Protein AF-A0A060RAQ4-F1 (afdb_monomer)

Sequence (380 aa):
MNTIALTIEQLRTMMERRYTLVYLDRSCNLNNSADILSECIKEKSATPLYDHVSDWFVGAEYDRIVEIVEELKTTCSEQGYTSEQIEDCFTHNDDAIREEIQNRDDSDIVATLLRNTDDMPIRIEMHSNYDCINSHYFEGEYTYTQSYFGDMVDWLNLNPQEVEKIFRENSLQCEGEFPNRAERNGNEMVSYLQFAQEISNSVSPANLLTIMATINVAELFKTEFTIGQVTIPKGNRCGLFSPSYGGGSVMEMELQRDVKLSLKGTTNYDYFSLQFDANTERGYALKDVYGVVDSFFGKAVTIHKEDLMFCHLGNGVTVCDRLREQNNDYMKVAHISTDRQVTYYNTISDEGRARIEHFAKYDNMSQSFTQPFPVLNPIK

Radius of gyration: 29.02 Å; Cα contacts (8 Å, |Δi|>4): 683; chains: 1; bounding box: 71×56×94 Å

pLDDT: mean 90.81, std 9.27, range [39.81, 98.25]

Mean predicted aligned error: 7.1 Å

Solvent-accessible surface area (backbone atoms only — not comparable to full-atom values): 20759 Å² total; per-residue (Å²): 130,89,80,79,75,70,45,71,73,59,50,60,74,71,50,70,89,60,39,72,42,58,89,77,61,75,83,48,45,53,81,86,39,54,68,49,55,48,48,12,45,74,68,45,29,58,60,57,50,52,56,53,50,49,67,72,40,48,62,51,35,50,53,41,50,52,50,52,51,53,53,50,54,50,52,42,45,76,74,68,52,51,72,67,51,48,51,55,40,49,69,78,38,45,70,62,51,52,50,54,49,59,76,25,47,68,53,58,60,66,67,45,25,40,73,43,33,63,67,41,49,29,36,39,33,52,44,48,85,39,70,41,62,62,10,48,85,71,49,71,50,49,41,44,70,94,32,38,61,22,52,49,39,56,71,40,28,47,30,43,38,60,48,53,50,52,26,53,76,69,75,43,48,73,48,86,69,52,61,78,44,73,89,28,66,94,56,40,34,46,55,69,66,47,50,50,51,38,44,66,50,17,76,30,58,50,32,30,54,30,34,34,20,19,36,47,57,53,62,38,54,74,44,34,31,38,70,22,23,38,38,40,52,54,68,21,29,25,32,36,37,12,43,75,78,55,42,28,27,88,44,73,31,43,27,73,44,68,45,78,44,57,45,70,42,91,48,102,41,34,31,34,48,79,42,56,60,50,69,51,100,73,32,44,18,63,47,69,67,71,70,58,58,72,77,76,23,48,53,58,41,48,80,29,62,58,32,75,44,83,38,87,43,103,68,18,35,39,30,25,28,70,85,42,74,50,95,93,36,59,27,59,31,35,35,30,35,30,87,42,51,77,45,77,74,48,93,71,56,73,66,55,49,50,52,53,52,46,42,44,69,75,57,78,76,81,62,50,95,89,48,98,58,66,54,49,62,76,82,129

Secondary structure (DSSP, 8-state):
-------HHHHHHHS-S-B------TT--STT-HHHHHHHHHHTSSHHHHHHHHHHHHHHHHHHHHHHHHHHHHHHHHTT--HHHHHHHHHHTHHHHHHHHHHTB---HHHHHHHHPPPEEEEEEEE-SS--B--HHHHSSEESTTSHHHHHHHHTT--HHHHHHHHHHTT--EES-----GGGTT--SS-HHHHHHHHHH--SSB-EEEEEEEE-HHHHHHTTT--SEEEEPTT-EEEEEETTTTEE----EE-SS-EEEESS-SSSSSEEEEEES--BTTB--HHHHHT--GGGG-SBPEEESS-EEEEEETTEEEEEEEEEEETTEEEEEEEEETT--EEE-S---HHHHHHHHHHHHH--PPPPTT-SS-SSPPP-

Structure (mmCIF, N/CA/C/O backbone):
data_AF-A0A060RAQ4-F1
#
_entry.id   AF-A0A060RAQ4-F1
#
loop_
_atom_site.group_PDB
_atom_site.id
_atom_site.type_symbol
_atom_site.label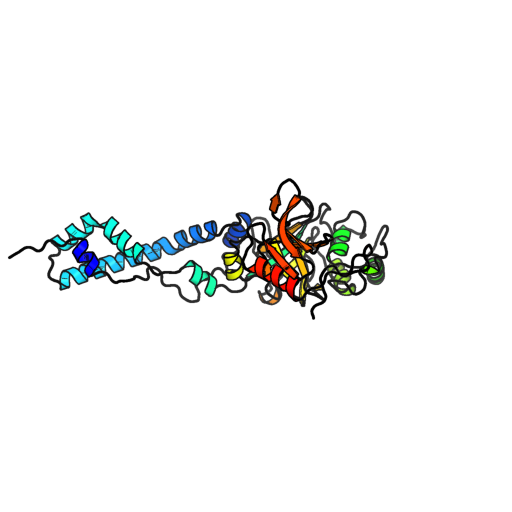_atom_id
_atom_site.label_alt_id
_atom_site.label_comp_id
_atom_site.label_asym_id
_atom_site.label_entity_id
_atom_site.label_seq_id
_atom_site.pdbx_PDB_ins_code
_atom_site.Cartn_x
_atom_site.Cartn_y
_atom_site.Cartn_z
_atom_site.occupancy
_atom_site.B_iso_or_equiv
_atom_site.auth_seq_id
_atom_site.auth_comp_id
_atom_site.auth_asym_id
_atom_site.auth_atom_id
_atom_site.pdbx_PDB_model_num
ATOM 1 N N . MET A 1 1 ? -37.302 -1.194 59.122 1.00 41.97 1 MET A N 1
ATOM 2 C CA . MET A 1 1 ? -37.027 -1.613 57.734 1.00 41.97 1 MET A CA 1
ATOM 3 C C . MET A 1 1 ? -35.546 -1.381 57.524 1.00 41.97 1 MET A C 1
ATOM 5 O O . MET A 1 1 ? -35.114 -0.266 57.779 1.00 41.97 1 MET A O 1
ATOM 9 N N . ASN A 1 2 ? -34.765 -2.420 57.214 1.00 39.81 2 ASN A N 1
ATOM 10 C CA . ASN A 1 2 ? -33.353 -2.234 56.877 1.00 39.81 2 ASN A CA 1
ATOM 11 C C . ASN A 1 2 ? -33.308 -1.454 55.564 1.00 39.81 2 ASN A C 1
ATOM 13 O O . ASN A 1 2 ? -33.688 -1.987 54.526 1.00 39.81 2 ASN A O 1
ATOM 17 N N . THR A 1 3 ? -32.909 -0.191 55.629 1.00 50.62 3 THR A N 1
ATOM 18 C CA . THR A 1 3 ? -32.544 0.614 54.468 1.00 50.62 3 THR A CA 1
ATOM 19 C C . THR A 1 3 ? -31.286 -0.009 53.877 1.00 50.62 3 THR A C 1
ATOM 21 O O . THR A 1 3 ? -30.179 0.224 54.355 1.00 50.62 3 THR A O 1
ATOM 24 N N . ILE A 1 4 ? -31.459 -0.888 52.889 1.00 61.59 4 ILE A N 1
ATOM 25 C CA . ILE A 1 4 ? -30.346 -1.364 52.071 1.00 61.59 4 ILE A CA 1
ATOM 26 C C . ILE A 1 4 ? -29.884 -0.136 51.286 1.00 61.59 4 ILE A C 1
ATOM 28 O O . ILE A 1 4 ? -30.608 0.361 50.427 1.00 61.59 4 ILE A O 1
ATOM 32 N N . ALA A 1 5 ? -28.734 0.420 51.661 1.00 76.38 5 ALA A N 1
ATOM 33 C CA . ALA A 1 5 ? -28.087 1.457 50.873 1.00 76.38 5 ALA A CA 1
ATOM 34 C C . ALA A 1 5 ? -27.615 0.825 49.559 1.00 76.38 5 ALA A C 1
ATOM 36 O O . ALA A 1 5 ? -26.978 -0.229 49.597 1.00 76.38 5 ALA A O 1
ATOM 37 N N . LEU A 1 6 ? -27.960 1.444 48.429 1.00 86.50 6 LEU A N 1
ATOM 38 C CA . LEU A 1 6 ? -27.455 1.045 47.119 1.00 86.50 6 LEU A CA 1
ATOM 39 C C . LEU A 1 6 ? -25.941 1.282 47.090 1.00 86.50 6 LEU A C 1
ATOM 41 O O . LEU A 1 6 ? -25.479 2.378 47.409 1.00 86.50 6 LEU A O 1
ATOM 45 N N . THR A 1 7 ? -25.167 0.253 46.754 1.00 88.69 7 THR A N 1
ATOM 46 C CA . THR A 1 7 ? -23.703 0.345 46.654 1.00 88.69 7 THR A CA 1
ATOM 47 C C . THR A 1 7 ? -23.224 0.031 45.242 1.00 88.69 7 THR A C 1
ATOM 49 O O . THR A 1 7 ? -23.903 -0.663 44.489 1.00 88.69 7 THR A O 1
ATOM 52 N N . ILE A 1 8 ? -22.009 0.470 44.900 1.00 87.94 8 ILE A N 1
ATOM 53 C CA . ILE A 1 8 ? -21.394 0.160 43.600 1.00 87.94 8 ILE A CA 1
ATOM 54 C C . ILE A 1 8 ? -21.240 -1.351 43.360 1.00 87.94 8 ILE A C 1
ATOM 56 O O . ILE A 1 8 ? -21.441 -1.826 42.249 1.00 87.94 8 ILE A O 1
ATOM 60 N N . GLU A 1 9 ? -20.974 -2.137 44.407 1.00 89.94 9 GLU A N 1
ATOM 61 C CA . GLU A 1 9 ? -20.916 -3.601 44.302 1.00 89.94 9 GLU A CA 1
ATOM 62 C C . GLU A 1 9 ? -22.276 -4.210 43.946 1.00 89.94 9 GLU A C 1
ATOM 64 O O . GLU A 1 9 ? -22.337 -5.187 43.207 1.00 89.94 9 GLU A O 1
ATOM 69 N N . GLN A 1 10 ? -23.373 -3.624 44.434 1.00 89.81 10 GLN A N 1
ATOM 70 C CA . GLN A 1 10 ? -24.717 -4.033 44.026 1.00 89.81 10 GLN A CA 1
ATOM 71 C C . GLN A 1 10 ? -25.019 -3.600 42.589 1.00 89.81 10 GLN A C 1
ATOM 73 O O . GLN A 1 10 ? -25.634 -4.360 41.856 1.00 89.81 10 GLN A O 1
ATOM 78 N N . LEU A 1 11 ? -24.554 -2.427 42.151 1.00 90.75 11 LEU A N 1
ATOM 79 C CA . LEU A 1 11 ? -24.685 -2.017 40.748 1.00 90.75 11 LEU A CA 1
ATOM 80 C C . LEU A 1 11 ? -23.944 -2.980 39.813 1.00 90.75 11 LEU A C 1
ATOM 82 O O . LEU A 1 11 ? -24.513 -3.439 38.826 1.00 90.75 11 LEU A O 1
ATOM 86 N N . ARG A 1 12 ? -22.716 -3.379 40.165 1.00 92.31 12 ARG A N 1
ATOM 87 C CA . ARG A 1 12 ? -21.901 -4.318 39.377 1.00 92.31 12 ARG A CA 1
ATOM 88 C C . ARG A 1 12 ? -22.581 -5.659 39.115 1.00 92.31 12 ARG A C 1
ATOM 90 O O . ARG A 1 12 ? -22.305 -6.256 38.073 1.00 92.31 12 ARG A O 1
ATOM 97 N N . THR A 1 13 ? -23.430 -6.138 40.032 1.00 92.31 13 THR A N 1
ATOM 98 C CA . THR A 1 13 ? -24.190 -7.388 39.856 1.00 92.31 13 THR A CA 1
ATOM 99 C C . THR A 1 13 ? -25.431 -7.224 38.981 1.00 92.31 13 THR A C 1
ATOM 101 O O . THR A 1 13 ? -25.931 -8.227 38.476 1.00 92.31 13 THR A O 1
ATOM 104 N N . MET A 1 14 ? -25.922 -5.995 38.798 1.00 92.25 14 MET A N 1
ATOM 105 C CA . MET A 1 14 ? -27.029 -5.668 37.890 1.00 92.25 14 MET A CA 1
ATOM 106 C C . MET A 1 14 ? -26.546 -5.356 36.472 1.00 92.25 14 MET A C 1
ATOM 108 O O . MET A 1 14 ? -27.308 -5.505 35.525 1.00 92.25 14 MET A O 1
ATOM 112 N N . MET A 1 15 ? -25.295 -4.921 36.329 1.00 94.81 15 MET A N 1
ATOM 113 C CA . MET A 1 15 ? -24.692 -4.613 35.036 1.00 94.81 15 MET A CA 1
ATOM 114 C C . MET A 1 15 ? -24.517 -5.863 34.172 1.00 94.81 15 MET A C 1
ATOM 116 O O . MET A 1 15 ? -24.087 -6.918 34.651 1.00 94.81 15 MET A O 1
ATOM 120 N N . GLU A 1 16 ? -24.763 -5.704 32.874 1.00 94.44 16 GLU A N 1
ATOM 121 C CA . GLU A 1 16 ? -24.535 -6.739 31.871 1.00 94.44 16 GLU A CA 1
ATOM 122 C C . GLU A 1 16 ? -23.068 -7.155 31.836 1.00 94.44 16 GLU A C 1
ATOM 124 O O . GLU A 1 16 ? -22.161 -6.390 32.173 1.00 94.44 16 GLU A O 1
ATOM 129 N N . ARG A 1 17 ? -22.807 -8.394 31.411 1.00 94.88 17 ARG A N 1
ATOM 130 C CA . ARG A 1 17 ? -21.430 -8.907 31.347 1.00 94.88 17 ARG A CA 1
ATOM 131 C C . ARG A 1 17 ? -20.581 -8.163 30.312 1.00 94.88 17 ARG A C 1
ATOM 133 O O . ARG A 1 17 ? -19.365 -8.090 30.482 1.00 94.88 17 ARG A O 1
ATOM 140 N N . ARG A 1 18 ? -21.210 -7.701 29.233 1.00 96.06 18 ARG A N 1
ATOM 141 C CA . ARG A 1 18 ? -20.592 -6.962 28.133 1.00 96.06 18 ARG A CA 1
ATOM 142 C C . ARG A 1 18 ? -21.554 -5.905 27.628 1.00 96.06 18 ARG A C 1
ATOM 144 O O . ARG A 1 18 ? -22.761 -6.143 27.622 1.00 96.06 18 ARG A O 1
ATOM 151 N N . TYR A 1 19 ? -20.999 -4.798 27.171 1.00 96.00 19 TYR A N 1
ATOM 152 C CA . TYR A 1 19 ? -21.720 -3.751 26.473 1.00 96.00 19 TYR A CA 1
ATOM 153 C C . TYR A 1 19 ? -21.091 -3.561 25.099 1.00 96.00 19 TYR A C 1
ATOM 155 O O . TYR A 1 19 ? -19.878 -3.591 24.978 1.00 96.00 19 TYR A O 1
ATOM 163 N N . THR A 1 20 ? -21.909 -3.334 24.078 1.00 94.75 20 THR A N 1
ATOM 164 C CA . THR A 1 20 ? -21.427 -2.793 22.807 1.00 94.75 20 THR A CA 1
ATOM 165 C C . THR A 1 20 ? -21.724 -1.301 22.831 1.00 94.75 20 THR A C 1
ATOM 167 O O . THR A 1 20 ? -22.896 -0.905 22.790 1.00 94.75 20 THR A O 1
ATOM 170 N N . LEU A 1 21 ? -20.680 -0.487 22.985 1.00 95.31 21 LEU A N 1
ATOM 171 C CA . LEU A 1 21 ? -20.799 0.970 23.041 1.00 95.31 21 LEU A CA 1
ATOM 172 C C . LEU A 1 21 ? -20.966 1.600 21.659 1.00 95.31 21 LEU A C 1
ATOM 174 O O . LEU A 1 21 ? -21.686 2.587 21.527 1.00 95.31 21 LEU A O 1
ATOM 178 N N . VAL A 1 22 ? -20.379 1.000 20.622 1.00 95.44 22 VAL A N 1
ATOM 179 C CA . VAL A 1 22 ? -20.442 1.520 19.254 1.00 95.44 22 VAL A CA 1
ATOM 180 C C . VAL A 1 22 ? -20.962 0.457 18.298 1.00 95.44 22 VAL A C 1
ATOM 182 O O . VAL A 1 22 ? -20.337 -0.577 18.064 1.00 95.44 22 VAL A O 1
ATOM 185 N N . TYR A 1 23 ? -22.107 0.746 17.681 1.00 91.19 23 TYR A N 1
ATOM 186 C CA . TYR A 1 23 ? -22.686 -0.088 16.632 1.00 91.19 23 TYR A CA 1
ATOM 187 C C . TYR A 1 23 ? -22.299 0.444 15.258 1.00 91.19 23 TYR A C 1
ATOM 189 O O . TYR A 1 23 ? -22.701 1.536 14.863 1.00 91.19 23 TYR A O 1
ATOM 197 N N . LEU A 1 24 ? -21.551 -0.364 14.512 1.00 92.56 24 LEU A N 1
ATOM 198 C CA . LEU A 1 24 ? -21.112 -0.036 13.160 1.00 92.56 24 LEU A CA 1
ATOM 199 C C . LEU A 1 24 ? -21.841 -0.910 12.154 1.00 92.56 24 LEU A C 1
ATOM 201 O O . LEU A 1 24 ? -21.846 -2.141 12.260 1.00 92.56 24 LEU A O 1
ATOM 205 N N . ASP A 1 25 ? -22.434 -0.273 11.152 1.00 90.62 25 ASP A N 1
ATOM 206 C CA . ASP A 1 25 ? -22.988 -0.983 10.012 1.00 90.62 25 ASP A CA 1
ATOM 207 C C . ASP A 1 25 ? -21.921 -1.206 8.924 1.00 90.62 25 ASP A C 1
ATOM 209 O O . ASP A 1 25 ? -20.738 -0.910 9.093 1.00 90.62 25 ASP A O 1
ATOM 213 N N . ARG A 1 26 ? -22.327 -1.788 7.791 1.00 87.75 26 ARG A N 1
ATOM 214 C CA . ARG A 1 26 ? -21.415 -2.102 6.677 1.00 87.75 26 ARG A CA 1
ATOM 215 C C . ARG A 1 26 ? -20.940 -0.875 5.895 1.00 87.75 26 ARG A C 1
ATOM 217 O O . ARG A 1 26 ? -20.014 -1.002 5.104 1.00 87.75 26 ARG A O 1
ATOM 224 N N . SER A 1 27 ? -21.594 0.270 6.060 1.00 91.69 27 SER A N 1
ATOM 225 C CA . SER A 1 27 ? -21.204 1.527 5.420 1.00 91.69 27 SER A CA 1
ATOM 226 C C . SER A 1 27 ? -20.079 2.240 6.172 1.00 91.69 27 SER A C 1
ATOM 228 O O . SER A 1 27 ? -19.379 3.053 5.575 1.00 91.69 27 SER A O 1
ATOM 230 N N . CYS A 1 28 ? -19.850 1.898 7.445 1.00 94.12 28 CYS A N 1
ATOM 231 C CA . CYS A 1 28 ? -18.697 2.363 8.210 1.00 94.12 28 CYS A CA 1
ATOM 232 C C . CYS A 1 28 ? -17.419 1.671 7.708 1.00 94.12 28 CYS A C 1
ATOM 234 O O . CYS A 1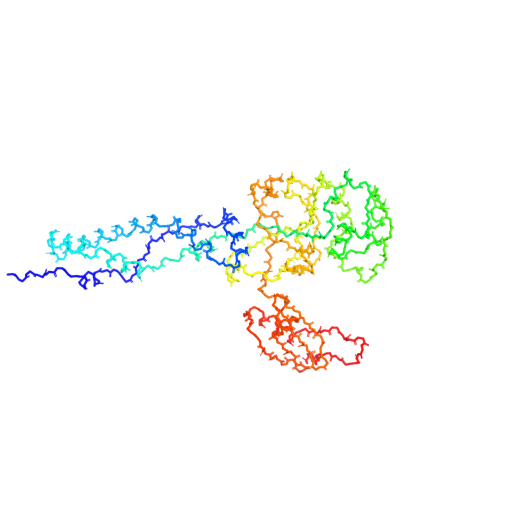 28 ? -17.225 0.480 7.960 1.00 94.12 28 CYS A O 1
ATOM 236 N N . ASN A 1 29 ? -16.556 2.407 7.006 1.00 96.06 29 ASN A N 1
ATOM 237 C CA . ASN A 1 29 ? -15.298 1.924 6.429 1.00 96.06 29 ASN A CA 1
ATOM 238 C C . ASN A 1 29 ? -14.256 3.057 6.320 1.00 96.06 29 ASN A C 1
ATOM 240 O O . ASN A 1 29 ? -14.541 4.198 6.676 1.00 96.06 29 ASN A O 1
ATOM 244 N N . LEU A 1 30 ? -13.057 2.733 5.825 1.00 96.75 30 LEU A N 1
ATOM 245 C CA . LEU A 1 30 ? -11.934 3.662 5.644 1.00 96.75 30 LEU A CA 1
ATOM 246 C C . LEU A 1 30 ? -11.738 4.091 4.178 1.00 96.75 30 LEU A C 1
ATOM 248 O O . LEU A 1 30 ? -10.705 4.669 3.845 1.00 96.75 30 LEU A O 1
ATOM 252 N N . ASN A 1 31 ? -12.709 3.841 3.289 1.00 94.56 31 ASN A N 1
ATOM 253 C CA . ASN A 1 31 ? -12.550 4.066 1.842 1.00 94.56 31 ASN A CA 1
ATOM 254 C C . ASN A 1 31 ? -12.249 5.537 1.488 1.00 94.56 31 ASN A C 1
ATOM 256 O O . ASN A 1 31 ? -11.703 5.812 0.423 1.00 94.56 31 ASN A O 1
ATOM 260 N N . ASN A 1 32 ? -12.585 6.479 2.375 1.00 91.88 32 ASN A N 1
ATOM 261 C CA . ASN A 1 32 ? -12.335 7.914 2.210 1.00 91.88 32 ASN A CA 1
ATOM 262 C C . ASN A 1 32 ? -11.309 8.466 3.219 1.00 91.88 32 ASN A C 1
ATOM 264 O O . ASN A 1 32 ? -11.284 9.668 3.458 1.00 91.88 32 ASN A O 1
ATOM 268 N N . SER A 1 33 ? -10.483 7.604 3.819 1.00 95.19 33 SER A N 1
ATOM 269 C CA . SER A 1 33 ? -9.526 7.953 4.886 1.00 95.19 33 SER A CA 1
ATOM 270 C C . SER A 1 33 ? -8.069 7.840 4.421 1.00 95.19 33 SER A C 1
ATOM 272 O O . SER A 1 33 ? -7.179 7.437 5.172 1.00 95.19 33 SER A O 1
ATOM 274 N N . ALA A 1 34 ? -7.824 8.137 3.142 1.00 94.19 34 ALA A N 1
ATOM 275 C CA . ALA A 1 34 ? -6.507 8.030 2.516 1.00 94.19 34 ALA A CA 1
ATOM 276 C C . ALA A 1 34 ? -5.446 8.910 3.198 1.00 94.19 34 ALA A C 1
ATOM 278 O O . ALA A 1 34 ? -4.276 8.537 3.238 1.00 94.19 34 ALA A O 1
ATOM 279 N N . ASP A 1 35 ? -5.845 10.054 3.746 1.00 93.56 35 ASP A N 1
ATOM 280 C CA . ASP A 1 35 ? -5.015 10.968 4.527 1.00 93.56 35 ASP A CA 1
ATOM 281 C C . ASP A 1 35 ? -4.467 10.302 5.798 1.00 93.56 35 ASP A C 1
ATOM 283 O O . ASP A 1 35 ? -3.250 10.233 5.978 1.00 93.56 35 ASP A O 1
ATOM 287 N N . ILE A 1 36 ? -5.348 9.715 6.608 1.00 95.81 36 ILE A N 1
ATOM 288 C CA . ILE A 1 36 ? -4.994 9.041 7.865 1.00 95.81 36 ILE A CA 1
ATOM 289 C C . ILE A 1 36 ? -4.131 7.810 7.587 1.00 95.81 36 ILE A C 1
ATOM 291 O O . ILE A 1 36 ? -3.122 7.569 8.250 1.00 95.81 36 ILE A O 1
ATOM 295 N N . LEU A 1 37 ? -4.489 7.027 6.566 1.00 96.88 37 LEU A N 1
ATOM 296 C CA . LEU A 1 37 ? -3.713 5.847 6.182 1.00 96.88 37 LEU A CA 1
ATOM 297 C C . LEU A 1 37 ? -2.329 6.229 5.632 1.00 96.88 37 LEU A C 1
ATOM 299 O O . LEU A 1 37 ? -1.351 5.522 5.882 1.00 96.88 37 LEU A O 1
ATOM 303 N N . SER A 1 38 ? -2.222 7.358 4.924 1.00 94.56 38 SER A N 1
ATOM 304 C CA . SER A 1 38 ? -0.934 7.899 4.472 1.00 94.56 38 SER A CA 1
ATOM 305 C C . SER A 1 38 ? -0.067 8.349 5.648 1.00 94.56 38 SER A C 1
ATOM 307 O O . SER A 1 38 ? 1.143 8.110 5.643 1.00 94.56 38 SER A O 1
ATOM 309 N N . GLU A 1 39 ? -0.666 8.956 6.675 1.00 95.44 39 GLU A N 1
ATOM 310 C CA . GLU A 1 39 ? 0.028 9.303 7.916 1.00 95.44 39 GLU A CA 1
ATOM 311 C C . GLU A 1 39 ? 0.546 8.053 8.634 1.00 95.44 39 GLU A C 1
ATOM 313 O O . GLU A 1 39 ? 1.725 7.992 8.981 1.00 95.44 39 GLU A O 1
ATOM 318 N N . CYS A 1 40 ? -0.270 7.001 8.725 1.00 96.75 40 CYS A N 1
ATOM 319 C CA . CYS A 1 40 ? 0.144 5.727 9.309 1.00 96.75 40 CYS A CA 1
ATOM 320 C C . CYS A 1 40 ? 1.362 5.113 8.587 1.00 96.75 40 CYS A C 1
ATOM 322 O O . CYS A 1 40 ? 2.303 4.657 9.239 1.00 96.75 40 CYS A O 1
ATOM 324 N N . ILE A 1 41 ? 1.400 5.142 7.245 1.00 94.62 41 ILE A N 1
ATOM 325 C CA . ILE A 1 41 ? 2.566 4.685 6.455 1.00 94.62 41 ILE A CA 1
ATOM 326 C C . ILE A 1 41 ? 3.803 5.539 6.750 1.00 94.62 41 ILE A C 1
ATOM 328 O O . ILE A 1 41 ? 4.906 5.011 6.917 1.00 94.62 41 ILE A O 1
ATOM 332 N N . LYS A 1 42 ? 3.634 6.863 6.816 1.00 92.75 42 LYS A N 1
ATOM 333 C CA . LYS A 1 42 ? 4.724 7.808 7.081 1.00 92.75 42 LYS A CA 1
ATOM 334 C C . LYS A 1 42 ? 5.326 7.599 8.471 1.00 92.75 42 LYS A C 1
ATOM 336 O O . LYS A 1 42 ? 6.550 7.611 8.612 1.00 92.75 42 LYS A O 1
ATOM 341 N N . GLU A 1 43 ? 4.481 7.400 9.477 1.00 94.88 43 GLU A N 1
ATOM 342 C CA . GLU A 1 43 ? 4.892 7.164 10.862 1.00 94.88 43 GLU A CA 1
ATOM 343 C C . GLU A 1 43 ? 5.306 5.717 11.134 1.00 94.88 43 GLU A C 1
ATOM 345 O O . GLU A 1 43 ? 5.955 5.449 12.146 1.00 94.88 43 GLU A O 1
ATOM 350 N N . LYS A 1 44 ? 4.979 4.791 10.220 1.00 93.50 44 LYS A N 1
ATOM 351 C CA . LYS A 1 44 ? 5.145 3.341 10.397 1.00 93.50 44 LYS A CA 1
ATOM 352 C C . LYS A 1 44 ? 4.454 2.863 11.677 1.00 93.50 44 LYS A C 1
ATOM 354 O O . LYS A 1 44 ? 5.035 2.121 12.468 1.00 93.50 44 LYS A O 1
ATOM 359 N N . SER A 1 45 ? 3.240 3.364 11.897 1.00 95.19 45 SER A N 1
ATOM 360 C CA . SER A 1 45 ? 2.456 3.127 13.104 1.00 95.19 45 SER A CA 1
ATOM 361 C C . SER A 1 45 ? 0.964 3.137 12.799 1.00 95.19 45 SER A C 1
ATOM 363 O O . SER A 1 45 ? 0.504 3.868 11.929 1.00 95.19 45 SER A O 1
ATOM 365 N N . ALA A 1 46 ? 0.201 2.354 13.561 1.00 96.19 46 ALA A N 1
ATOM 366 C CA . ALA A 1 46 ? -1.258 2.412 13.566 1.00 96.19 46 ALA A CA 1
ATOM 367 C C . ALA A 1 46 ? -1.816 3.505 14.497 1.00 96.19 46 ALA A C 1
ATOM 369 O O . ALA A 1 46 ? -3.027 3.692 14.541 1.00 96.19 46 ALA A O 1
ATOM 370 N N . THR A 1 47 ? -0.963 4.205 15.255 1.00 96.75 47 THR A N 1
ATOM 371 C CA . THR A 1 47 ? -1.382 5.244 16.213 1.00 96.75 47 THR A CA 1
ATOM 372 C C . THR A 1 47 ? -2.285 6.311 15.590 1.00 96.75 47 THR A C 1
ATOM 374 O O . THR A 1 47 ? -3.361 6.506 16.149 1.00 96.75 47 THR A O 1
ATOM 377 N N . PRO A 1 48 ? -1.965 6.911 14.422 1.00 97.31 48 PRO A N 1
ATOM 378 C CA . PRO A 1 48 ? -2.847 7.920 13.831 1.00 97.31 48 PRO A CA 1
ATOM 379 C C . PRO A 1 48 ? -4.260 7.383 13.572 1.00 97.31 48 PRO A C 1
ATOM 381 O O . PRO A 1 48 ? -5.249 8.044 13.873 1.00 97.31 48 PRO A O 1
ATOM 384 N N . LEU A 1 49 ? -4.378 6.139 13.091 1.00 97.12 49 LEU A N 1
ATOM 385 C CA . LEU A 1 49 ? -5.679 5.499 12.893 1.00 97.12 49 LEU A CA 1
ATOM 386 C C . LEU A 1 49 ? -6.455 5.359 14.209 1.00 97.12 49 LEU A C 1
ATOM 388 O O . LEU A 1 49 ? -7.648 5.647 14.232 1.00 97.12 49 LEU A O 1
ATOM 392 N N . TYR A 1 50 ? -5.804 4.920 15.289 1.00 96.06 50 TYR A N 1
ATOM 393 C CA . TYR A 1 50 ? -6.458 4.790 16.593 1.00 96.06 50 TYR A CA 1
ATOM 394 C C . TYR A 1 50 ? -6.918 6.137 17.152 1.00 96.06 50 TYR A C 1
ATOM 396 O O . TYR A 1 50 ? -8.049 6.224 17.628 1.00 96.06 50 TYR A O 1
ATOM 404 N N . ASP A 1 51 ? -6.083 7.170 17.053 1.00 95.62 51 ASP A N 1
ATOM 405 C CA . ASP A 1 51 ? -6.402 8.511 17.549 1.00 95.62 51 ASP A CA 1
ATOM 406 C C . ASP A 1 51 ? -7.628 9.078 16.815 1.00 95.62 51 ASP A C 1
ATOM 408 O O . ASP A 1 51 ? -8.605 9.489 17.441 1.00 95.62 51 ASP A O 1
ATOM 412 N N . HIS A 1 52 ? -7.646 8.984 15.482 1.00 95.50 52 HIS A N 1
ATOM 413 C CA . HIS A 1 52 ? -8.787 9.427 14.679 1.00 95.50 52 HIS A CA 1
ATOM 414 C C . HIS A 1 52 ? -10.062 8.626 14.946 1.00 95.50 52 HIS A C 1
ATOM 416 O O . HIS A 1 52 ? -11.148 9.198 15.017 1.00 95.50 52 HIS A O 1
ATOM 422 N N . VAL A 1 53 ? -9.949 7.306 15.100 1.00 94.62 53 VAL A N 1
ATOM 423 C CA . VAL A 1 53 ? -11.096 6.451 15.416 1.00 94.62 53 VAL A CA 1
ATOM 424 C C . VAL A 1 53 ? -11.674 6.801 16.787 1.00 94.62 53 VAL A C 1
ATOM 426 O O . VAL A 1 53 ? -12.891 6.930 16.907 1.00 94.62 53 VAL A O 1
ATOM 429 N N . SER A 1 54 ? -10.827 7.015 17.795 1.00 91.81 54 SER A N 1
ATOM 430 C CA . SER A 1 54 ? -11.265 7.478 19.115 1.00 91.81 54 SER A CA 1
ATOM 431 C C . SER A 1 54 ? -12.057 8.785 19.000 1.00 91.81 54 SER A C 1
ATOM 433 O O . SER A 1 54 ? -13.159 8.898 19.537 1.00 91.81 54 SER A O 1
ATOM 435 N N . ASP A 1 55 ? -11.549 9.750 18.233 1.00 94.38 55 ASP A N 1
ATOM 436 C CA . ASP A 1 55 ? -12.211 11.042 18.035 1.00 94.38 55 ASP A CA 1
ATOM 437 C C . ASP A 1 55 ? -13.545 10.931 17.279 1.00 94.38 55 ASP A C 1
ATOM 439 O O . ASP A 1 55 ? -14.496 11.655 17.581 1.00 94.38 55 ASP A O 1
ATOM 443 N N . TRP A 1 56 ? -13.651 10.029 16.299 1.00 94.62 56 TRP A N 1
ATOM 444 C CA . TRP A 1 56 ? -14.880 9.845 15.520 1.00 94.62 56 TRP A CA 1
ATOM 445 C C . TRP A 1 56 ? -16.027 9.254 16.335 1.00 94.62 56 TRP A C 1
ATOM 447 O O . TRP A 1 56 ? -17.187 9.587 16.078 1.00 94.62 56 TRP A O 1
ATOM 457 N N . PHE A 1 57 ? -15.721 8.379 17.295 1.00 94.12 57 PHE A N 1
ATOM 458 C CA . PHE A 1 57 ? -16.732 7.596 18.004 1.00 94.12 57 PHE A CA 1
ATOM 459 C C . PHE A 1 57 ? -16.953 8.003 19.462 1.00 94.12 57 PHE A C 1
ATOM 461 O O . PHE A 1 57 ? -17.945 7.563 20.040 1.00 94.12 57 PHE A O 1
ATOM 468 N N . VAL A 1 58 ? -16.158 8.929 20.012 1.00 93.12 58 VAL A N 1
ATOM 469 C CA . VAL A 1 58 ? -16.318 9.434 21.391 1.00 93.12 58 VAL A CA 1
ATOM 470 C C . VAL A 1 58 ? -17.745 9.901 21.709 1.00 93.12 58 VAL A C 1
ATOM 472 O O . VAL A 1 58 ? -18.247 9.683 22.809 1.00 93.12 58 VAL A O 1
ATOM 475 N N . GLY A 1 59 ? -18.432 10.523 20.743 1.00 93.88 59 GLY A N 1
ATOM 476 C CA . GLY A 1 59 ? -19.819 10.961 20.915 1.00 93.88 59 GLY A CA 1
ATOM 477 C C . GLY A 1 59 ? -20.798 9.790 21.012 1.00 93.88 59 GLY A C 1
ATOM 478 O O . GLY A 1 59 ? -21.637 9.764 21.906 1.00 93.88 59 GLY A O 1
ATOM 479 N N . ALA A 1 60 ? -20.650 8.794 20.134 1.00 92.94 60 ALA A N 1
ATOM 480 C CA . ALA A 1 60 ? -21.497 7.602 20.134 1.00 92.94 60 ALA A CA 1
ATOM 481 C C . ALA A 1 60 ? -21.292 6.765 21.406 1.00 92.94 60 ALA A C 1
ATOM 483 O O . ALA A 1 60 ? -22.264 6.309 22.007 1.00 92.94 60 ALA A O 1
ATOM 484 N N . GLU A 1 61 ? -20.041 6.618 21.847 1.00 94.38 61 GLU A N 1
ATOM 485 C CA . GLU A 1 61 ? -19.702 5.969 23.115 1.00 94.38 61 GLU A CA 1
ATOM 486 C C . GLU A 1 61 ? -20.336 6.701 24.298 1.00 94.38 61 GLU A C 1
ATOM 488 O O . GLU A 1 61 ? -20.967 6.071 25.148 1.00 94.38 61 GLU A O 1
ATOM 493 N N . TYR A 1 62 ? -20.205 8.031 24.343 1.00 94.81 62 TYR A N 1
ATOM 494 C CA . TYR A 1 62 ? -20.785 8.849 25.404 1.00 94.81 62 TYR A CA 1
ATOM 495 C C . TYR A 1 62 ? -22.305 8.691 25.473 1.00 94.81 62 TYR A C 1
ATOM 497 O O . TYR A 1 62 ? -22.840 8.407 26.547 1.00 94.81 62 TYR A O 1
ATOM 505 N N . ASP A 1 63 ? -22.991 8.831 24.338 1.00 95.88 63 ASP A N 1
ATOM 506 C CA . ASP A 1 63 ? -24.445 8.706 24.264 1.00 95.88 63 ASP A CA 1
ATOM 507 C C . ASP A 1 63 ? -24.892 7.311 24.722 1.00 95.88 63 ASP A C 1
ATOM 509 O O . ASP A 1 63 ? -25.808 7.188 25.539 1.00 95.88 63 ASP A O 1
ATOM 513 N N . ARG A 1 64 ? -24.189 6.251 24.296 1.00 96.50 64 ARG A N 1
ATOM 514 C CA . ARG A 1 64 ? -24.532 4.885 24.702 1.00 96.50 64 ARG A CA 1
ATOM 515 C C . ARG A 1 64 ? -24.273 4.625 26.185 1.00 96.50 64 ARG A C 1
ATOM 517 O O . ARG A 1 64 ? -25.062 3.931 26.825 1.00 96.50 64 ARG A O 1
ATOM 524 N N . ILE A 1 65 ? -23.212 5.191 26.760 1.00 96.56 65 ILE A N 1
ATOM 525 C CA . ILE A 1 65 ? -22.959 5.128 28.207 1.00 96.56 65 ILE A CA 1
ATOM 526 C C . ILE A 1 65 ? -24.097 5.807 28.977 1.00 96.56 65 ILE A C 1
ATOM 528 O O . ILE A 1 65 ? -24.574 5.249 29.965 1.00 96.56 65 ILE A O 1
ATOM 532 N N . VAL A 1 66 ? -24.563 6.978 28.526 1.00 96.50 66 VAL A N 1
ATOM 533 C CA . VAL A 1 66 ? -25.696 7.684 29.149 1.00 96.50 66 VAL A CA 1
ATOM 534 C C . VAL A 1 66 ? -26.963 6.826 29.110 1.00 96.50 66 VAL A C 1
ATOM 536 O O . VAL A 1 66 ? -27.643 6.701 30.128 1.00 96.50 66 VAL A O 1
ATOM 539 N N . GLU A 1 67 ? -27.253 6.178 27.981 1.00 97.06 67 GLU A N 1
ATOM 540 C CA . GLU A 1 67 ? -28.383 5.246 27.868 1.00 97.06 67 GLU A CA 1
ATOM 541 C C . GLU A 1 67 ? -28.266 4.070 28.846 1.00 97.06 67 GLU A C 1
ATOM 543 O O . GLU A 1 67 ? -29.213 3.788 29.579 1.00 97.06 67 GLU A O 1
ATOM 548 N N . ILE A 1 68 ? -27.099 3.419 28.913 1.00 97.06 68 ILE A N 1
ATOM 549 C CA . ILE A 1 68 ? -26.849 2.302 29.839 1.00 97.06 68 ILE A CA 1
ATOM 550 C C . ILE A 1 68 ? -27.035 2.751 31.293 1.00 97.06 68 ILE A C 1
ATOM 552 O O . ILE A 1 68 ? -27.612 2.024 32.103 1.00 97.06 68 ILE A O 1
ATOM 556 N N . VAL A 1 69 ? -26.569 3.950 31.644 1.00 96.38 69 VAL A N 1
ATOM 557 C CA . VAL A 1 69 ? -26.748 4.516 32.986 1.00 96.38 69 VAL A CA 1
ATOM 558 C C . VAL A 1 69 ? -28.232 4.687 33.317 1.00 96.38 69 VAL A C 1
ATOM 560 O O . VAL A 1 69 ? -28.662 4.287 34.400 1.00 96.38 69 VAL A O 1
ATOM 563 N N . GLU A 1 70 ? -29.040 5.210 32.397 1.00 96.50 70 GLU A N 1
ATOM 564 C CA . GLU A 1 70 ? -30.487 5.360 32.599 1.00 96.50 70 GLU A CA 1
ATOM 565 C C . GLU A 1 70 ? -31.226 4.002 32.648 1.00 96.50 70 GLU A C 1
ATOM 567 O O . GLU A 1 70 ? -32.133 3.808 33.469 1.00 96.50 70 GLU A O 1
ATOM 572 N N . GLU A 1 71 ? -30.794 3.011 31.859 1.00 96.25 71 GLU A N 1
ATOM 573 C CA . GLU A 1 71 ? -31.267 1.618 31.940 1.00 96.25 71 GLU A CA 1
ATOM 574 C C . GLU A 1 71 ? -30.957 0.997 33.323 1.00 96.25 71 GLU A C 1
ATOM 576 O O . GLU A 1 71 ? -31.816 0.354 33.943 1.00 96.25 71 GLU A O 1
ATOM 581 N N . LEU A 1 72 ? -29.760 1.242 33.872 1.00 95.69 72 LEU A N 1
ATOM 582 C CA . LEU A 1 72 ? -29.366 0.774 35.206 1.00 95.69 72 LEU A CA 1
ATOM 583 C C . LEU A 1 72 ? -30.165 1.462 36.321 1.00 95.69 72 LEU A C 1
ATOM 585 O O . LEU A 1 72 ? -30.598 0.790 37.261 1.00 95.69 72 LEU A O 1
ATOM 589 N N . LYS A 1 73 ? -30.418 2.775 36.225 1.00 95.38 73 LYS A N 1
ATOM 590 C CA . LYS A 1 73 ? -31.288 3.500 37.174 1.00 95.38 73 LYS A CA 1
ATOM 591 C C . LYS A 1 73 ? -32.715 2.945 37.166 1.00 95.38 73 LYS A C 1
ATOM 593 O O . LYS A 1 73 ? -33.329 2.778 38.227 1.00 95.38 73 LYS A O 1
ATOM 598 N N . THR A 1 74 ? -33.225 2.608 35.983 1.00 95.38 74 THR A N 1
ATOM 599 C CA . THR A 1 74 ? -34.531 1.953 35.824 1.00 95.38 74 THR A CA 1
ATOM 600 C C . THR A 1 74 ? -34.534 0.588 36.514 1.00 95.38 74 THR A C 1
ATOM 602 O O . THR A 1 74 ? -35.392 0.329 37.357 1.00 95.38 74 THR A O 1
ATOM 605 N N . THR A 1 75 ? -33.506 -0.231 36.277 1.00 94.50 75 THR A N 1
ATOM 606 C CA . THR A 1 75 ? -33.328 -1.540 36.931 1.00 94.50 75 THR A CA 1
ATOM 607 C C . THR A 1 75 ? -33.269 -1.423 38.461 1.00 94.50 75 THR A C 1
ATOM 609 O O . THR A 1 75 ? -33.889 -2.211 39.175 1.00 94.50 75 THR A O 1
ATOM 612 N N . CYS A 1 76 ? -32.582 -0.410 38.999 1.00 93.31 76 CYS A N 1
ATOM 613 C CA . CYS A 1 76 ? -32.547 -0.159 40.444 1.00 93.31 76 CYS A CA 1
ATOM 614 C C . CYS A 1 76 ? -33.940 0.187 40.992 1.00 93.31 76 CYS A C 1
ATOM 616 O O . CYS A 1 76 ? -34.338 -0.293 42.055 1.00 93.31 76 CYS A O 1
ATOM 618 N N . SER A 1 77 ? -34.705 0.992 40.255 1.00 92.62 77 SER A N 1
ATOM 619 C CA . SER A 1 77 ? -36.073 1.355 40.640 1.00 92.62 77 SER A CA 1
ATOM 620 C C . SER A 1 77 ? -36.979 0.119 40.702 1.00 92.62 77 SER A C 1
ATOM 622 O O . SER A 1 77 ? -37.742 -0.046 41.654 1.00 92.62 77 SER A O 1
ATOM 624 N N . GLU A 1 78 ? -36.847 -0.797 39.740 1.00 92.88 78 GLU A N 1
ATOM 625 C CA . GLU A 1 78 ? -37.580 -2.070 39.707 1.00 92.88 78 GLU A CA 1
ATOM 626 C C . GLU A 1 78 ? -37.208 -3.012 40.863 1.00 92.88 78 GLU A C 1
ATOM 628 O O . GLU A 1 78 ? -38.055 -3.764 41.350 1.00 92.88 78 GLU A O 1
ATOM 633 N N . GLN A 1 79 ? -35.970 -2.936 41.362 1.00 90.50 79 GLN A N 1
ATOM 634 C CA . GLN A 1 79 ? -35.520 -3.675 42.548 1.00 90.50 79 GLN A CA 1
ATOM 635 C C . GLN A 1 79 ? -35.941 -3.036 43.883 1.00 90.50 79 GLN A C 1
ATOM 637 O O . GLN A 1 79 ? -35.698 -3.611 44.946 1.00 90.50 79 GLN A O 1
ATOM 642 N N . GLY A 1 80 ? -36.621 -1.885 43.849 1.00 91.69 80 GLY A N 1
ATOM 643 C CA . GLY A 1 80 ? -37.240 -1.260 45.019 1.00 91.69 80 GLY A CA 1
ATOM 644 C C . GLY A 1 80 ? -36.386 -0.211 45.735 1.00 91.69 80 GLY A C 1
ATOM 645 O O . GLY A 1 80 ? -36.722 0.160 46.862 1.00 91.69 80 GLY A O 1
ATOM 646 N N . TYR A 1 81 ? -35.311 0.277 45.110 1.00 92.38 81 TYR A N 1
ATOM 647 C CA . TYR A 1 81 ? -34.540 1.418 45.617 1.00 92.38 81 TYR A CA 1
ATOM 648 C C . TYR A 1 81 ? -35.287 2.740 45.373 1.00 92.38 81 TYR A C 1
ATOM 650 O O . TYR A 1 81 ? -35.999 2.891 44.380 1.00 92.38 81 TYR A O 1
ATOM 658 N N . THR A 1 82 ? -35.149 3.711 46.282 1.00 92.56 82 THR A N 1
ATOM 659 C CA . THR A 1 82 ? -35.788 5.028 46.114 1.00 92.56 82 THR A CA 1
ATOM 660 C C . THR A 1 82 ? -35.002 5.913 45.146 1.00 92.56 82 THR A C 1
ATOM 662 O O . THR A 1 82 ? -33.790 5.767 45.009 1.00 92.56 82 THR A O 1
ATOM 665 N N . SER A 1 83 ? -35.666 6.890 44.518 1.00 91.50 83 SER A N 1
ATOM 666 C CA . SER A 1 83 ? -35.003 7.841 43.611 1.00 91.50 83 SER A CA 1
ATOM 667 C C . SER A 1 83 ? -33.854 8.607 44.276 1.00 91.50 83 SER A C 1
ATOM 669 O O . SER A 1 83 ? -32.849 8.859 43.629 1.00 91.50 83 SER A O 1
ATOM 671 N N . GLU A 1 84 ? -33.975 8.929 45.568 1.00 91.88 84 GLU A N 1
ATOM 672 C CA . GLU A 1 84 ? -32.911 9.580 46.348 1.00 91.88 84 GLU A CA 1
ATOM 673 C C . GLU A 1 84 ? -31.693 8.661 46.511 1.00 91.88 84 GLU A C 1
ATOM 675 O O . GLU A 1 84 ? -30.572 9.074 46.243 1.00 91.88 84 GLU A O 1
ATOM 680 N N . GLN A 1 85 ? -31.907 7.382 46.851 1.00 91.12 85 GLN A N 1
ATOM 681 C CA . GLN A 1 85 ? -30.816 6.407 46.968 1.00 91.12 85 GLN A CA 1
ATOM 682 C C . GLN A 1 85 ? -30.104 6.165 45.635 1.00 91.12 85 GLN A C 1
ATOM 684 O O . GLN A 1 85 ? -28.890 5.966 45.617 1.00 91.12 85 GLN A O 1
ATOM 689 N N . ILE A 1 86 ? -30.862 6.144 44.536 1.00 92.69 86 ILE A N 1
ATOM 690 C CA . ILE A 1 86 ? -30.325 5.965 43.187 1.00 92.69 86 ILE A CA 1
ATOM 691 C C . ILE A 1 86 ? -29.486 7.185 42.810 1.00 92.69 86 ILE A C 1
ATOM 693 O O . ILE A 1 86 ? -28.310 7.031 42.497 1.00 92.69 86 ILE A O 1
ATOM 697 N N . GLU A 1 87 ? -30.045 8.391 42.892 1.00 93.81 87 GLU A N 1
ATOM 698 C CA . GLU A 1 87 ? -29.347 9.604 42.460 1.00 93.81 87 GLU A CA 1
ATOM 699 C C . GLU A 1 87 ? -28.094 9.885 43.298 1.00 93.81 87 GLU A C 1
ATOM 701 O O . GLU A 1 87 ? -27.037 10.186 42.739 1.00 93.81 87 GLU A O 1
ATOM 706 N N . ASP A 1 88 ? -28.166 9.689 44.620 1.00 93.06 88 ASP A N 1
ATOM 707 C CA . ASP A 1 88 ? -26.998 9.790 45.496 1.00 93.06 88 ASP A CA 1
ATOM 708 C C . ASP A 1 88 ? -25.920 8.780 45.090 1.00 93.06 88 ASP A C 1
ATOM 710 O O . ASP A 1 88 ? -24.745 9.137 44.988 1.00 93.06 88 ASP A O 1
ATOM 714 N N . CYS A 1 89 ? -26.290 7.521 44.833 1.00 92.75 89 CYS A N 1
ATOM 715 C CA . CYS A 1 89 ? -25.327 6.487 44.464 1.00 92.75 89 CYS A CA 1
ATOM 716 C C . CYS A 1 89 ? -24.658 6.786 43.116 1.00 92.75 89 CYS A C 1
ATOM 718 O O . CYS A 1 89 ? -23.431 6.747 43.034 1.00 92.75 89 CYS A O 1
ATOM 720 N N . PHE A 1 90 ? -25.431 7.124 42.082 1.00 94.75 90 PHE A N 1
ATOM 721 C CA . PHE A 1 90 ? -24.891 7.399 40.749 1.00 94.75 90 PHE A CA 1
ATOM 722 C C . PHE A 1 90 ? -24.052 8.679 40.723 1.00 94.75 90 PHE A C 1
ATOM 724 O O . PHE A 1 90 ? -22.998 8.686 40.103 1.00 94.75 90 PHE A O 1
ATOM 731 N N . THR A 1 91 ? -24.436 9.720 41.468 1.00 93.94 91 THR A N 1
ATOM 732 C CA . THR A 1 91 ? -23.644 10.959 41.553 1.00 93.94 91 THR A CA 1
ATOM 733 C C . THR A 1 91 ? -22.300 10.730 42.249 1.00 93.94 91 THR A C 1
ATOM 735 O O . THR A 1 91 ? -21.274 11.229 41.795 1.00 93.94 91 THR A O 1
ATOM 738 N N . HIS A 1 92 ? -22.270 9.960 43.344 1.00 93.81 92 HIS A N 1
ATOM 739 C CA . HIS A 1 92 ? -21.028 9.694 44.084 1.00 93.81 92 HIS A CA 1
ATOM 740 C C . HIS A 1 92 ? -20.100 8.688 43.388 1.00 93.81 92 HIS A C 1
ATOM 742 O O . HIS A 1 92 ? -18.927 8.610 43.749 1.00 93.81 92 HIS A O 1
ATOM 748 N N . ASN A 1 93 ? -20.615 7.899 42.440 1.00 93.75 93 ASN A N 1
ATOM 749 C CA . ASN A 1 93 ? -19.871 6.832 41.768 1.00 93.75 93 ASN A CA 1
ATOM 750 C C . ASN A 1 93 ? -19.824 6.998 40.235 1.00 93.75 93 ASN A C 1
ATOM 752 O O . ASN A 1 93 ? -19.502 6.024 39.562 1.00 93.75 93 ASN A O 1
ATOM 756 N N . ASP A 1 94 ? -20.130 8.180 39.683 1.00 93.12 94 ASP A N 1
ATOM 757 C CA . ASP A 1 94 ? -20.275 8.403 38.229 1.00 93.12 94 ASP A CA 1
ATOM 758 C C . ASP A 1 94 ? -19.053 7.905 37.442 1.00 93.12 94 ASP A C 1
ATOM 760 O O . ASP A 1 94 ? -19.186 7.029 36.588 1.00 93.12 94 ASP A O 1
ATOM 764 N N . ASP A 1 95 ? -17.851 8.362 37.810 1.00 94.75 95 ASP A N 1
ATOM 765 C CA . ASP A 1 95 ? -16.600 7.951 37.157 1.00 94.75 95 ASP A CA 1
ATOM 766 C C . ASP A 1 95 ? -16.395 6.430 37.208 1.00 94.75 95 ASP A C 1
ATOM 768 O O . ASP A 1 95 ? -16.081 5.804 36.199 1.00 94.75 95 ASP A O 1
ATOM 772 N N . ALA A 1 96 ? -16.630 5.814 38.370 1.00 95.00 96 ALA A N 1
ATOM 773 C CA . ALA A 1 96 ? -16.419 4.382 38.564 1.00 95.00 96 ALA A CA 1
ATOM 774 C C . ALA A 1 96 ? -17.451 3.526 37.808 1.00 95.00 96 ALA A C 1
ATOM 776 O O . ALA A 1 96 ? -17.128 2.432 37.349 1.00 95.00 96 ALA A O 1
ATOM 777 N N . ILE A 1 97 ? -18.689 4.011 37.664 1.00 95.38 97 ILE A N 1
ATOM 778 C CA . ILE A 1 97 ? -19.728 3.354 36.863 1.00 95.38 97 ILE A CA 1
ATOM 779 C C . ILE A 1 97 ? -19.363 3.437 35.379 1.00 95.38 97 ILE A C 1
ATOM 781 O O . ILE A 1 97 ? -19.417 2.422 34.687 1.00 95.38 97 ILE A O 1
ATOM 785 N N . ARG A 1 98 ? -18.952 4.615 34.893 1.00 95.44 98 ARG A N 1
ATOM 786 C CA . ARG A 1 98 ? -18.532 4.810 33.496 1.00 95.44 98 ARG A CA 1
ATOM 787 C C . ARG A 1 98 ? -17.316 3.958 33.147 1.00 95.44 98 ARG A C 1
ATOM 789 O O . ARG A 1 98 ? -17.341 3.267 32.132 1.00 95.44 98 ARG A O 1
ATOM 796 N N . GLU A 1 99 ? -16.304 3.949 34.012 1.00 95.56 99 GLU A N 1
ATOM 797 C CA . GLU A 1 99 ? -15.109 3.118 33.851 1.00 95.56 99 GLU A CA 1
ATOM 798 C C . GLU A 1 99 ? -15.477 1.625 33.805 1.00 95.56 99 GLU A C 1
ATOM 800 O O . GLU A 1 99 ? -14.977 0.879 32.967 1.00 95.56 99 GLU A O 1
ATOM 805 N N . GLU A 1 100 ? -16.397 1.169 34.659 1.00 96.38 100 GLU A N 1
ATOM 806 C CA . GLU A 1 100 ? -16.876 -0.216 34.645 1.00 96.38 100 GLU A CA 1
ATOM 807 C C . GLU A 1 100 ? -17.636 -0.562 33.352 1.00 96.38 100 GLU A C 1
ATOM 809 O O . GLU A 1 100 ? -17.467 -1.664 32.833 1.00 96.38 100 GLU A O 1
ATOM 814 N N . ILE A 1 101 ? -18.445 0.358 32.810 1.00 96.38 101 ILE A N 1
ATOM 815 C CA . ILE A 1 101 ? -19.124 0.175 31.516 1.00 96.38 101 ILE A CA 1
ATOM 816 C C . ILE A 1 101 ? -18.090 0.045 30.390 1.00 96.38 101 ILE A C 1
ATOM 818 O O . ILE A 1 101 ? -18.166 -0.901 29.609 1.00 96.38 101 ILE A O 1
ATOM 822 N N . GLN A 1 102 ? -17.101 0.940 30.342 1.00 94.00 102 GLN A N 1
ATOM 823 C CA . GLN A 1 102 ? -16.028 0.928 29.339 1.00 94.00 102 GLN A CA 1
ATOM 824 C C . GLN A 1 102 ? -15.150 -0.324 29.437 1.00 94.00 102 GLN A C 1
ATOM 826 O O . GLN A 1 102 ? -14.831 -0.942 28.429 1.00 94.00 102 GLN A O 1
ATOM 831 N N . ASN A 1 103 ? -14.827 -0.780 30.649 1.00 95.19 103 ASN A N 1
ATOM 832 C CA . ASN A 1 103 ? -14.085 -2.028 30.864 1.00 95.19 103 ASN A CA 1
ATOM 833 C C . ASN A 1 103 ? -14.848 -3.278 30.389 1.00 95.19 103 ASN A C 1
ATOM 835 O O . ASN A 1 103 ? -14.254 -4.347 30.221 1.00 95.19 103 ASN A O 1
ATOM 839 N N . ARG A 1 104 ? -16.167 -3.165 30.211 1.00 96.31 104 ARG A N 1
ATOM 840 C CA . ARG A 1 104 ? -17.042 -4.210 29.674 1.00 96.31 104 ARG A CA 1
ATOM 841 C C . ARG A 1 104 ? -17.374 -3.991 28.195 1.00 96.31 104 ARG A C 1
ATOM 843 O O . ARG A 1 104 ? -18.156 -4.784 27.665 1.00 96.31 104 ARG A O 1
ATOM 850 N N . ASP A 1 105 ? -16.805 -2.971 27.551 1.00 95.25 105 ASP A N 1
ATOM 851 C CA . ASP A 1 105 ? -17.005 -2.710 26.129 1.00 95.25 105 ASP A CA 1
ATOM 852 C C . ASP A 1 105 ? -16.398 -3.829 25.274 1.00 95.25 105 ASP A C 1
ATOM 854 O O . ASP A 1 105 ? -15.257 -4.251 25.475 1.00 95.25 105 ASP A O 1
ATOM 858 N N . ASP A 1 106 ? -17.182 -4.342 24.330 1.00 93.81 106 ASP A N 1
ATOM 859 C CA . ASP A 1 106 ? -16.753 -5.330 23.344 1.00 93.81 106 ASP A CA 1
ATOM 860 C C . ASP A 1 106 ? -16.774 -4.814 21.900 1.00 93.81 106 ASP A C 1
ATOM 862 O O . ASP A 1 106 ? -16.613 -5.598 20.957 1.00 93.81 106 ASP A O 1
ATOM 866 N N . SER A 1 107 ? -16.908 -3.498 21.726 1.00 92.31 107 SER A N 1
ATOM 867 C CA . SER A 1 107 ? -16.796 -2.830 20.432 1.00 92.31 107 SER A CA 1
ATOM 868 C C . SER A 1 107 ? -15.380 -2.977 19.867 1.00 92.31 107 SER A C 1
ATOM 870 O O . SER A 1 107 ? -14.413 -2.451 20.408 1.00 92.31 107 SER A O 1
ATOM 872 N N . ASP A 1 108 ? -15.246 -3.660 18.728 1.00 92.06 108 ASP A N 1
ATOM 873 C CA . ASP A 1 108 ? -14.005 -3.670 17.944 1.00 92.06 108 ASP A CA 1
ATOM 874 C C . ASP A 1 108 ? -14.182 -2.790 16.704 1.00 92.06 108 ASP A C 1
ATOM 876 O O . ASP A 1 108 ? -14.515 -3.253 15.600 1.00 92.06 108 ASP A O 1
ATOM 880 N N . ILE A 1 109 ? -14.037 -1.483 16.931 1.00 95.31 109 ILE A N 1
ATOM 881 C CA . ILE A 1 109 ? -14.286 -0.444 15.931 1.00 95.31 109 ILE A CA 1
ATOM 882 C C . ILE A 1 109 ? -13.295 -0.583 14.778 1.00 95.31 109 ILE A C 1
ATOM 884 O O . ILE A 1 109 ? -13.707 -0.719 13.626 1.00 95.31 109 ILE A O 1
ATOM 888 N N . VAL A 1 110 ? -11.993 -0.633 15.078 1.00 95.81 110 VAL A N 1
ATOM 889 C CA . VAL A 1 110 ? -10.936 -0.705 14.061 1.00 95.81 110 VAL A CA 1
ATOM 890 C C . VAL A 1 110 ? -11.059 -1.978 13.229 1.00 95.81 110 VAL A C 1
ATOM 892 O O . VAL A 1 110 ? -11.084 -1.887 12.001 1.00 95.81 110 VAL A O 1
ATOM 895 N N . ALA A 1 111 ? -11.213 -3.162 13.838 1.00 94.69 111 ALA A N 1
ATOM 896 C CA . ALA A 1 111 ? -11.352 -4.385 13.046 1.00 94.69 111 ALA A CA 1
ATOM 897 C C . ALA A 1 111 ? -12.637 -4.392 12.209 1.00 94.69 111 ALA A C 1
ATOM 899 O O . ALA A 1 111 ? -12.679 -5.004 11.137 1.00 94.69 111 ALA A O 1
ATOM 900 N N . THR A 1 112 ? -13.694 -3.721 12.671 1.00 95.44 112 THR A N 1
ATOM 901 C CA . THR A 1 112 ? -14.933 -3.574 11.904 1.00 95.44 112 THR A CA 1
ATOM 902 C C . THR A 1 112 ? -14.773 -2.644 10.714 1.00 95.44 112 THR A C 1
ATOM 904 O O . THR A 1 112 ? -15.146 -3.037 9.609 1.00 95.44 112 THR A O 1
ATOM 907 N N . LEU A 1 113 ? -14.153 -1.479 10.905 1.00 97.62 113 LEU A N 1
ATOM 908 C CA . LEU A 1 113 ? -13.831 -0.563 9.815 1.00 97.62 113 LEU A CA 1
ATOM 909 C C . LEU A 1 113 ? -12.947 -1.251 8.770 1.00 97.62 113 LEU A C 1
ATOM 911 O O . LEU A 1 113 ? -13.287 -1.243 7.590 1.00 97.62 113 LEU A O 1
ATOM 915 N N . LEU A 1 114 ? -11.874 -1.929 9.194 1.00 96.94 114 LEU A N 1
ATOM 916 C CA . LEU A 1 114 ? -10.969 -2.663 8.301 1.00 96.94 114 LEU A CA 1
ATOM 917 C C . LEU A 1 114 ? -11.692 -3.750 7.499 1.00 96.94 114 LEU A C 1
ATOM 919 O O . LEU A 1 114 ? -11.467 -3.884 6.302 1.00 96.94 114 LEU A O 1
ATOM 923 N N . ARG A 1 115 ? -12.587 -4.514 8.137 1.00 96.06 115 ARG A N 1
ATOM 924 C CA . ARG A 1 115 ? -13.374 -5.566 7.473 1.00 96.06 115 ARG A CA 1
ATOM 925 C C . ARG A 1 115 ? -14.338 -5.016 6.420 1.00 96.06 115 ARG A C 1
ATOM 927 O O . ARG A 1 115 ? -14.649 -5.725 5.466 1.00 96.06 115 ARG A O 1
ATOM 934 N N . ASN A 1 116 ? -14.842 -3.804 6.624 1.00 96.56 116 ASN A N 1
ATOM 935 C CA . ASN A 1 116 ? -15.773 -3.142 5.714 1.00 96.56 116 ASN A CA 1
ATOM 936 C C . ASN A 1 116 ? -15.063 -2.279 4.653 1.00 96.56 116 ASN A C 1
ATOM 938 O O . ASN A 1 116 ? -15.739 -1.700 3.807 1.00 96.56 116 ASN A O 1
ATOM 942 N N . THR A 1 117 ? -13.737 -2.149 4.729 1.00 97.12 117 THR A N 1
ATOM 943 C CA . THR A 1 117 ? -12.931 -1.347 3.802 1.00 97.12 117 THR A CA 1
ATOM 944 C C . THR A 1 117 ? -12.561 -2.184 2.588 1.00 97.12 117 THR A C 1
ATOM 946 O O . THR A 1 117 ? -12.104 -3.321 2.722 1.00 97.12 117 THR A O 1
ATOM 949 N N . ASP A 1 118 ? -12.767 -1.616 1.406 1.00 95.44 118 ASP A N 1
ATOM 950 C CA . ASP A 1 118 ? -12.392 -2.240 0.143 1.00 95.44 118 ASP A CA 1
ATOM 951 C C . ASP A 1 118 ? -10.876 -2.132 -0.090 1.00 95.44 118 ASP A C 1
ATOM 953 O O . ASP A 1 118 ? -10.165 -1.384 0.587 1.00 95.44 118 ASP A O 1
ATOM 957 N N . ASP A 1 119 ? -10.352 -2.859 -1.079 1.00 97.12 119 ASP A N 1
ATOM 958 C CA . ASP A 1 119 ? -8.982 -2.611 -1.520 1.00 97.12 119 ASP A CA 1
ATOM 959 C C . ASP A 1 119 ? -8.893 -1.186 -2.091 1.00 97.12 119 ASP A C 1
ATOM 961 O O . ASP A 1 119 ? -9.596 -0.831 -3.040 1.00 97.12 119 ASP A O 1
ATOM 965 N N . MET A 1 120 ? -8.016 -0.365 -1.520 1.00 96.81 120 MET A N 1
ATOM 966 C CA . MET A 1 120 ? -7.949 1.057 -1.843 1.00 96.81 120 MET A CA 1
ATOM 967 C C . MET A 1 120 ? -6.971 1.332 -2.992 1.00 96.81 120 MET A C 1
ATOM 969 O O . MET A 1 120 ? -5.888 0.741 -3.014 1.00 96.81 120 MET A O 1
ATOM 973 N N . PRO A 1 121 ? -7.297 2.243 -3.925 1.00 97.62 121 PRO A N 1
ATOM 974 C CA . PRO A 1 121 ? -6.382 2.684 -4.974 1.00 97.62 121 PRO A CA 1
ATOM 975 C C . PRO A 1 121 ? -5.075 3.269 -4.430 1.00 97.62 121 PRO A C 1
ATOM 977 O O . PRO A 1 121 ? -5.077 4.140 -3.556 1.00 97.62 121 PRO A O 1
ATOM 980 N N . ILE A 1 122 ? -3.954 2.828 -4.997 1.00 97.38 122 ILE A N 1
ATOM 981 C CA . ILE A 1 122 ? -2.621 3.358 -4.717 1.00 97.38 122 ILE A CA 1
ATOM 982 C C . ILE A 1 122 ? -1.856 3.652 -6.008 1.00 97.38 122 ILE A C 1
ATOM 984 O O . ILE A 1 122 ? -2.087 3.059 -7.066 1.00 97.38 122 ILE A O 1
ATOM 988 N N . ARG A 1 123 ? -0.876 4.540 -5.881 1.00 96.56 123 ARG A N 1
ATOM 989 C CA . ARG A 1 123 ? 0.156 4.821 -6.871 1.00 96.56 123 ARG A CA 1
ATOM 990 C C . ARG A 1 123 ? 1.516 4.457 -6.300 1.00 96.56 123 ARG A C 1
ATOM 992 O O . ARG A 1 123 ? 1.848 4.838 -5.178 1.00 96.56 123 ARG A O 1
ATOM 999 N N . ILE A 1 124 ? 2.312 3.743 -7.087 1.00 96.44 124 ILE A N 1
ATOM 1000 C CA . ILE A 1 124 ? 3.730 3.519 -6.798 1.00 96.44 124 ILE A CA 1
ATOM 1001 C C . ILE A 1 124 ? 4.532 4.320 -7.819 1.00 96.44 124 ILE A C 1
ATOM 1003 O O . ILE A 1 124 ? 4.435 4.062 -9.016 1.00 96.44 124 ILE A O 1
ATOM 1007 N N . GLU A 1 125 ? 5.284 5.310 -7.357 1.00 95.12 125 GLU A N 1
ATOM 1008 C CA . GLU A 1 125 ? 5.913 6.330 -8.201 1.00 95.12 125 GLU A CA 1
ATOM 1009 C C . GLU A 1 125 ? 7.436 6.231 -8.114 1.00 95.12 125 GLU A C 1
ATOM 1011 O O . GLU A 1 125 ? 7.991 6.176 -7.013 1.00 95.12 125 GLU A O 1
ATOM 1016 N N . MET A 1 126 ? 8.101 6.194 -9.270 1.00 94.62 126 MET A N 1
ATOM 1017 C CA . MET A 1 126 ? 9.558 6.143 -9.371 1.00 94.62 126 MET A CA 1
ATOM 1018 C C . MET A 1 126 ? 10.164 7.535 -9.219 1.00 94.62 126 MET A C 1
ATOM 1020 O O . MET A 1 126 ? 9.902 8.417 -10.037 1.00 94.62 126 MET A O 1
ATOM 1024 N N . HIS A 1 127 ? 11.053 7.695 -8.249 1.00 92.25 127 HIS A N 1
ATOM 1025 C CA . HIS A 1 127 ? 11.913 8.862 -8.086 1.00 92.25 127 HIS A CA 1
ATOM 1026 C C . HIS A 1 127 ? 13.338 8.499 -8.484 1.00 92.25 127 HIS A C 1
ATOM 1028 O O . HIS A 1 127 ? 13.793 7.377 -8.252 1.00 92.25 127 HIS A O 1
ATOM 1034 N N . SER A 1 128 ? 14.023 9.450 -9.106 1.00 90.44 128 SER A N 1
ATOM 1035 C CA . SER A 1 128 ? 15.419 9.335 -9.510 1.00 90.44 128 SER A CA 1
ATOM 1036 C C . SER A 1 128 ? 16.123 10.667 -9.254 1.00 90.44 128 SER A C 1
ATOM 1038 O O . SER A 1 128 ? 15.486 11.714 -9.126 1.00 90.44 128 SER A O 1
ATOM 1040 N N . ASN A 1 129 ? 17.448 10.632 -9.158 1.00 89.06 129 ASN A N 1
ATOM 1041 C CA . ASN A 1 129 ? 18.296 11.811 -9.020 1.00 89.06 129 ASN A CA 1
ATOM 1042 C C . ASN A 1 129 ? 18.334 12.716 -10.272 1.00 89.06 129 ASN A C 1
ATOM 1044 O O . ASN A 1 129 ? 19.013 13.746 -10.265 1.00 89.06 129 ASN A O 1
ATOM 1048 N N . TYR A 1 130 ? 17.643 12.340 -11.347 1.00 87.94 130 TYR A N 1
ATOM 1049 C CA . TYR A 1 130 ? 17.485 13.152 -12.550 1.00 87.94 130 TYR A CA 1
ATOM 1050 C C . TYR A 1 130 ? 16.120 13.839 -12.593 1.00 87.94 130 TYR A C 1
ATOM 1052 O O . TYR A 1 130 ? 15.152 13.388 -11.982 1.00 87.94 130 TYR A O 1
ATOM 1060 N N . ASP A 1 131 ? 16.047 14.943 -13.339 1.00 78.69 131 ASP A N 1
ATOM 1061 C CA . ASP A 1 131 ? 14.801 15.684 -13.500 1.00 78.69 131 ASP A CA 1
ATOM 1062 C C . ASP A 1 131 ? 13.745 14.824 -14.209 1.00 78.69 131 ASP A C 1
ATOM 1064 O O . ASP A 1 131 ? 14.025 14.151 -15.200 1.00 78.69 131 ASP A O 1
ATOM 1068 N N . CYS A 1 132 ? 12.522 14.860 -13.690 1.00 77.50 132 CYS A N 1
ATOM 1069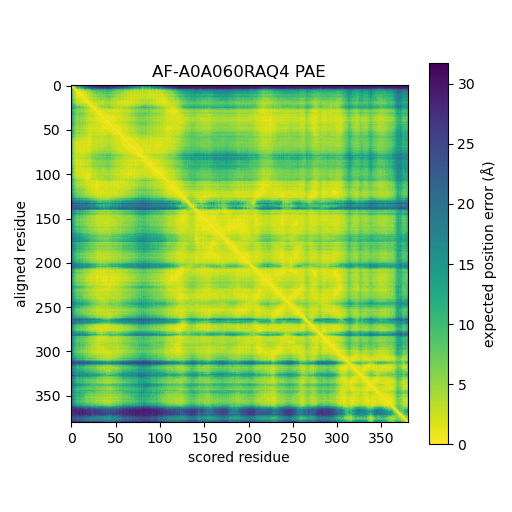 C CA . CYS A 1 132 ? 11.378 14.127 -14.217 1.00 77.50 132 CYS A CA 1
ATOM 1070 C C . CYS A 1 132 ? 10.623 14.909 -15.304 1.00 77.50 132 CYS A C 1
ATOM 1072 O O . CYS A 1 132 ? 9.517 14.519 -15.682 1.00 77.50 132 CYS A O 1
ATOM 1074 N N . ILE A 1 133 ? 11.193 16.006 -15.820 1.00 76.12 133 ILE A N 1
ATOM 1075 C CA . ILE A 1 133 ? 10.709 16.671 -17.036 1.00 76.12 133 ILE A CA 1
ATOM 1076 C C . ILE A 1 133 ? 10.943 15.744 -18.229 1.00 76.12 133 ILE A C 1
ATOM 1078 O O . ILE A 1 133 ? 11.958 15.836 -18.893 1.00 76.12 133 ILE A O 1
ATOM 1082 N N . ASN A 1 134 ? 10.002 14.841 -18.488 1.00 70.94 134 ASN A N 1
ATOM 1083 C CA . ASN A 1 134 ? 10.119 13.772 -19.485 1.00 70.94 134 ASN A CA 1
ATOM 1084 C C . ASN A 1 134 ? 8.960 13.763 -20.499 1.00 70.94 134 ASN A C 1
ATOM 1086 O O . ASN A 1 134 ? 8.751 12.785 -21.223 1.00 70.94 134 ASN A O 1
ATOM 1090 N N . SER A 1 135 ? 8.154 14.826 -20.532 1.00 70.25 135 SER A N 1
ATOM 1091 C CA . SER A 1 135 ? 7.069 14.933 -21.506 1.00 70.25 135 SER A CA 1
ATOM 1092 C C . SER A 1 135 ? 7.627 15.056 -22.919 1.00 70.25 135 SER A C 1
ATOM 1094 O O . SER A 1 135 ? 8.591 15.796 -23.144 1.00 70.25 135 SER A O 1
ATOM 1096 N N . HIS A 1 136 ? 6.961 14.423 -23.881 1.00 71.88 136 HIS A N 1
ATOM 1097 C CA . HIS A 1 136 ? 7.366 14.511 -25.280 1.00 71.88 136 HIS A CA 1
ATOM 1098 C C . HIS A 1 136 ? 7.399 15.954 -25.799 1.00 71.88 136 HIS A C 1
ATOM 1100 O O . HIS A 1 136 ? 8.286 16.322 -26.566 1.00 71.88 136 HIS A O 1
ATOM 1106 N N . TYR A 1 137 ? 6.483 16.799 -25.323 1.00 68.69 137 TYR A N 1
ATOM 1107 C CA . TYR A 1 137 ? 6.422 18.208 -25.705 1.00 68.69 137 TYR A CA 1
ATOM 1108 C C . TYR A 1 137 ? 7.640 19.030 -25.238 1.00 68.69 137 TYR A C 1
ATOM 1110 O O . TYR A 1 137 ? 8.004 19.997 -25.905 1.00 68.69 137 TYR A O 1
ATOM 1118 N N . PHE A 1 138 ? 8.255 18.675 -24.103 1.00 70.75 138 PHE A N 1
ATOM 1119 C CA . PHE A 1 138 ? 9.336 19.457 -23.486 1.00 70.75 138 PHE A CA 1
ATOM 1120 C C . PHE A 1 138 ? 10.740 18.894 -23.728 1.00 70.75 138 PHE A C 1
ATOM 1122 O O . PHE A 1 138 ? 11.660 19.694 -23.871 1.00 70.75 138 PHE A O 1
ATOM 1129 N N . GLU A 1 139 ? 10.925 17.570 -23.779 1.00 70.19 139 GLU A N 1
ATOM 1130 C CA . GLU A 1 139 ? 12.272 16.994 -23.942 1.00 70.19 139 GLU A CA 1
ATOM 1131 C C . GLU A 1 139 ? 12.846 17.221 -25.341 1.00 70.19 139 GLU A C 1
ATOM 1133 O O . GLU A 1 139 ? 14.042 17.462 -25.475 1.00 70.19 139 GLU A O 1
ATOM 1138 N N . GLY A 1 140 ? 12.013 17.185 -26.388 1.00 70.19 140 GLY A N 1
ATOM 1139 C CA . GLY A 1 140 ? 12.459 17.283 -27.782 1.00 70.19 140 GLY A CA 1
ATOM 1140 C C . GLY A 1 140 ? 13.245 16.055 -28.268 1.00 70.19 140 GLY A C 1
ATOM 1141 O O . GLY A 1 140 ? 12.923 15.526 -29.329 1.00 70.19 140 GLY A O 1
ATOM 1142 N N . GLU A 1 141 ? 14.206 15.561 -27.479 1.00 86.56 141 GLU A N 1
ATOM 1143 C CA . GLU A 1 141 ? 15.082 14.419 -27.755 1.00 86.56 141 GLU A CA 1
ATOM 1144 C C . GLU A 1 141 ? 15.343 13.598 -26.478 1.00 86.56 141 GLU A C 1
ATOM 1146 O O . GLU A 1 141 ? 15.711 14.148 -25.445 1.00 86.56 141 GLU A O 1
ATOM 1151 N N . TYR A 1 142 ? 15.200 12.270 -26.553 1.00 91.12 142 TYR A N 1
ATOM 1152 C CA . TYR A 1 142 ? 15.414 11.369 -25.416 1.00 91.12 142 TYR A CA 1
ATOM 1153 C C . TYR A 1 142 ? 16.854 10.858 -25.354 1.00 91.12 142 TYR A C 1
ATOM 1155 O O . TYR A 1 142 ? 17.379 10.318 -26.332 1.00 91.12 142 TYR A O 1
ATOM 1163 N N . THR A 1 143 ? 17.467 10.932 -24.175 1.00 92.06 143 THR A N 1
ATOM 1164 C CA . THR A 1 143 ? 18.812 10.396 -23.909 1.00 92.06 143 THR A CA 1
ATOM 1165 C C . THR A 1 143 ? 18.737 9.239 -22.921 1.00 92.06 143 THR A C 1
ATOM 1167 O O . THR A 1 143 ? 17.977 9.297 -21.960 1.00 92.06 143 THR A O 1
ATOM 1170 N N . TYR A 1 144 ? 19.510 8.170 -23.130 1.00 94.06 144 TYR A N 1
ATOM 1171 C CA . TYR A 1 144 ? 19.564 7.042 -22.185 1.00 94.06 144 TYR A CA 1
ATOM 1172 C C . TYR A 1 144 ? 20.535 7.286 -21.022 1.00 94.06 144 TYR A C 1
ATOM 1174 O O . TYR A 1 144 ? 20.298 6.875 -19.892 1.00 94.06 144 TYR A O 1
ATOM 1182 N N . THR A 1 145 ? 21.673 7.919 -21.285 1.00 92.56 145 THR A N 1
ATOM 1183 C CA . THR A 1 145 ? 22.718 8.086 -20.274 1.00 92.56 145 THR A CA 1
ATOM 1184 C C . THR A 1 145 ? 22.427 9.274 -19.369 1.00 92.56 145 THR A C 1
ATOM 1186 O O . THR A 1 145 ? 22.250 10.378 -19.872 1.00 92.56 145 THR A O 1
ATOM 1189 N N . GLN A 1 146 ? 22.512 9.070 -18.051 1.00 90.19 146 GLN A N 1
ATOM 1190 C CA . GLN A 1 146 ? 22.374 10.132 -17.044 1.00 90.19 146 GLN A CA 1
ATOM 1191 C C . GLN A 1 146 ? 21.056 10.917 -17.156 1.00 90.19 146 GLN A C 1
ATOM 1193 O O . GLN A 1 146 ? 21.051 12.147 -17.153 1.00 90.19 146 GLN A O 1
ATOM 1198 N N . SER A 1 147 ? 19.943 10.199 -17.276 1.00 91.50 147 SER A N 1
ATOM 1199 C CA . SER A 1 147 ? 18.618 10.792 -17.426 1.00 91.50 147 SER A CA 1
ATOM 1200 C C . SER A 1 147 ? 17.562 9.978 -16.682 1.00 91.50 147 SER A C 1
ATOM 1202 O O . SER A 1 147 ? 17.705 8.769 -16.484 1.00 91.50 147 SER A O 1
ATOM 1204 N N . TYR A 1 148 ? 16.452 10.634 -16.334 1.00 92.62 148 TYR A N 1
ATOM 1205 C CA . TYR A 1 148 ? 15.284 9.962 -15.760 1.00 92.62 148 TYR A CA 1
ATOM 1206 C C . TYR A 1 148 ? 14.702 8.935 -16.740 1.00 92.62 148 TYR A C 1
ATOM 1208 O O . TYR A 1 148 ? 14.277 7.849 -16.349 1.00 92.62 148 TYR A O 1
ATOM 1216 N N . PHE A 1 149 ? 14.735 9.249 -18.040 1.00 93.94 149 PHE A N 1
ATOM 1217 C CA . PHE A 1 149 ? 14.362 8.320 -19.102 1.00 93.94 149 PHE A CA 1
ATOM 1218 C C . PHE A 1 149 ? 15.198 7.035 -19.081 1.00 93.94 149 PHE A C 1
ATOM 1220 O O . PHE A 1 149 ? 14.642 5.938 -19.160 1.00 93.94 149 PHE A O 1
ATOM 1227 N N . GLY A 1 150 ? 16.516 7.154 -18.924 1.00 94.94 150 GLY A N 1
ATOM 1228 C CA . GLY A 1 150 ? 17.418 6.017 -18.777 1.00 94.94 150 GLY A CA 1
ATOM 1229 C C . GLY A 1 150 ? 17.081 5.145 -17.578 1.00 94.94 150 GLY A C 1
ATOM 1230 O O . GLY A 1 150 ? 17.016 3.921 -17.707 1.00 94.94 150 GLY A O 1
ATOM 1231 N N . ASP A 1 151 ? 16.783 5.771 -16.441 1.00 94.25 151 ASP A N 1
ATOM 1232 C CA . ASP A 1 151 ? 16.388 5.058 -15.227 1.00 94.25 151 ASP A CA 1
ATOM 1233 C C . ASP A 1 151 ? 15.043 4.338 -15.399 1.00 94.25 151 ASP A C 1
ATOM 1235 O O . ASP A 1 151 ? 14.897 3.202 -14.947 1.00 94.25 151 ASP A O 1
ATOM 1239 N N . MET A 1 152 ? 14.085 4.924 -16.132 1.00 95.38 152 MET A N 1
ATOM 1240 C CA . MET A 1 152 ? 12.837 4.237 -16.495 1.00 95.38 152 MET A CA 1
ATOM 1241 C C . MET A 1 152 ? 13.103 3.009 -17.371 1.00 95.38 152 MET A C 1
ATOM 1243 O O . MET A 1 152 ? 12.553 1.939 -17.110 1.00 95.38 152 MET A O 1
ATOM 1247 N N . VAL A 1 153 ? 13.947 3.148 -18.401 1.00 96.94 153 VAL A N 1
ATOM 1248 C CA . VAL A 1 153 ? 14.345 2.045 -19.295 1.00 96.94 153 VAL A CA 1
ATOM 1249 C C . VAL A 1 153 ? 15.013 0.923 -18.499 1.00 96.94 153 VAL A C 1
ATOM 1251 O O . VAL A 1 153 ? 14.727 -0.257 -18.721 1.00 96.94 153 VAL A O 1
ATOM 1254 N N . ASP A 1 154 ? 15.874 1.282 -17.547 1.00 95.50 154 ASP A N 1
ATOM 1255 C CA . ASP A 1 154 ? 16.559 0.336 -16.676 1.00 95.50 154 ASP A CA 1
ATOM 1256 C C . ASP A 1 154 ? 15.602 -0.363 -15.712 1.00 95.50 154 ASP A C 1
ATOM 1258 O O . ASP A 1 154 ? 15.668 -1.590 -15.588 1.00 95.50 154 ASP A O 1
ATOM 1262 N N . TRP A 1 155 ? 14.682 0.374 -15.088 1.00 93.94 155 TRP A N 1
ATOM 1263 C CA . TRP A 1 155 ? 13.709 -0.201 -14.167 1.00 93.94 155 TRP A CA 1
ATOM 1264 C C . TRP A 1 155 ? 12.709 -1.117 -14.874 1.00 93.94 155 TRP A C 1
ATOM 1266 O O . TRP A 1 155 ? 12.501 -2.242 -14.428 1.00 93.94 155 TRP A O 1
ATOM 1276 N N . LEU A 1 156 ? 12.166 -0.701 -16.025 1.00 96.69 156 LEU A N 1
ATOM 1277 C CA . LEU A 1 156 ? 11.289 -1.529 -16.867 1.00 96.69 156 LEU A CA 1
ATOM 1278 C C . LEU A 1 156 ? 12.018 -2.730 -17.496 1.00 96.69 156 LEU A C 1
ATOM 1280 O O . LEU A 1 156 ? 11.402 -3.540 -18.199 1.00 96.69 156 LEU A O 1
ATOM 1284 N N . ASN A 1 157 ? 13.324 -2.855 -17.243 1.00 97.00 157 ASN A N 1
ATOM 1285 C CA . ASN A 1 157 ? 14.206 -3.888 -17.758 1.00 97.00 157 ASN A CA 1
ATOM 1286 C C . ASN A 1 157 ? 14.154 -3.993 -19.290 1.00 97.00 157 ASN A C 1
ATOM 1288 O O . ASN A 1 157 ? 14.181 -5.086 -19.853 1.00 97.00 157 ASN A O 1
ATOM 1292 N N . LEU A 1 158 ? 14.057 -2.845 -19.962 1.00 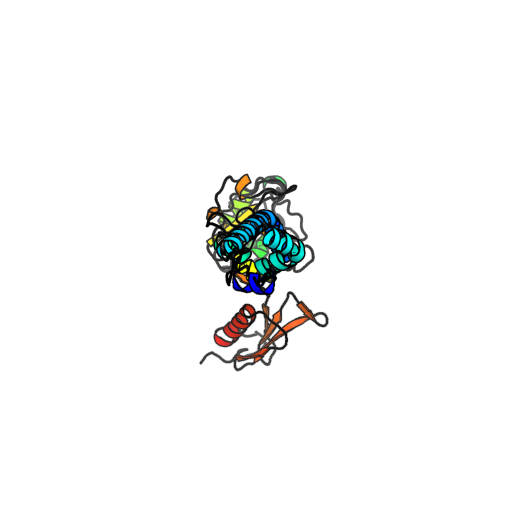98.00 158 LEU A N 1
ATOM 1293 C CA . LEU A 1 158 ? 14.057 -2.746 -21.417 1.00 98.00 158 LEU A CA 1
ATOM 1294 C C . LEU A 1 158 ? 15.499 -2.744 -21.937 1.00 98.00 158 LEU A C 1
ATOM 1296 O O . LEU A 1 158 ? 16.415 -2.231 -21.284 1.00 98.00 158 LEU A O 1
ATOM 1300 N N . ASN A 1 159 ? 15.720 -3.311 -23.123 1.00 98.12 159 ASN A N 1
ATOM 1301 C CA . ASN A 1 159 ? 16.999 -3.182 -23.813 1.00 98.12 159 ASN A CA 1
ATOM 1302 C C . ASN A 1 159 ? 17.095 -1.788 -24.459 1.00 98.12 159 ASN A C 1
ATOM 1304 O O . ASN A 1 159 ? 16.295 -1.503 -25.355 1.00 98.12 159 ASN A O 1
ATOM 1308 N N . PRO A 1 160 ? 18.059 -0.930 -24.068 1.00 98.19 160 PRO A N 1
ATOM 1309 C CA . PRO A 1 160 ? 18.162 0.426 -24.606 1.00 98.19 160 PRO A CA 1
ATOM 1310 C C . PRO A 1 160 ? 18.277 0.459 -26.135 1.00 98.19 160 PRO A C 1
ATOM 1312 O O . PRO A 1 160 ? 17.654 1.302 -26.772 1.00 98.19 160 PRO A O 1
ATOM 1315 N N . GLN A 1 161 ? 18.995 -0.489 -26.746 1.00 98.06 161 GLN A N 1
ATOM 1316 C CA . GLN A 1 161 ? 19.121 -0.556 -28.207 1.00 98.06 161 GLN A CA 1
ATOM 1317 C C . GLN A 1 161 ? 17.772 -0.803 -28.908 1.00 98.06 161 GLN A C 1
ATOM 1319 O O . GLN A 1 161 ? 17.488 -0.205 -29.946 1.00 98.06 161 GLN A O 1
ATOM 1324 N N . GLU A 1 162 ? 16.922 -1.665 -28.348 1.00 98.12 162 GLU A N 1
ATOM 1325 C CA . GLU A 1 162 ? 15.586 -1.915 -28.906 1.00 98.12 162 GLU A CA 1
ATOM 1326 C C . GLU A 1 162 ? 14.635 -0.738 -28.637 1.00 98.12 162 GLU A C 1
ATOM 1328 O O . GLU A 1 162 ? 13.797 -0.423 -29.483 1.00 98.12 162 GLU A O 1
ATOM 1333 N N . VAL A 1 163 ? 14.808 -0.037 -27.507 1.00 97.88 163 VAL A N 1
ATOM 1334 C CA . VAL A 1 163 ? 14.107 1.226 -27.220 1.00 97.88 163 VAL A CA 1
ATOM 1335 C C . VAL A 1 163 ? 14.444 2.283 -28.272 1.00 97.88 163 VAL A C 1
ATOM 1337 O O . VAL A 1 163 ? 13.536 2.869 -28.851 1.00 97.88 163 VAL A O 1
ATOM 1340 N N . GLU A 1 164 ? 15.724 2.494 -28.586 1.00 97.50 164 GLU A N 1
ATOM 1341 C CA . GLU A 1 164 ? 16.131 3.457 -29.616 1.00 97.50 164 GLU A CA 1
ATOM 1342 C C . GLU A 1 164 ? 15.487 3.133 -30.971 1.00 97.50 164 GLU A C 1
ATOM 1344 O O . GLU A 1 164 ? 14.953 4.007 -31.657 1.00 97.50 164 GLU A O 1
ATOM 1349 N N . LYS A 1 165 ? 15.498 1.852 -31.351 1.00 97.25 165 LYS A N 1
ATOM 1350 C CA . LYS A 1 165 ? 14.918 1.390 -32.611 1.00 97.25 165 LYS A CA 1
ATOM 1351 C C . LYS A 1 165 ? 13.417 1.679 -32.687 1.00 97.25 165 LYS A C 1
ATOM 1353 O O . LYS A 1 165 ? 12.982 2.303 -33.655 1.00 97.25 165 LYS A O 1
ATOM 1358 N N . ILE A 1 166 ? 12.637 1.269 -31.681 1.00 97.12 166 ILE A N 1
ATOM 1359 C CA . ILE A 1 166 ? 11.183 1.496 -31.686 1.00 97.12 166 ILE A CA 1
ATOM 1360 C C . ILE A 1 166 ? 10.855 2.992 -31.600 1.00 97.12 166 ILE A C 1
ATOM 1362 O O . ILE A 1 166 ? 9.885 3.439 -32.208 1.00 97.12 166 ILE A O 1
ATOM 1366 N N . PHE A 1 167 ? 11.677 3.790 -30.913 1.00 95.56 167 PHE A N 1
ATOM 1367 C CA . PHE A 1 167 ? 11.506 5.242 -30.839 1.00 95.56 167 PHE A CA 1
ATOM 1368 C C . PHE A 1 167 ? 11.676 5.881 -32.216 1.00 95.56 167 PHE A C 1
ATOM 1370 O O . PHE A 1 167 ? 10.786 6.601 -32.669 1.00 95.56 167 PHE A O 1
ATOM 1377 N N . ARG A 1 168 ? 12.749 5.537 -32.938 1.00 94.06 168 ARG A N 1
ATOM 1378 C CA . ARG A 1 168 ? 12.985 6.021 -34.308 1.00 94.06 168 ARG A CA 1
ATOM 1379 C C . ARG A 1 168 ? 11.870 5.599 -35.270 1.00 94.06 168 ARG A C 1
ATOM 1381 O O . ARG A 1 168 ? 11.452 6.404 -36.100 1.00 94.06 168 ARG A O 1
ATOM 1388 N N . GLU A 1 169 ? 11.357 4.375 -35.142 1.00 95.25 169 GLU A N 1
ATOM 1389 C CA . GLU A 1 169 ? 10.207 3.886 -35.921 1.00 95.25 169 GLU A CA 1
ATOM 1390 C C . GLU A 1 169 ? 8.915 4.675 -35.631 1.00 95.25 169 GLU A C 1
ATOM 1392 O O . GLU A 1 169 ? 8.091 4.851 -36.529 1.00 95.25 169 GLU A O 1
ATOM 1397 N N . ASN A 1 170 ? 8.762 5.211 -34.416 1.00 91.69 170 ASN A N 1
ATOM 1398 C CA . ASN A 1 170 ? 7.617 6.021 -33.983 1.00 91.69 170 ASN A CA 1
ATOM 1399 C C . ASN A 1 170 ? 7.890 7.538 -34.026 1.00 91.69 170 ASN A C 1
ATOM 1401 O O . ASN A 1 170 ? 7.149 8.317 -33.437 1.00 91.69 170 ASN A O 1
ATOM 1405 N N . SER A 1 171 ? 8.915 7.979 -34.768 1.00 90.38 171 SER A N 1
ATOM 1406 C CA . SER A 1 171 ? 9.290 9.398 -34.923 1.00 90.38 171 SER A CA 1
ATOM 1407 C C . SER A 1 171 ? 9.672 10.124 -33.621 1.00 90.38 171 SER A C 1
ATOM 1409 O O . SER A 1 171 ? 9.638 11.353 -33.572 1.00 90.38 171 SER A O 1
ATOM 1411 N N . LEU A 1 172 ? 10.080 9.385 -32.587 1.00 90.88 172 LEU A N 1
ATOM 1412 C CA . LEU A 1 172 ? 10.668 9.934 -31.368 1.00 90.88 172 LEU A CA 1
ATOM 1413 C C . LEU A 1 172 ? 12.175 10.113 -31.582 1.00 90.88 172 LEU A C 1
ATOM 1415 O O . LEU A 1 172 ? 12.865 9.206 -32.056 1.00 90.88 172 LEU A O 1
ATOM 1419 N N . GLN A 1 173 ? 12.684 11.304 -31.270 1.00 91.38 173 GLN A N 1
ATOM 1420 C CA . GLN A 1 173 ? 14.101 11.616 -31.426 1.00 91.38 173 GLN A CA 1
ATOM 1421 C C . GLN A 1 173 ? 14.896 11.066 -30.240 1.00 91.38 173 GLN A C 1
ATOM 1423 O O . GLN A 1 173 ? 14.461 11.159 -29.093 1.00 91.38 173 GLN A O 1
ATOM 1428 N N . CYS A 1 174 ? 16.059 10.487 -30.533 1.00 93.00 174 CYS A N 1
ATOM 1429 C CA . CYS A 1 174 ? 16.980 9.949 -29.540 1.00 93.00 174 CYS A CA 1
ATOM 1430 C C . CYS A 1 174 ? 18.388 10.489 -29.785 1.00 93.00 174 CYS A C 1
ATOM 1432 O O . CYS A 1 174 ? 18.863 10.457 -30.931 1.00 93.00 174 CYS A O 1
ATOM 1434 N N . GLU A 1 175 ? 19.055 10.895 -28.708 1.00 92.31 175 GLU A N 1
ATOM 1435 C CA . GLU A 1 175 ? 20.428 11.399 -28.700 1.00 92.31 175 GLU A CA 1
ATOM 1436 C C . GLU A 1 175 ? 21.327 10.533 -27.799 1.00 92.31 175 GLU A C 1
ATOM 1438 O O . GLU A 1 175 ? 20.913 10.017 -26.759 1.00 92.31 175 GLU A O 1
ATOM 1443 N N . GLY A 1 176 ? 22.591 10.383 -28.199 1.00 93.19 176 GLY A N 1
ATOM 1444 C CA . GLY A 1 176 ? 23.605 9.685 -27.413 1.00 93.19 176 GLY A CA 1
ATOM 1445 C C . GLY A 1 176 ? 23.657 8.177 -27.664 1.00 93.19 176 GLY A C 1
ATOM 1446 O O . GLY A 1 176 ? 23.242 7.681 -28.711 1.00 93.19 176 GLY A O 1
ATOM 1447 N N . GLU A 1 177 ? 24.258 7.452 -26.719 1.00 94.62 177 GLU A N 1
ATOM 1448 C CA . GLU A 1 177 ? 24.507 6.014 -26.834 1.00 94.62 177 GLU A CA 1
ATOM 1449 C C . GLU A 1 177 ? 23.399 5.192 -26.167 1.00 94.62 177 GLU A C 1
ATOM 1451 O O . GLU A 1 177 ? 23.103 5.358 -24.983 1.00 94.62 177 GLU A O 1
ATOM 1456 N N . PHE A 1 178 ? 22.850 4.243 -26.925 1.00 97.44 178 PHE A N 1
ATOM 1457 C CA . PHE A 1 178 ? 21.886 3.252 -26.457 1.00 97.44 178 PHE A CA 1
ATOM 1458 C C . PHE A 1 178 ? 22.535 1.862 -26.519 1.00 97.44 178 PHE A C 1
ATOM 1460 O O . PHE A 1 178 ? 22.505 1.195 -27.559 1.00 97.44 178 PHE A O 1
ATOM 1467 N N . PRO A 1 179 ? 23.188 1.418 -25.430 1.00 97.19 179 PRO A N 1
ATOM 1468 C CA . PRO A 1 179 ? 23.944 0.176 -25.441 1.00 97.19 179 PRO A CA 1
ATOM 1469 C C . PRO A 1 179 ? 23.015 -1.033 -25.565 1.00 97.19 179 PRO A C 1
ATOM 1471 O O . PRO A 1 179 ? 21.928 -1.076 -24.988 1.00 97.19 179 PRO A O 1
ATOM 1474 N N . ASN A 1 180 ? 23.479 -2.064 -26.270 1.00 97.69 180 ASN A N 1
ATOM 1475 C CA . ASN A 1 180 ? 22.773 -3.339 -26.324 1.00 97.69 180 ASN A CA 1
ATOM 1476 C C . ASN A 1 180 ? 22.974 -4.117 -25.019 1.00 97.69 180 ASN A C 1
ATOM 1478 O O . ASN A 1 180 ? 24.086 -4.563 -24.727 1.00 97.69 180 ASN A O 1
ATOM 1482 N N . ARG A 1 181 ? 21.887 -4.325 -24.274 1.00 96.44 181 ARG A N 1
ATOM 1483 C CA . ARG A 1 181 ? 21.843 -5.180 -23.079 1.00 96.44 181 ARG A CA 1
ATOM 1484 C C . ARG A 1 181 ? 21.072 -6.460 -23.386 1.00 96.44 181 ARG A C 1
ATOM 1486 O O . ARG A 1 181 ? 19.917 -6.620 -22.995 1.00 96.44 181 ARG A O 1
ATOM 1493 N N . ALA A 1 182 ? 21.705 -7.360 -24.137 1.00 94.38 182 ALA A N 1
ATOM 1494 C CA . ALA A 1 182 ? 21.072 -8.574 -24.655 1.00 94.38 182 ALA A CA 1
ATOM 1495 C C . ALA A 1 182 ? 20.535 -9.510 -23.555 1.00 94.38 182 ALA A C 1
ATOM 1497 O O . ALA A 1 182 ? 19.589 -10.256 -23.793 1.00 94.38 182 ALA A O 1
ATOM 1498 N N . GLU A 1 183 ? 21.094 -9.450 -22.345 1.00 93.81 183 GLU A N 1
ATOM 1499 C CA . GLU A 1 183 ? 20.624 -10.167 -21.157 1.00 93.81 183 GLU A CA 1
ATOM 1500 C C . GLU A 1 183 ? 19.203 -9.772 -20.712 1.00 93.81 183 GLU A C 1
ATOM 1502 O O . GLU A 1 183 ? 18.532 -10.540 -20.015 1.00 93.81 183 GLU A O 1
ATOM 1507 N N . ARG A 1 184 ? 18.720 -8.596 -21.134 1.00 94.81 184 ARG A N 1
ATOM 1508 C CA . ARG A 1 184 ? 17.362 -8.113 -20.851 1.00 94.81 184 ARG A CA 1
ATOM 1509 C C . ARG A 1 184 ? 16.314 -8.629 -21.828 1.00 94.81 184 ARG A C 1
ATOM 1511 O O . ARG A 1 184 ? 15.135 -8.614 -21.494 1.00 94.81 184 ARG A O 1
ATOM 1518 N N . ASN A 1 185 ? 16.723 -9.109 -23.001 1.00 94.19 185 ASN A N 1
ATOM 1519 C CA . ASN A 1 185 ? 15.792 -9.542 -24.039 1.00 94.19 185 ASN A CA 1
ATOM 1520 C C . ASN A 1 185 ? 14.942 -10.729 -23.556 1.00 94.19 185 ASN A C 1
ATOM 1522 O O . ASN A 1 185 ? 15.473 -11.748 -23.111 1.00 94.19 185 ASN A O 1
ATOM 1526 N N . GLY A 1 186 ? 13.617 -10.601 -23.646 1.00 93.75 186 GLY A N 1
ATOM 1527 C CA . GLY A 1 186 ? 12.650 -11.562 -23.099 1.00 93.75 186 GLY A CA 1
ATOM 1528 C C . GLY A 1 186 ? 12.384 -11.390 -21.597 1.00 93.75 186 GLY A C 1
ATOM 1529 O O . GLY A 1 186 ? 11.511 -12.061 -21.032 1.00 93.75 186 GLY A O 1
ATOM 1530 N N . ASN A 1 187 ? 13.112 -10.488 -20.935 1.00 93.94 187 ASN A N 1
ATOM 1531 C CA . ASN A 1 187 ? 12.966 -10.155 -19.524 1.00 93.94 187 ASN A CA 1
ATOM 1532 C C . ASN A 1 187 ? 12.281 -8.802 -19.272 1.00 93.94 187 ASN A C 1
ATOM 1534 O O . ASN A 1 187 ? 12.208 -8.366 -18.123 1.00 93.94 187 ASN A O 1
ATOM 1538 N N . GLU A 1 188 ? 11.726 -8.179 -20.308 1.00 95.75 188 GLU A N 1
ATOM 1539 C CA . GLU A 1 188 ? 11.061 -6.883 -20.235 1.00 95.75 188 GLU A CA 1
ATOM 1540 C C . GLU A 1 188 ? 9.839 -6.919 -19.308 1.00 95.75 188 GLU A C 1
ATOM 1542 O O . GLU A 1 188 ? 9.109 -7.923 -19.228 1.00 95.75 188 GLU A O 1
ATOM 1547 N N . MET A 1 189 ? 9.605 -5.810 -18.605 1.00 96.69 189 MET A N 1
ATOM 1548 C CA . MET A 1 189 ? 8.411 -5.637 -17.777 1.00 96.69 189 MET A CA 1
ATOM 1549 C C . MET A 1 189 ? 7.198 -5.205 -18.596 1.00 96.69 189 MET A C 1
ATOM 1551 O O . MET A 1 189 ? 6.086 -5.576 -18.244 1.00 96.69 189 MET A O 1
ATOM 1555 N N . VAL A 1 190 ? 7.400 -4.466 -19.685 1.00 98.00 190 VAL A N 1
ATOM 1556 C CA . VAL A 1 190 ? 6.342 -3.935 -20.560 1.00 98.00 190 VAL A CA 1
ATOM 1557 C C . VAL A 1 190 ? 6.747 -4.113 -22.020 1.00 98.00 190 VAL A C 1
ATOM 1559 O O . VAL A 1 190 ? 7.913 -4.373 -22.317 1.00 98.00 190 VAL A O 1
ATOM 1562 N N . SER A 1 191 ? 5.803 -3.986 -22.953 1.00 97.62 191 SER A N 1
ATOM 1563 C CA . SER A 1 191 ? 6.158 -4.039 -24.374 1.00 97.62 191 SER A CA 1
ATOM 1564 C C . SER A 1 191 ? 6.825 -2.739 -24.840 1.00 97.62 191 SER A C 1
ATOM 1566 O O . SER A 1 191 ? 6.425 -1.642 -24.448 1.00 97.62 191 SER A O 1
ATOM 1568 N N . TYR A 1 192 ? 7.803 -2.862 -25.741 1.00 97.94 192 TYR A N 1
ATOM 1569 C CA . TYR A 1 192 ? 8.485 -1.721 -26.365 1.00 97.94 192 TYR A CA 1
ATOM 1570 C C . TYR A 1 192 ? 7.512 -0.751 -27.053 1.00 97.94 192 TYR A C 1
ATOM 1572 O O . TYR A 1 192 ? 7.683 0.463 -26.969 1.00 97.94 192 TYR A O 1
ATOM 1580 N N . LEU A 1 193 ? 6.468 -1.280 -27.704 1.00 96.50 193 LEU A N 1
ATOM 1581 C CA . LEU A 1 193 ? 5.467 -0.466 -28.393 1.00 96.50 193 LEU A CA 1
ATOM 1582 C C . LEU A 1 193 ? 4.607 0.340 -27.412 1.00 96.50 193 LEU A C 1
ATOM 1584 O O . LEU A 1 193 ? 4.437 1.536 -27.624 1.00 96.50 193 LEU A O 1
ATOM 1588 N N . GLN A 1 194 ? 4.102 -0.281 -26.337 1.00 97.00 194 GLN A N 1
ATOM 1589 C CA . GLN A 1 194 ? 3.333 0.443 -25.315 1.00 97.00 194 GLN A CA 1
ATOM 1590 C C . GLN A 1 194 ? 4.192 1.511 -24.634 1.00 97.00 194 GLN A C 1
ATOM 1592 O O . GLN A 1 194 ? 3.708 2.610 -24.387 1.00 97.00 194 GLN A O 1
ATOM 1597 N N . PHE A 1 195 ? 5.473 1.221 -24.381 1.00 96.69 195 PHE A N 1
ATOM 1598 C CA . PHE A 1 195 ? 6.398 2.204 -23.818 1.00 96.69 195 PHE A CA 1
ATOM 1599 C C . PHE A 1 195 ? 6.569 3.426 -24.732 1.00 96.69 195 PHE A C 1
ATOM 1601 O O . PHE A 1 195 ? 6.383 4.554 -24.284 1.00 96.69 195 PHE A O 1
ATOM 1608 N N . ALA A 1 196 ? 6.842 3.220 -26.025 1.00 94.81 196 ALA A N 1
ATOM 1609 C CA . ALA A 1 196 ? 6.954 4.320 -26.986 1.00 94.81 196 ALA A CA 1
ATOM 1610 C C . ALA A 1 196 ? 5.642 5.116 -27.128 1.00 94.81 196 ALA A C 1
ATOM 1612 O O . ALA A 1 196 ? 5.662 6.347 -27.206 1.00 94.81 196 ALA A O 1
ATOM 1613 N N . GLN A 1 197 ? 4.495 4.429 -27.128 1.00 94.06 197 GLN A N 1
ATOM 1614 C CA . GLN A 1 197 ? 3.181 5.073 -27.183 1.00 94.06 197 GLN A CA 1
ATOM 1615 C C . GLN A 1 197 ? 2.927 5.946 -25.954 1.00 94.06 197 GLN A C 1
ATOM 1617 O O . GLN A 1 197 ? 2.503 7.086 -26.118 1.00 94.06 197 GLN A O 1
ATOM 1622 N N . GLU A 1 198 ? 3.241 5.476 -24.745 1.00 93.62 198 GLU A N 1
ATOM 1623 C CA . GLU A 1 198 ? 2.997 6.284 -23.545 1.00 93.62 198 GLU A CA 1
ATOM 1624 C C . GLU A 1 198 ? 3.915 7.472 -23.386 1.00 93.62 198 GLU A C 1
ATOM 1626 O O . GLU A 1 198 ? 3.485 8.530 -22.929 1.00 93.62 198 GLU A O 1
ATOM 1631 N N . ILE A 1 199 ? 5.153 7.326 -23.832 1.00 92.12 199 ILE A N 1
ATOM 1632 C CA . ILE A 1 199 ? 6.079 8.444 -23.928 1.00 92.12 199 ILE A CA 1
ATOM 1633 C C . ILE A 1 199 ? 5.506 9.507 -24.879 1.00 92.12 199 ILE A C 1
ATOM 1635 O O . ILE A 1 199 ? 5.423 10.677 -24.509 1.00 92.12 199 ILE A O 1
ATOM 1639 N N . SER A 1 200 ? 5.005 9.094 -26.049 1.00 89.69 200 SER A N 1
ATOM 1640 C CA . SER A 1 200 ? 4.387 9.995 -27.039 1.00 89.69 200 SER A CA 1
ATOM 1641 C C . SER A 1 200 ? 3.096 10.657 -26.541 1.00 89.69 200 SER A C 1
ATOM 1643 O O . SER A 1 200 ? 2.818 11.803 -26.888 1.00 89.69 200 SER A O 1
ATOM 1645 N N . ASN A 1 201 ? 2.301 9.943 -25.741 1.00 89.50 201 ASN A N 1
ATOM 1646 C CA . ASN A 1 201 ? 1.019 10.420 -25.219 1.00 89.50 201 ASN A CA 1
ATOM 1647 C C . ASN A 1 201 ? 1.157 11.295 -23.968 1.00 89.50 201 ASN A C 1
ATOM 1649 O O . ASN A 1 201 ? 0.155 11.814 -23.481 1.00 89.50 201 ASN A O 1
ATOM 1653 N N . SER A 1 202 ? 2.363 11.447 -23.419 1.00 88.44 202 SER A N 1
ATOM 1654 C CA . SER A 1 202 ? 2.562 12.218 -22.198 1.00 88.44 202 SER A CA 1
ATOM 1655 C C . SER A 1 202 ? 2.456 13.723 -22.451 1.00 88.44 202 SER A C 1
ATOM 1657 O O . SER A 1 202 ? 3.310 14.320 -23.112 1.00 88.44 202 SER A O 1
ATOM 1659 N N . VAL A 1 203 ? 1.404 14.344 -21.905 1.00 83.19 203 VAL A N 1
ATOM 1660 C CA . VAL A 1 203 ? 1.080 15.766 -22.142 1.00 83.19 203 VAL A CA 1
ATOM 1661 C C . VAL A 1 203 ? 1.507 16.714 -21.020 1.00 83.19 203 VAL A C 1
ATOM 1663 O O . VAL A 1 203 ? 1.498 17.930 -21.209 1.00 83.19 203 VAL A O 1
ATOM 1666 N N . SER A 1 204 ? 1.853 16.190 -19.845 1.00 85.38 204 SER A N 1
ATOM 1667 C CA . SER A 1 204 ? 2.246 17.003 -18.689 1.00 85.38 204 SER A CA 1
ATOM 1668 C C . SER A 1 204 ? 3.768 17.145 -18.628 1.00 85.38 204 SER A C 1
ATOM 1670 O O . SER A 1 204 ? 4.437 16.156 -18.890 1.00 85.38 204 SER A O 1
ATOM 1672 N N . PRO A 1 205 ? 4.335 18.318 -18.277 1.00 78.12 205 PRO A N 1
ATOM 1673 C CA . PRO A 1 205 ? 5.775 18.586 -18.350 1.00 78.12 205 PRO A CA 1
ATOM 1674 C C . PRO A 1 205 ? 6.634 17.632 -17.520 1.00 78.12 205 PRO A C 1
ATOM 1676 O O . PRO A 1 205 ? 7.605 17.090 -18.041 1.00 78.12 205 PRO A O 1
ATOM 1679 N N . ALA A 1 206 ? 6.276 17.436 -16.250 1.00 86.38 206 ALA A N 1
ATOM 1680 C CA . ALA A 1 206 ? 7.052 16.662 -15.288 1.00 86.38 206 ALA A CA 1
ATOM 1681 C C . ALA A 1 206 ? 6.259 15.431 -14.855 1.00 86.38 206 ALA A C 1
ATOM 1683 O O . ALA A 1 206 ? 5.270 15.583 -14.135 1.00 86.38 206 ALA A O 1
ATOM 1684 N N . ASN A 1 207 ? 6.654 14.236 -15.297 1.00 90.31 207 ASN A N 1
ATOM 1685 C CA . ASN A 1 207 ? 5.941 13.001 -14.981 1.00 90.31 207 ASN A CA 1
ATOM 1686 C C . ASN A 1 207 ? 6.843 11.988 -14.310 1.00 90.31 207 ASN A C 1
ATOM 1688 O O . ASN A 1 207 ? 7.977 11.749 -14.721 1.00 90.31 207 ASN A O 1
ATOM 1692 N N . LEU A 1 208 ? 6.254 11.295 -13.351 1.00 94.00 208 LEU A N 1
ATOM 1693 C CA . LEU A 1 208 ? 6.844 10.122 -12.754 1.00 94.00 208 LEU A CA 1
ATOM 1694 C C . LEU A 1 208 ? 6.339 8.883 -13.491 1.00 94.00 208 LEU A C 1
ATOM 1696 O O . LEU A 1 208 ? 5.188 8.833 -13.932 1.00 94.00 208 LEU A O 1
ATOM 1700 N N . LEU A 1 209 ? 7.191 7.868 -13.601 1.00 96.06 209 LEU A N 1
ATOM 1701 C CA . LEU A 1 209 ? 6.735 6.521 -13.898 1.00 96.06 209 LEU A CA 1
ATOM 1702 C C . LEU A 1 209 ? 5.902 6.037 -12.713 1.00 96.06 209 LEU A C 1
ATOM 1704 O O . LEU A 1 209 ? 6.406 5.864 -11.602 1.00 96.06 209 LEU A O 1
ATOM 1708 N N . THR A 1 210 ? 4.620 5.831 -12.967 1.00 96.81 210 THR A N 1
ATOM 1709 C CA . THR A 1 210 ? 3.610 5.518 -11.968 1.00 96.81 210 THR A CA 1
ATOM 1710 C C . THR A 1 210 ? 2.982 4.174 -12.282 1.00 96.81 210 THR A C 1
ATOM 1712 O O . THR A 1 210 ? 2.485 3.935 -13.382 1.00 96.81 210 THR A O 1
ATOM 1715 N N . ILE A 1 211 ? 2.975 3.290 -11.294 1.00 97.75 211 ILE A N 1
ATOM 1716 C CA . ILE A 1 211 ? 2.299 1.999 -11.348 1.00 97.75 211 ILE A CA 1
ATOM 1717 C C . ILE A 1 211 ? 0.988 2.124 -10.587 1.00 97.75 211 ILE A C 1
ATOM 1719 O O . ILE A 1 211 ? 0.964 2.630 -9.463 1.00 97.75 211 ILE A O 1
ATOM 1723 N N . MET A 1 212 ? -0.086 1.640 -11.198 1.00 97.62 212 MET A N 1
ATOM 1724 C CA . MET A 1 212 ? -1.405 1.603 -10.588 1.00 97.62 212 MET A CA 1
ATOM 1725 C C . MET A 1 212 ? -1.645 0.226 -9.980 1.00 97.62 212 MET A C 1
ATOM 1727 O O . MET A 1 212 ? -1.395 -0.818 -10.601 1.00 97.62 212 MET A O 1
ATOM 1731 N N . ALA A 1 213 ? -2.108 0.236 -8.740 1.00 98.12 213 ALA A N 1
ATOM 1732 C CA . ALA A 1 213 ? -2.512 -0.958 -8.025 1.00 98.12 213 ALA A CA 1
ATOM 1733 C C . ALA A 1 213 ? -3.566 -0.603 -6.980 1.00 98.12 213 ALA A C 1
ATOM 1735 O O . ALA A 1 213 ? -3.838 0.570 -6.722 1.00 98.12 213 ALA A O 1
ATOM 1736 N N . THR A 1 214 ? -4.129 -1.619 -6.342 1.00 98.25 214 THR A N 1
ATOM 1737 C CA . THR A 1 214 ? -4.860 -1.430 -5.090 1.00 98.25 214 THR A CA 1
ATOM 1738 C C . THR A 1 214 ? -4.053 -1.985 -3.919 1.00 98.25 214 THR A C 1
ATOM 1740 O O . THR A 1 214 ? -3.042 -2.673 -4.105 1.00 98.25 214 THR A O 1
ATOM 1743 N N . ILE A 1 215 ? -4.463 -1.669 -2.697 1.00 97.62 215 ILE A N 1
ATOM 1744 C CA . ILE A 1 215 ? -3.854 -2.193 -1.481 1.00 97.62 215 ILE A CA 1
ATOM 1745 C C . ILE A 1 215 ? -4.929 -2.648 -0.505 1.00 97.62 215 ILE A C 1
ATOM 1747 O O . ILE A 1 215 ? -5.921 -1.955 -0.286 1.00 97.62 215 ILE A O 1
ATOM 1751 N N . ASN A 1 216 ? -4.713 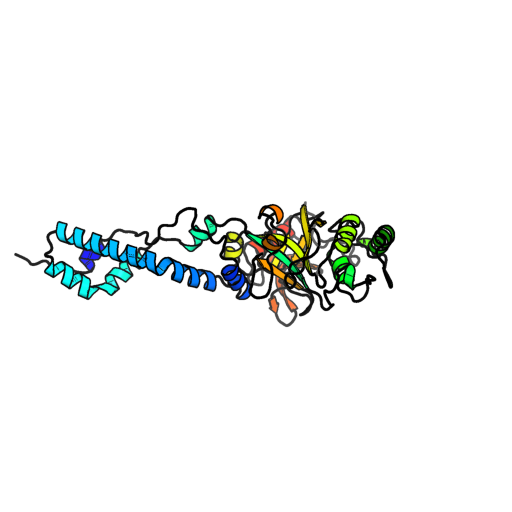-3.807 0.108 1.00 97.44 216 ASN A N 1
ATOM 1752 C CA . ASN A 1 216 ? -5.588 -4.278 1.164 1.00 97.44 216 ASN A CA 1
ATOM 1753 C C . ASN A 1 216 ? -5.216 -3.597 2.489 1.00 97.44 216 ASN A C 1
ATOM 1755 O O . ASN A 1 216 ? -4.137 -3.834 3.039 1.00 97.44 216 ASN A O 1
ATOM 1759 N N . VAL A 1 217 ? -6.110 -2.756 3.009 1.00 97.44 217 VAL A N 1
ATOM 1760 C CA . VAL A 1 217 ? -5.848 -1.960 4.221 1.00 97.44 217 VAL A CA 1
ATOM 1761 C C . VAL A 1 217 ? -5.732 -2.840 5.469 1.00 97.44 217 VAL A C 1
ATOM 1763 O O . VAL A 1 217 ? -4.929 -2.549 6.352 1.00 97.44 217 VAL A O 1
ATOM 1766 N N . ALA A 1 218 ? -6.464 -3.956 5.538 1.00 96.81 218 ALA A N 1
ATOM 1767 C CA . ALA A 1 218 ? -6.359 -4.891 6.656 1.00 96.81 218 ALA A CA 1
ATOM 1768 C C . ALA A 1 218 ? -4.993 -5.599 6.688 1.00 96.81 218 ALA A C 1
ATOM 1770 O O . ALA A 1 218 ? -4.420 -5.774 7.763 1.00 96.81 218 ALA A O 1
ATOM 1771 N N . GLU A 1 219 ? -4.439 -5.970 5.531 1.00 95.38 219 GLU A N 1
ATOM 1772 C CA . GLU A 1 219 ? -3.071 -6.499 5.450 1.00 95.38 219 GLU A CA 1
ATOM 1773 C C . GLU A 1 219 ? -2.026 -5.429 5.787 1.00 95.38 219 GLU A C 1
ATOM 1775 O O . GLU A 1 219 ? -1.093 -5.708 6.537 1.00 95.38 219 GLU A O 1
ATOM 1780 N N . LEU A 1 220 ? -2.212 -4.190 5.322 1.00 95.94 220 LEU A N 1
ATOM 1781 C CA . LEU A 1 220 ? -1.344 -3.065 5.685 1.00 95.94 220 LEU A CA 1
ATOM 1782 C C . LEU A 1 220 ? -1.340 -2.803 7.203 1.00 95.94 220 LEU A C 1
ATOM 1784 O O . LEU A 1 220 ? -0.289 -2.579 7.802 1.00 95.94 220 LEU A O 1
ATOM 1788 N N . PHE A 1 221 ? -2.503 -2.887 7.846 1.00 96.19 221 PHE A N 1
ATOM 1789 C CA . PHE A 1 221 ? -2.626 -2.754 9.294 1.00 96.19 221 PHE A CA 1
ATOM 1790 C C . PHE A 1 221 ? -1.873 -3.868 10.039 1.00 96.19 221 PHE A C 1
ATOM 1792 O O . PHE A 1 221 ? -1.166 -3.592 11.008 1.00 96.19 221 PHE A O 1
ATOM 1799 N N . LYS A 1 222 ? -1.938 -5.121 9.562 1.00 93.94 222 LYS A N 1
ATOM 1800 C CA . LYS A 1 222 ? -1.191 -6.253 10.150 1.00 93.94 222 LYS A CA 1
ATOM 1801 C C . LYS A 1 222 ? 0.326 -6.073 10.086 1.00 93.94 222 LYS A C 1
ATOM 1803 O O . LYS A 1 222 ? 1.033 -6.641 10.919 1.00 93.94 222 LYS A O 1
ATOM 1808 N N . THR A 1 223 ? 0.846 -5.303 9.126 1.00 91.88 223 THR A N 1
ATOM 1809 C CA . THR A 1 223 ? 2.279 -4.974 9.076 1.00 91.88 223 THR A CA 1
ATOM 1810 C C . THR A 1 223 ? 2.657 -3.783 9.957 1.00 91.88 223 THR A C 1
ATOM 1812 O O . THR A 1 223 ? 3.826 -3.390 9.955 1.00 91.88 223 THR A O 1
ATOM 1815 N N . GLU A 1 224 ? 1.712 -3.233 10.728 1.00 92.88 224 GLU A N 1
ATOM 1816 C CA . GLU A 1 224 ? 1.852 -1.972 11.470 1.00 92.88 224 GLU A CA 1
ATOM 1817 C C . GLU A 1 224 ? 2.251 -0.827 10.531 1.00 92.88 224 GLU A C 1
ATOM 1819 O O . GLU A 1 224 ? 3.122 -0.018 10.846 1.00 92.88 224 GLU A O 1
ATOM 1824 N N . PHE A 1 225 ? 1.681 -0.818 9.320 1.00 94.25 225 PHE A N 1
ATOM 1825 C CA . PHE A 1 225 ? 1.985 0.157 8.270 1.00 94.25 225 PHE A CA 1
ATOM 1826 C C . PHE A 1 225 ? 3.467 0.211 7.861 1.00 94.25 225 PHE A C 1
ATOM 1828 O O . PHE A 1 225 ? 3.912 1.131 7.176 1.00 94.25 225 PHE A O 1
ATOM 1835 N N . THR A 1 226 ? 4.249 -0.807 8.230 1.00 91.38 226 THR A N 1
ATOM 1836 C CA . THR A 1 226 ? 5.633 -0.962 7.789 1.00 91.38 226 THR A CA 1
ATOM 1837 C C . THR A 1 226 ? 5.663 -1.768 6.499 1.00 91.38 226 THR A C 1
ATOM 1839 O O . THR A 1 226 ? 5.232 -2.922 6.463 1.00 91.38 226 THR A O 1
ATOM 1842 N N . ILE A 1 227 ? 6.208 -1.166 5.442 1.00 91.94 227 ILE A N 1
ATOM 1843 C CA . ILE A 1 227 ? 6.345 -1.789 4.126 1.00 91.94 227 ILE A CA 1
ATOM 1844 C C . ILE A 1 227 ? 7.818 -1.790 3.724 1.00 91.94 227 ILE A C 1
ATOM 1846 O O . ILE A 1 227 ? 8.426 -0.739 3.530 1.00 91.94 227 ILE A O 1
ATOM 1850 N N . GLY A 1 228 ? 8.388 -2.981 3.590 1.00 87.88 228 GLY A N 1
ATOM 1851 C CA . GLY A 1 228 ? 9.738 -3.185 3.082 1.00 87.88 228 GLY A CA 1
ATOM 1852 C C . GLY A 1 228 ? 9.790 -3.354 1.578 1.00 87.88 228 GLY A C 1
ATOM 1853 O O . GLY A 1 228 ? 10.570 -2.710 0.878 1.00 87.88 228 GLY A O 1
ATOM 1854 N N . GLN A 1 229 ? 8.936 -4.244 1.089 1.00 92.69 229 GLN A N 1
ATOM 1855 C CA . GLN A 1 229 ? 8.856 -4.621 -0.311 1.00 92.69 229 GLN A CA 1
ATOM 1856 C C . GLN A 1 229 ? 7.393 -4.825 -0.691 1.00 92.69 229 GLN A C 1
ATOM 1858 O O . GLN A 1 229 ? 6.585 -5.271 0.120 1.00 92.69 229 GLN A O 1
ATOM 1863 N N . VAL A 1 230 ? 7.065 -4.532 -1.942 1.00 95.38 230 VAL A N 1
ATOM 1864 C CA . VAL A 1 230 ? 5.768 -4.835 -2.542 1.00 95.38 230 VAL A CA 1
ATOM 1865 C C . VAL A 1 230 ? 5.953 -5.768 -3.730 1.00 95.38 230 VAL A C 1
ATOM 1867 O O . VAL A 1 230 ? 6.928 -5.657 -4.474 1.00 95.38 230 VAL A O 1
ATOM 1870 N N . THR A 1 231 ? 5.016 -6.692 -3.906 1.00 96.00 231 THR A N 1
ATOM 1871 C CA . THR A 1 231 ? 4.902 -7.504 -5.119 1.00 96.00 231 THR A CA 1
ATOM 1872 C C . THR A 1 231 ? 3.651 -7.077 -5.872 1.00 96.00 231 THR A C 1
ATOM 1874 O O . THR A 1 231 ? 2.534 -7.221 -5.374 1.00 96.00 231 THR A O 1
ATOM 1877 N N . ILE A 1 232 ? 3.848 -6.545 -7.074 1.00 97.62 232 ILE A N 1
ATOM 1878 C CA . ILE A 1 232 ? 2.799 -6.071 -7.971 1.00 97.62 232 ILE A CA 1
ATOM 1879 C C . ILE A 1 232 ? 2.470 -7.209 -8.945 1.00 97.62 232 ILE A C 1
ATOM 1881 O O . ILE A 1 232 ? 3.378 -7.679 -9.639 1.00 97.62 232 ILE A O 1
ATOM 1885 N N . PRO A 1 233 ? 1.214 -7.678 -9.011 1.00 97.56 233 PRO A N 1
ATOM 1886 C CA . PRO A 1 233 ? 0.855 -8.790 -9.879 1.00 97.56 233 PRO A CA 1
ATOM 1887 C C . PRO A 1 233 ? 0.984 -8.465 -11.370 1.00 97.56 233 PRO A C 1
ATOM 1889 O O . PRO A 1 233 ? 0.687 -7.357 -11.823 1.00 97.56 233 PRO A O 1
ATOM 1892 N N . LYS A 1 234 ? 1.307 -9.488 -12.164 1.00 97.19 234 LYS A N 1
ATOM 1893 C CA . LYS A 1 234 ? 1.176 -9.460 -13.620 1.00 97.19 234 LYS A CA 1
ATOM 1894 C C . LYS A 1 234 ? -0.225 -8.996 -14.043 1.00 97.19 234 LYS A C 1
ATOM 1896 O O . LYS A 1 234 ? -1.255 -9.466 -13.527 1.00 97.19 234 LYS A O 1
ATOM 1901 N N . GLY A 1 235 ? -0.253 -8.147 -15.067 1.00 97.31 235 GLY A N 1
ATOM 1902 C CA . GLY A 1 235 ? -1.464 -7.576 -15.652 1.00 97.31 235 GLY A CA 1
ATOM 1903 C C . GLY A 1 235 ? -1.890 -6.245 -15.031 1.00 97.31 235 GLY A C 1
ATOM 1904 O O . GLY A 1 235 ? -2.774 -5.592 -15.578 1.00 97.31 235 GLY A O 1
ATOM 1905 N N . ASN A 1 236 ? -1.272 -5.816 -13.923 1.00 98.19 236 ASN A N 1
ATOM 1906 C CA . ASN A 1 236 ? -1.373 -4.423 -13.485 1.00 98.19 236 ASN A CA 1
ATOM 1907 C C . ASN A 1 236 ? -0.720 -3.500 -14.521 1.00 98.19 236 ASN A C 1
ATOM 1909 O O . ASN A 1 236 ? 0.085 -3.941 -15.345 1.00 98.19 236 ASN A O 1
ATOM 1913 N N . ARG A 1 237 ? -1.084 -2.218 -14.488 1.00 97.94 237 ARG A N 1
ATOM 1914 C CA . ARG A 1 237 ? -0.659 -1.240 -15.490 1.00 97.94 237 ARG A CA 1
ATOM 1915 C C . ARG A 1 237 ? 0.197 -0.140 -14.883 1.00 97.94 237 ARG A C 1
ATOM 1917 O O . ARG A 1 237 ? 0.043 0.209 -13.714 1.00 97.94 237 ARG A O 1
ATOM 1924 N N . CYS A 1 238 ? 1.077 0.418 -15.696 1.00 97.62 238 CYS A N 1
ATOM 1925 C CA . CYS A 1 238 ? 1.840 1.614 -15.385 1.00 97.62 238 CYS A CA 1
ATOM 1926 C C . CYS A 1 238 ? 1.785 2.618 -16.542 1.00 97.62 238 CYS A C 1
ATOM 1928 O O . CYS A 1 238 ? 1.266 2.339 -17.623 1.00 97.62 238 CYS A O 1
ATOM 1930 N N . GLY A 1 239 ? 2.296 3.813 -16.287 1.00 96.62 239 GLY A N 1
ATOM 1931 C CA . GLY A 1 239 ? 2.336 4.916 -17.234 1.00 96.62 239 GLY A CA 1
ATOM 1932 C C . GLY A 1 239 ? 3.067 6.103 -16.635 1.00 96.62 239 GLY A C 1
ATOM 1933 O O . GLY A 1 239 ? 3.690 5.998 -15.582 1.00 96.62 239 GLY A O 1
ATOM 1934 N N . LEU A 1 240 ? 2.989 7.235 -17.311 1.00 95.38 240 LEU A N 1
ATOM 1935 C CA . LEU A 1 240 ? 3.492 8.508 -16.826 1.00 95.38 240 LEU A CA 1
ATOM 1936 C C . LEU A 1 240 ? 2.358 9.308 -16.199 1.00 95.38 240 LEU A C 1
ATOM 1938 O O . LEU A 1 240 ? 1.320 9.504 -16.831 1.00 95.38 240 LEU A O 1
ATOM 1942 N N . PHE A 1 241 ? 2.564 9.794 -14.980 1.00 94.94 241 PHE A N 1
ATOM 1943 C CA . PHE A 1 241 ? 1.618 10.674 -14.310 1.00 94.94 241 PHE A CA 1
ATOM 1944 C C . PHE A 1 241 ? 2.345 11.777 -13.546 1.00 94.94 241 PHE A C 1
ATOM 1946 O O . PHE A 1 241 ? 3.423 11.578 -12.988 1.00 94.94 241 PHE A O 1
ATOM 1953 N N . SER A 1 242 ? 1.738 12.955 -13.523 1.00 93.06 242 SER A N 1
ATOM 1954 C CA . SER A 1 242 ? 2.210 14.119 -12.797 1.00 93.06 242 SER A CA 1
ATOM 1955 C C . SER A 1 242 ? 1.257 14.449 -11.657 1.00 93.06 242 SER A C 1
ATOM 1957 O O . SER A 1 242 ? 0.251 15.136 -11.871 1.00 93.06 242 SER A O 1
ATOM 1959 N N . PRO A 1 243 ? 1.581 14.032 -10.423 1.00 90.56 243 PRO A N 1
ATOM 1960 C CA . PRO A 1 243 ? 0.807 14.427 -9.258 1.00 90.56 243 PRO A CA 1
ATOM 1961 C C . PRO A 1 243 ? 0.764 15.944 -9.079 1.00 90.56 243 PRO A C 1
ATOM 1963 O O . PRO A 1 243 ? -0.241 16.460 -8.618 1.00 90.56 243 PRO A O 1
ATOM 1966 N N . SER A 1 244 ? 1.815 16.677 -9.459 1.00 89.81 244 SER A N 1
ATOM 1967 C CA . SER A 1 244 ? 1.892 18.130 -9.245 1.00 89.81 244 SER A CA 1
ATOM 1968 C C . SER A 1 244 ? 1.121 18.956 -10.275 1.00 89.81 244 SER A C 1
ATOM 1970 O O . SER A 1 244 ? 0.621 20.026 -9.934 1.00 89.81 244 SER A O 1
ATOM 1972 N N . TYR A 1 245 ? 1.023 18.487 -11.523 1.00 88.38 245 TYR A N 1
ATOM 1973 C CA . TYR A 1 245 ? 0.365 19.231 -12.605 1.00 88.38 245 TYR A CA 1
ATOM 1974 C C . TYR A 1 245 ? -1.001 18.663 -13.005 1.00 88.38 245 TYR A C 1
ATOM 1976 O O . TYR A 1 245 ? -1.758 19.364 -13.672 1.00 88.38 245 TYR A O 1
ATOM 1984 N N . GLY A 1 246 ? -1.338 17.441 -12.583 1.00 89.50 246 GLY A N 1
ATOM 1985 C CA . GLY A 1 246 ? -2.638 16.828 -12.857 1.00 89.50 246 GLY A CA 1
ATOM 1986 C C . GLY A 1 246 ? -2.785 16.422 -14.321 1.00 89.50 246 GLY A C 1
ATOM 1987 O O . GLY A 1 246 ? -3.620 16.955 -15.046 1.00 89.50 246 GLY A O 1
ATOM 1988 N N . GLY A 1 247 ? -1.956 15.481 -14.768 1.00 89.88 247 GLY A N 1
ATOM 1989 C CA . GLY A 1 247 ? -1.972 14.963 -16.137 1.00 89.88 247 GLY A CA 1
ATOM 1990 C C . GLY A 1 247 ? -0.804 14.017 -16.394 1.00 89.88 247 GLY A C 1
ATOM 1991 O O . GLY A 1 247 ? 0.017 13.794 -15.509 1.00 89.88 247 GLY A O 1
ATOM 1992 N N . GLY A 1 248 ? -0.713 13.460 -17.596 1.00 92.19 248 GLY A N 1
ATOM 1993 C CA . GLY A 1 248 ? 0.317 12.483 -17.938 1.00 92.19 248 GLY A CA 1
ATOM 1994 C C . GLY A 1 248 ? -0.014 11.743 -19.228 1.00 92.19 248 GLY A C 1
ATOM 1995 O O . GLY A 1 248 ? -0.498 12.348 -20.180 1.00 92.19 248 GLY A O 1
ATOM 1996 N N . SER A 1 249 ? 0.267 10.446 -19.247 1.00 93.38 249 SER A N 1
ATOM 1997 C CA . SER A 1 249 ? -0.038 9.507 -20.333 1.00 93.38 249 SER A CA 1
ATOM 1998 C C . SER A 1 249 ? -1.330 8.712 -20.063 1.00 93.38 249 SER A C 1
ATOM 2000 O O . SER A 1 249 ? -1.986 8.929 -19.045 1.00 93.38 249 SER A O 1
ATOM 2002 N N . VAL A 1 250 ? -1.688 7.761 -20.931 1.00 92.69 250 VAL A N 1
ATOM 2003 C CA . VAL A 1 250 ? -2.979 7.040 -20.877 1.00 92.69 250 VAL A CA 1
ATOM 2004 C C . VAL A 1 250 ? -3.016 5.926 -19.808 1.00 92.69 250 VAL A C 1
ATOM 2006 O O . VAL A 1 250 ? -4.095 5.492 -19.407 1.00 92.69 250 VAL A O 1
ATOM 2009 N N . MET A 1 251 ? -1.861 5.524 -19.271 1.00 95.56 251 MET A N 1
ATOM 2010 C CA . MET A 1 251 ? -1.673 4.474 -18.257 1.00 95.56 251 MET A CA 1
ATOM 2011 C C . MET A 1 251 ? -1.986 3.038 -18.737 1.00 95.56 251 MET A C 1
ATOM 2013 O O . MET A 1 251 ? -2.618 2.243 -18.036 1.00 95.56 251 MET A O 1
ATOM 2017 N N . GLU A 1 252 ? -1.533 2.679 -19.938 1.00 95.44 252 GLU A N 1
ATOM 2018 C CA . GLU A 1 252 ? -1.826 1.416 -20.628 1.00 95.44 252 GLU A CA 1
ATOM 2019 C C . GLU A 1 252 ? -0.646 0.443 -20.746 1.00 95.44 252 GLU A C 1
ATOM 2021 O O . GLU A 1 252 ? -0.810 -0.641 -21.318 1.00 95.44 252 GLU A O 1
ATOM 2026 N N . MET A 1 253 ? 0.534 0.761 -20.201 1.00 97.75 253 MET A N 1
ATOM 2027 C CA . MET A 1 253 ? 1.633 -0.207 -20.183 1.00 97.75 253 MET A CA 1
ATOM 2028 C C . MET A 1 253 ? 1.300 -1.358 -19.235 1.00 97.75 253 MET A C 1
ATOM 2030 O O . MET A 1 253 ? 1.304 -1.199 -18.018 1.00 97.75 253 MET A O 1
ATOM 2034 N N . GLU A 1 254 ? 1.022 -2.539 -19.784 1.00 98.06 254 GLU A N 1
ATOM 2035 C CA . GLU A 1 254 ? 0.697 -3.725 -18.991 1.00 98.06 254 GLU A CA 1
ATOM 2036 C C . GLU A 1 254 ? 1.964 -4.466 -18.546 1.00 98.06 254 GLU A C 1
ATOM 2038 O O . GLU A 1 254 ? 2.789 -4.868 -19.376 1.00 98.06 254 GLU A O 1
ATOM 2043 N N . LEU A 1 255 ? 2.075 -4.713 -17.237 1.00 98.12 255 LEU A N 1
ATOM 2044 C CA . LEU A 1 255 ? 3.154 -5.494 -16.644 1.00 98.12 255 LEU A CA 1
ATOM 2045 C C . LEU A 1 255 ? 3.054 -6.963 -17.078 1.00 98.12 255 LEU A C 1
ATOM 2047 O O . LEU A 1 255 ? 2.112 -7.679 -16.736 1.00 98.12 255 LEU A O 1
ATOM 2051 N N . GLN A 1 256 ? 4.068 -7.438 -17.798 1.00 97.19 256 GLN A N 1
ATOM 2052 C CA . GLN A 1 256 ? 4.131 -8.773 -18.405 1.00 97.19 256 GLN A CA 1
ATOM 2053 C C . GLN A 1 256 ? 4.480 -9.894 -17.415 1.00 97.19 256 GLN A C 1
ATOM 2055 O O . GLN A 1 256 ? 4.373 -11.084 -17.747 1.00 97.19 256 GLN A O 1
ATOM 2060 N N . ARG A 1 257 ? 4.884 -9.524 -16.199 1.00 95.19 257 ARG A N 1
ATOM 2061 C CA . ARG A 1 257 ? 5.324 -10.401 -15.110 1.00 95.19 257 ARG A CA 1
ATOM 2062 C C . ARG A 1 257 ? 5.034 -9.750 -13.760 1.00 95.19 257 ARG A C 1
ATOM 2064 O O . ARG A 1 257 ? 4.799 -8.546 -13.704 1.00 95.19 257 ARG A O 1
ATOM 2071 N N . ASP A 1 258 ? 5.084 -10.545 -12.698 1.00 95.88 258 ASP A N 1
ATOM 2072 C CA . ASP A 1 258 ? 5.043 -10.011 -11.339 1.00 95.88 258 ASP A CA 1
ATOM 2073 C C . ASP A 1 258 ? 6.296 -9.160 -11.086 1.00 95.88 258 ASP A C 1
ATOM 2075 O O . ASP A 1 258 ? 7.411 -9.560 -11.440 1.00 95.88 258 ASP A O 1
ATOM 2079 N N . VAL A 1 259 ? 6.119 -7.997 -10.465 1.00 93.69 259 VAL A N 1
ATOM 2080 C CA . VAL A 1 259 ? 7.200 -7.046 -10.187 1.00 93.69 259 VAL A CA 1
ATOM 2081 C C . VAL A 1 259 ? 7.407 -6.950 -8.684 1.00 93.69 259 VAL A C 1
ATOM 2083 O O . VAL A 1 259 ? 6.503 -6.563 -7.950 1.00 93.69 259 VAL A O 1
ATOM 2086 N N . LYS A 1 260 ? 8.610 -7.296 -8.222 1.00 92.31 260 LYS A N 1
ATOM 2087 C CA . LYS A 1 260 ? 9.024 -7.119 -6.826 1.00 92.31 260 LYS A CA 1
ATOM 2088 C C . LYS A 1 260 ? 9.780 -5.811 -6.694 1.00 92.31 260 LYS A C 1
ATOM 2090 O O . LYS A 1 260 ? 10.736 -5.583 -7.431 1.00 92.31 260 LYS A O 1
ATOM 2095 N N . LEU A 1 261 ? 9.369 -4.980 -5.748 1.00 90.81 261 LEU A N 1
ATOM 2096 C CA . LEU A 1 261 ? 9.848 -3.615 -5.641 1.00 90.81 261 LEU A CA 1
ATOM 2097 C C . LEU A 1 261 ? 10.123 -3.246 -4.186 1.00 90.81 261 LEU A C 1
ATOM 2099 O O . LEU A 1 261 ? 9.258 -3.390 -3.326 1.00 90.81 261 LEU A O 1
ATOM 2103 N N . SER A 1 262 ? 11.343 -2.788 -3.912 1.00 89.19 262 SER A N 1
ATOM 2104 C CA . SER A 1 262 ? 11.714 -2.239 -2.606 1.00 89.19 262 SER A CA 1
ATOM 2105 C C . SER A 1 262 ? 11.352 -0.761 -2.564 1.00 89.19 262 SER A C 1
ATOM 2107 O O . SER A 1 262 ? 11.675 -0.027 -3.498 1.00 89.19 262 SER A O 1
ATOM 2109 N N . LEU A 1 263 ? 10.697 -0.325 -1.487 1.00 86.12 263 LEU A N 1
ATOM 2110 C CA . LEU A 1 263 ? 10.377 1.094 -1.288 1.00 86.12 263 LEU A CA 1
ATOM 2111 C C . LEU A 1 263 ? 11.567 1.877 -0.710 1.00 86.12 263 LEU A C 1
ATOM 2113 O O . LEU A 1 263 ? 11.597 3.104 -0.778 1.00 86.12 263 LEU A O 1
ATOM 2117 N N . LYS A 1 264 ? 12.576 1.187 -0.154 1.00 78.81 264 LYS A N 1
ATOM 2118 C CA . LYS A 1 264 ? 13.818 1.826 0.297 1.00 78.81 264 LYS A CA 1
ATOM 2119 C C . LYS A 1 264 ? 14.693 2.131 -0.919 1.00 78.81 264 LYS A C 1
ATOM 2121 O O . LYS A 1 264 ? 15.039 1.231 -1.683 1.00 78.81 264 LYS A O 1
ATOM 2126 N N . GLY A 1 265 ? 15.070 3.398 -1.061 1.00 70.62 265 GLY A N 1
ATOM 2127 C CA . GLY A 1 265 ? 15.947 3.845 -2.135 1.00 70.62 265 GLY A CA 1
ATOM 2128 C C . GLY A 1 265 ? 17.356 3.264 -2.080 1.00 70.62 265 GLY A C 1
ATOM 2129 O O . GLY A 1 265 ? 17.860 2.899 -1.015 1.00 70.62 265 GLY A O 1
ATOM 2130 N N . THR A 1 266 ? 18.012 3.205 -3.239 1.00 66.88 266 THR A N 1
ATOM 2131 C CA . THR A 1 266 ? 19.463 2.958 -3.337 1.00 66.88 266 THR A CA 1
ATOM 2132 C C . THR A 1 266 ? 20.269 4.202 -2.986 1.00 66.88 266 THR A C 1
ATOM 2134 O O . THR A 1 266 ? 21.407 4.095 -2.531 1.00 66.88 266 THR A O 1
ATOM 2137 N N . THR A 1 267 ? 19.665 5.375 -3.162 1.00 74.31 267 THR A N 1
ATOM 2138 C CA . THR A 1 267 ? 20.176 6.670 -2.714 1.00 74.31 267 THR A CA 1
ATOM 2139 C C . THR A 1 267 ? 19.043 7.447 -2.037 1.00 74.31 267 THR A C 1
ATOM 2141 O O . THR A 1 267 ? 17.919 6.959 -1.925 1.00 74.31 267 THR A O 1
ATOM 2144 N N . ASN A 1 268 ? 19.321 8.674 -1.590 1.00 76.19 268 ASN A N 1
ATOM 2145 C CA . ASN A 1 268 ? 18.279 9.568 -1.075 1.00 76.19 268 ASN A CA 1
ATOM 2146 C C . ASN A 1 268 ? 17.323 10.082 -2.169 1.00 76.19 268 ASN A C 1
ATOM 2148 O O . ASN A 1 268 ? 16.334 10.728 -1.835 1.00 76.19 268 ASN A O 1
ATOM 2152 N N . TYR A 1 269 ? 17.626 9.831 -3.445 1.00 80.88 269 TYR A N 1
ATOM 2153 C CA . TYR A 1 269 ? 16.882 10.356 -4.591 1.00 80.88 269 TYR A CA 1
ATOM 2154 C C . TYR A 1 269 ? 16.300 9.248 -5.475 1.00 80.88 269 TYR A C 1
ATOM 2156 O O . TYR A 1 269 ? 15.224 9.427 -6.033 1.00 80.88 269 TYR A O 1
ATOM 2164 N N . ASP A 1 270 ? 16.959 8.087 -5.533 1.00 87.06 270 ASP A N 1
ATOM 2165 C CA . ASP A 1 270 ? 16.525 6.934 -6.323 1.00 87.06 270 ASP A CA 1
ATOM 2166 C C . ASP A 1 270 ? 15.726 5.978 -5.440 1.00 87.06 270 ASP A C 1
ATOM 2168 O O . ASP A 1 270 ? 16.300 5.166 -4.705 1.00 87.06 270 ASP A O 1
ATOM 2172 N N . TYR A 1 271 ? 14.402 6.103 -5.466 1.00 90.00 271 TYR A N 1
ATOM 2173 C CA . TYR A 1 271 ? 13.494 5.308 -4.641 1.00 90.00 271 TYR A CA 1
ATOM 2174 C C . TYR A 1 271 ? 12.101 5.222 -5.260 1.00 90.00 271 TYR A C 1
ATOM 2176 O O . TYR A 1 271 ? 11.777 5.914 -6.219 1.00 90.00 271 TYR A O 1
ATOM 2184 N N . PHE A 1 272 ? 11.255 4.378 -4.679 1.00 92.75 272 PHE A N 1
ATOM 2185 C CA . PHE A 1 272 ? 9.840 4.326 -5.014 1.00 92.75 272 PHE A CA 1
ATOM 2186 C C . PHE A 1 272 ? 9.007 4.790 -3.833 1.00 92.75 272 PHE A C 1
ATOM 2188 O O . PHE A 1 272 ? 9.173 4.291 -2.720 1.00 92.75 272 PHE A O 1
ATOM 2195 N N . SER A 1 273 ? 8.080 5.709 -4.080 1.00 92.06 273 SER A N 1
ATOM 2196 C CA . SER A 1 273 ? 7.066 6.075 -3.093 1.00 92.06 273 SER A CA 1
ATOM 2197 C C . SER A 1 273 ? 5.783 5.302 -3.350 1.00 92.06 273 SER A C 1
ATOM 2199 O O . SER A 1 273 ? 5.347 5.219 -4.495 1.00 92.06 273 SER A O 1
ATOM 2201 N N . LEU A 1 274 ? 5.154 4.802 -2.290 1.00 94.62 274 LEU A N 1
ATOM 2202 C CA . LEU A 1 274 ? 3.785 4.295 -2.322 1.00 94.62 274 LEU A CA 1
ATOM 2203 C C . LEU A 1 274 ? 2.869 5.356 -1.713 1.00 94.62 274 LEU A C 1
ATOM 2205 O O . LEU A 1 274 ? 3.115 5.804 -0.595 1.00 94.62 274 LEU A O 1
ATOM 2209 N N . GLN A 1 275 ? 1.832 5.750 -2.445 1.00 93.69 275 GLN A N 1
ATOM 2210 C CA . GLN A 1 275 ? 0.850 6.746 -2.016 1.00 93.69 275 GLN A CA 1
ATOM 2211 C C . GLN A 1 275 ? -0.561 6.227 -2.288 1.00 93.69 275 GLN A C 1
ATOM 2213 O O . GLN A 1 275 ? -0.780 5.554 -3.293 1.00 93.69 275 GLN A O 1
ATOM 2218 N N . PHE A 1 276 ? -1.527 6.554 -1.432 1.00 95.88 276 PHE A N 1
ATOM 2219 C CA . PHE A 1 276 ? -2.936 6.391 -1.794 1.00 95.88 276 PHE A CA 1
ATOM 2220 C C . PHE A 1 276 ? -3.301 7.379 -2.903 1.00 95.88 276 PHE A C 1
ATOM 2222 O O . PHE A 1 276 ? -2.811 8.510 -2.917 1.00 95.88 276 PHE A O 1
ATOM 2229 N N . ASP A 1 277 ? -4.151 6.963 -3.842 1.00 95.69 277 ASP A N 1
ATOM 2230 C CA . ASP A 1 277 ? -4.606 7.865 -4.898 1.00 95.69 277 ASP A CA 1
ATOM 2231 C C . ASP A 1 277 ? -5.695 8.809 -4.368 1.00 95.69 277 ASP A C 1
ATOM 2233 O O . ASP A 1 277 ? -6.884 8.502 -4.400 1.00 95.69 277 ASP A O 1
ATOM 2237 N N . ALA A 1 278 ? -5.268 9.953 -3.835 1.00 92.06 278 ALA A N 1
ATOM 2238 C CA . ALA A 1 278 ? -6.143 10.977 -3.278 1.00 92.06 278 ALA A CA 1
ATOM 2239 C C . ALA A 1 278 ? -5.621 12.385 -3.593 1.00 92.06 278 ALA A C 1
ATOM 2241 O O . ALA A 1 278 ? -4.413 12.605 -3.728 1.00 92.06 278 ALA A O 1
ATOM 2242 N N . ASN A 1 279 ? -6.536 13.354 -3.708 1.00 86.81 279 ASN A N 1
ATOM 2243 C CA . ASN A 1 279 ? -6.146 14.755 -3.827 1.00 86.81 279 ASN A CA 1
ATOM 2244 C C . ASN A 1 279 ? -5.538 15.221 -2.508 1.00 86.81 279 ASN A C 1
ATOM 2246 O O . ASN A 1 279 ? -6.051 14.936 -1.428 1.00 86.81 279 ASN A O 1
ATOM 2250 N N . THR A 1 280 ? -4.477 16.003 -2.613 1.00 83.56 280 THR A N 1
ATOM 2251 C CA . THR A 1 280 ? -3.845 16.682 -1.484 1.00 83.56 280 THR A CA 1
ATOM 2252 C C . THR A 1 280 ? -3.806 18.180 -1.763 1.00 83.56 280 THR A C 1
ATOM 2254 O O . THR A 1 280 ? -4.126 18.628 -2.862 1.00 83.56 280 THR A O 1
ATOM 2257 N N . GLU A 1 281 ? -3.360 18.980 -0.793 1.00 81.88 281 GLU A N 1
ATOM 2258 C CA . GLU A 1 281 ? -3.189 20.428 -0.986 1.00 81.88 281 GLU A CA 1
ATOM 2259 C C . GLU A 1 281 ? -2.290 20.768 -2.194 1.00 81.88 281 GLU A C 1
ATOM 2261 O O . GLU A 1 281 ? -2.433 21.824 -2.806 1.00 81.88 281 GLU A O 1
ATOM 2266 N N . ARG A 1 282 ? -1.351 19.878 -2.546 1.00 74.31 282 ARG A N 1
ATOM 2267 C CA . ARG A 1 282 ? -0.319 20.121 -3.569 1.00 74.31 282 ARG A CA 1
ATOM 2268 C C . ARG A 1 282 ? -0.269 19.068 -4.671 1.00 74.31 282 ARG A C 1
ATOM 2270 O O . ARG A 1 282 ? 0.687 19.058 -5.445 1.00 74.31 282 ARG A O 1
ATOM 2277 N N . GLY A 1 283 ? -1.244 18.168 -4.723 1.00 86.88 283 GLY A N 1
ATOM 2278 C CA . GLY A 1 283 ? -1.193 17.032 -5.627 1.00 86.88 283 GLY A CA 1
ATOM 2279 C C . GLY A 1 283 ? -2.568 16.530 -6.029 1.00 86.88 283 GLY A C 1
ATOM 2280 O O . GLY A 1 283 ? -3.508 16.567 -5.240 1.00 86.88 283 GLY A O 1
ATOM 2281 N N . TYR A 1 284 ? -2.655 16.041 -7.256 1.00 92.62 284 TYR A N 1
ATOM 2282 C CA . TYR A 1 284 ? -3.871 15.526 -7.861 1.00 92.62 284 TYR A CA 1
ATOM 2283 C C . TYR A 1 284 ? -3.947 14.000 -7.752 1.00 92.62 284 TYR A C 1
ATOM 2285 O O . TYR A 1 284 ? -2.939 13.303 -7.909 1.00 92.62 284 TYR A O 1
ATOM 2293 N N . ALA A 1 285 ? -5.152 13.480 -7.525 1.00 94.12 285 ALA A N 1
ATOM 2294 C CA . ALA A 1 285 ? -5.489 12.071 -7.683 1.00 94.12 285 ALA A CA 1
ATOM 2295 C C . ALA A 1 285 ? -5.604 11.718 -9.167 1.00 94.12 285 ALA A C 1
ATOM 2297 O O . ALA A 1 285 ? -6.215 12.446 -9.951 1.00 94.12 285 ALA A O 1
ATOM 2298 N N . LEU A 1 286 ? -5.068 10.565 -9.548 1.00 94.62 286 LEU A N 1
ATOM 2299 C CA . LEU A 1 286 ? -5.193 10.021 -10.892 1.00 94.62 286 LEU A CA 1
ATOM 2300 C C . LEU A 1 286 ? -6.663 9.727 -11.205 1.00 94.62 286 LEU A C 1
ATOM 2302 O O . LEU A 1 286 ? -7.134 10.029 -12.304 1.00 94.62 286 LEU A O 1
ATOM 2306 N N . LYS A 1 287 ? -7.397 9.206 -10.215 1.00 94.62 287 LYS A N 1
ATOM 2307 C CA . LYS A 1 287 ? -8.829 8.922 -10.292 1.00 94.62 287 LYS A CA 1
ATOM 2308 C C . LYS A 1 287 ? -9.635 10.142 -10.721 1.00 94.62 287 LYS A C 1
ATOM 2310 O O . LYS A 1 287 ? -10.460 10.035 -11.625 1.00 94.62 287 LYS A O 1
ATOM 2315 N N . ASP A 1 288 ? -9.351 11.294 -10.123 1.00 93.38 288 ASP A N 1
ATOM 2316 C CA . ASP A 1 288 ? -10.088 12.529 -10.388 1.00 93.38 288 ASP A CA 1
ATOM 2317 C C . ASP A 1 288 ? -9.641 13.204 -11.686 1.00 93.38 288 ASP A C 1
ATOM 2319 O O . ASP A 1 288 ? -10.484 13.676 -12.447 1.00 93.38 288 ASP A O 1
ATOM 2323 N N . VAL A 1 289 ? -8.335 13.200 -11.980 1.00 94.44 289 VAL A N 1
ATOM 2324 C CA . VAL A 1 289 ? -7.785 13.774 -13.222 1.00 94.44 289 VAL A CA 1
ATOM 2325 C C . VAL A 1 289 ? -8.338 13.061 -14.453 1.00 94.44 289 VAL A C 1
ATOM 2327 O O . VAL A 1 289 ? -8.731 13.719 -15.417 1.00 94.44 289 VAL A O 1
ATOM 2330 N N . TYR A 1 290 ? -8.393 11.728 -14.428 1.00 94.06 290 TYR A N 1
ATOM 2331 C CA . TYR A 1 290 ? -8.882 10.940 -15.561 1.00 94.06 290 TYR A CA 1
ATOM 2332 C C . TYR A 1 290 ? -10.366 10.567 -15.469 1.00 94.06 290 TYR A C 1
ATOM 2334 O O . TYR A 1 290 ? -10.906 10.005 -16.421 1.00 94.06 290 TYR A O 1
ATOM 2342 N N . GLY A 1 291 ? -11.045 10.876 -14.359 1.00 95.00 291 GLY A N 1
ATOM 2343 C CA . GLY A 1 291 ? -12.453 10.527 -14.150 1.00 95.00 291 GLY A CA 1
ATOM 2344 C C . GLY A 1 291 ? -12.709 9.016 -14.170 1.00 95.00 291 GLY A C 1
ATOM 2345 O O . GLY A 1 291 ? -13.709 8.564 -14.733 1.00 95.00 291 GLY A O 1
ATOM 2346 N N . VAL A 1 292 ? -11.787 8.231 -13.609 1.00 94.88 292 VAL A N 1
ATOM 2347 C CA . VAL A 1 292 ? -11.834 6.759 -13.606 1.00 94.88 292 VAL A CA 1
ATOM 2348 C C . VAL A 1 292 ? -12.412 6.204 -12.298 1.00 94.88 292 VAL A C 1
ATOM 2350 O O . VAL A 1 292 ? -12.677 6.928 -11.342 1.00 94.88 292 VAL A O 1
ATOM 2353 N N . VAL A 1 293 ? -12.652 4.892 -12.259 1.00 93.75 293 VAL A N 1
ATOM 2354 C CA . VAL A 1 293 ? -13.161 4.161 -11.082 1.00 93.75 293 VAL A CA 1
ATOM 2355 C C . VAL A 1 293 ? -12.095 3.212 -10.531 1.00 93.75 293 VAL A C 1
ATOM 2357 O O . VAL A 1 293 ? -11.121 2.922 -11.219 1.00 93.75 293 VAL A O 1
ATOM 2360 N N . ASP A 1 294 ? -12.287 2.677 -9.324 1.00 92.75 294 ASP A N 1
ATOM 2361 C CA . ASP A 1 294 ? -11.251 1.909 -8.605 1.00 92.75 294 ASP A CA 1
ATOM 2362 C C . ASP A 1 294 ? -10.762 0.666 -9.364 1.00 92.75 294 ASP A C 1
ATOM 2364 O O . ASP A 1 294 ? -9.587 0.315 -9.293 1.00 92.75 294 ASP A O 1
ATOM 2368 N N . SER A 1 295 ? -11.617 0.046 -10.186 1.00 92.88 295 SER A N 1
ATOM 2369 C CA . SER A 1 295 ? -11.218 -1.089 -11.031 1.00 92.88 295 SER A CA 1
ATOM 2370 C C . SER A 1 295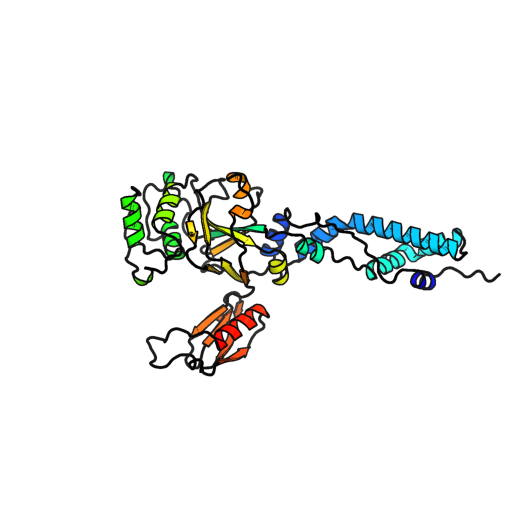 ? -10.168 -0.737 -12.093 1.00 92.88 295 SER A C 1
ATOM 2372 O O . SER A 1 295 ? -9.512 -1.639 -12.616 1.00 92.88 295 SER A O 1
ATOM 2374 N N . PHE A 1 296 ? -9.967 0.550 -12.395 1.00 95.94 296 PHE A N 1
ATOM 2375 C CA . PHE A 1 296 ? -8.902 1.032 -13.278 1.00 95.94 296 PHE A CA 1
ATOM 2376 C C . PHE A 1 296 ? -7.504 0.786 -12.697 1.00 95.94 296 PHE A C 1
ATOM 2378 O O . PHE A 1 296 ? -6.552 0.579 -13.447 1.00 95.94 296 PHE A O 1
ATOM 2385 N N . PHE A 1 297 ? -7.383 0.742 -11.367 1.00 97.00 297 PHE A N 1
ATOM 2386 C CA . PHE A 1 297 ? -6.102 0.575 -10.686 1.00 97.00 297 PHE A CA 1
ATOM 2387 C C . PHE A 1 297 ? -5.586 -0.868 -10.716 1.00 97.00 297 PHE A C 1
ATOM 2389 O O . PHE A 1 297 ? -4.439 -1.118 -10.369 1.00 97.00 297 PHE A O 1
ATOM 2396 N N . GLY A 1 298 ? -6.379 -1.828 -11.191 1.00 96.19 298 GLY A N 1
ATOM 2397 C CA . GLY A 1 298 ? -5.944 -3.214 -11.338 1.00 96.19 298 GLY A CA 1
ATOM 2398 C C . GLY A 1 298 ? -6.053 -4.010 -10.039 1.00 96.19 298 GLY A C 1
ATOM 2399 O O . GLY A 1 298 ? -7.040 -3.901 -9.317 1.00 96.19 298 GLY A O 1
ATOM 2400 N N . LYS A 1 299 ? -5.088 -4.902 -9.792 1.00 97.44 299 LYS A N 1
ATOM 2401 C CA . LYS A 1 299 ? -5.136 -5.855 -8.671 1.00 97.44 299 LYS A CA 1
ATOM 2402 C C . LYS A 1 299 ? -4.377 -5.338 -7.454 1.00 97.44 299 LYS A C 1
ATOM 2404 O O . LYS A 1 299 ? -3.467 -4.514 -7.590 1.00 97.44 299 LYS A O 1
ATOM 2409 N N . ALA A 1 300 ? -4.696 -5.917 -6.299 1.00 97.75 300 ALA A N 1
ATOM 2410 C CA . ALA A 1 300 ? -4.025 -5.623 -5.046 1.00 97.75 300 ALA A CA 1
ATOM 2411 C C . ALA A 1 300 ? -2.551 -6.048 -5.060 1.00 97.75 300 ALA A C 1
ATOM 2413 O O . ALA A 1 300 ? -2.209 -7.144 -5.518 1.00 97.75 300 ALA A O 1
ATOM 2414 N N . VAL A 1 301 ? -1.680 -5.194 -4.524 1.00 97.81 301 VAL A N 1
ATOM 2415 C CA . VAL A 1 301 ? -0.290 -5.564 -4.239 1.00 97.81 301 VAL A CA 1
ATOM 2416 C C . VAL A 1 301 ? -0.215 -6.492 -3.034 1.00 97.81 301 VAL A C 1
ATOM 2418 O O . VAL A 1 301 ? -1.004 -6.398 -2.095 1.00 97.81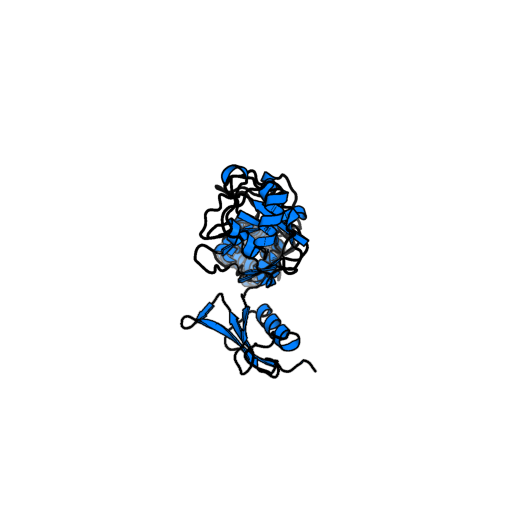 301 VAL A O 1
ATOM 2421 N N . THR A 1 302 ? 0.791 -7.362 -3.026 1.00 96.12 302 THR A N 1
ATOM 2422 C CA . THR A 1 302 ? 1.201 -8.061 -1.803 1.00 96.12 302 THR A CA 1
ATOM 2423 C C . THR A 1 302 ? 2.254 -7.228 -1.083 1.00 96.12 302 THR A C 1
ATOM 2425 O O . THR A 1 302 ? 3.232 -6.804 -1.699 1.00 96.12 302 THR A O 1
ATOM 2428 N N . ILE A 1 303 ? 2.056 -6.993 0.211 1.00 94.88 303 ILE A N 1
ATOM 2429 C CA . ILE A 1 303 ? 2.948 -6.201 1.060 1.00 94.88 303 ILE A CA 1
ATOM 2430 C C . ILE A 1 303 ? 3.834 -7.148 1.862 1.00 94.88 303 ILE A C 1
ATOM 2432 O O . ILE A 1 303 ? 3.356 -8.136 2.414 1.00 94.88 303 ILE A O 1
ATOM 2436 N N . HIS A 1 304 ? 5.113 -6.813 1.970 1.00 92.44 304 HIS A N 1
ATOM 2437 C CA . HIS A 1 304 ? 6.074 -7.536 2.788 1.00 92.44 304 HIS A CA 1
ATOM 2438 C C . HIS A 1 304 ? 6.719 -6.579 3.790 1.00 92.44 304 HIS A C 1
ATOM 2440 O O . HIS A 1 304 ? 7.224 -5.523 3.397 1.00 92.44 304 HIS A O 1
ATOM 2446 N N . LYS A 1 305 ? 6.731 -6.949 5.077 1.00 91.38 305 LYS A N 1
ATOM 2447 C CA . LYS A 1 305 ? 7.332 -6.117 6.135 1.00 91.38 305 LYS A CA 1
ATOM 2448 C C . LYS A 1 305 ? 8.852 -6.016 5.960 1.00 91.38 305 LYS A C 1
ATOM 2450 O O . LYS A 1 305 ? 9.409 -4.940 6.147 1.00 91.38 305 LYS A O 1
ATOM 2455 N N . GLU A 1 306 ? 9.507 -7.098 5.535 1.00 92.06 306 GLU A N 1
ATOM 2456 C CA . GLU A 1 306 ? 10.952 -7.153 5.276 1.00 92.06 306 GLU A CA 1
ATOM 2457 C C . GLU A 1 306 ? 11.324 -7.149 3.778 1.00 92.06 306 GLU A C 1
ATOM 2459 O O . GLU A 1 306 ? 10.704 -7.835 2.952 1.00 92.06 306 GLU A O 1
ATOM 2464 N N . ASP A 1 307 ? 12.425 -6.462 3.444 1.00 91.88 307 ASP A N 1
ATOM 2465 C CA . ASP A 1 307 ? 13.102 -6.556 2.140 1.00 91.88 307 ASP A CA 1
ATOM 2466 C C . ASP A 1 307 ? 14.243 -7.583 2.223 1.00 91.88 307 ASP A C 1
ATOM 2468 O O . ASP A 1 307 ? 15.397 -7.256 2.518 1.00 91.88 307 ASP A O 1
ATOM 2472 N N . LEU A 1 308 ? 13.895 -8.859 2.032 1.00 92.31 308 LEU A N 1
ATOM 2473 C CA . LEU A 1 308 ? 14.826 -9.977 2.181 1.00 92.31 308 LEU A CA 1
ATOM 2474 C C . LEU A 1 308 ? 15.736 -10.151 0.962 1.00 92.31 308 LEU A C 1
ATOM 2476 O O . LEU A 1 308 ? 15.277 -10.380 -0.158 1.00 92.31 308 LEU A O 1
ATOM 2480 N N . MET A 1 309 ? 17.040 -10.152 1.220 1.00 90.88 309 MET A N 1
ATOM 2481 C CA . MET A 1 309 ? 18.097 -10.448 0.262 1.00 90.88 309 MET A CA 1
ATOM 2482 C C . MET A 1 309 ? 18.728 -11.806 0.566 1.00 90.88 309 MET A C 1
ATOM 2484 O O . MET A 1 309 ? 19.171 -12.057 1.686 1.00 90.88 309 MET A O 1
ATOM 2488 N N . PHE A 1 310 ? 18.810 -12.661 -0.451 1.00 90.94 310 PHE A N 1
ATOM 2489 C CA . PHE A 1 310 ? 19.406 -13.993 -0.369 1.00 90.94 310 PHE A CA 1
ATOM 2490 C C . PHE A 1 310 ? 20.775 -13.972 -1.052 1.00 90.94 310 PHE A C 1
ATOM 2492 O O . PHE A 1 310 ? 20.873 -13.823 -2.268 1.00 90.94 310 PHE A O 1
ATOM 2499 N N . CYS A 1 311 ? 21.840 -14.101 -0.265 1.00 88.00 311 CYS A N 1
ATOM 2500 C CA . CYS A 1 311 ? 23.218 -14.010 -0.733 1.00 88.00 311 CYS A CA 1
ATOM 2501 C C . CYS A 1 311 ? 23.939 -15.348 -0.643 1.00 88.00 311 CYS A C 1
ATOM 2503 O O . CYS A 1 311 ? 23.893 -16.040 0.375 1.00 88.00 311 CYS A O 1
ATOM 2505 N N . HIS A 1 312 ? 24.700 -15.665 -1.686 1.00 83.75 312 HIS A N 1
ATOM 2506 C CA . HIS A 1 312 ? 25.611 -16.799 -1.675 1.00 83.75 312 HIS A CA 1
ATOM 2507 C C . HIS A 1 312 ? 26.780 -16.577 -0.714 1.00 83.75 312 HIS A C 1
ATOM 2509 O O . HIS A 1 312 ? 27.530 -15.615 -0.860 1.00 83.75 312 HIS A O 1
ATOM 2515 N N . LEU A 1 313 ? 26.996 -17.516 0.204 1.00 75.38 313 LEU A N 1
ATOM 2516 C CA . LEU A 1 313 ? 28.191 -17.593 1.044 1.00 75.38 313 LEU A CA 1
ATOM 2517 C C . LEU A 1 313 ? 28.577 -19.062 1.116 1.00 75.38 313 LEU A C 1
ATOM 2519 O O . LEU A 1 313 ? 27.722 -19.856 1.449 1.00 75.38 313 LEU A O 1
ATOM 2523 N N . GLY A 1 314 ? 29.820 -19.437 0.791 1.00 69.62 314 GLY A N 1
ATOM 2524 C CA . GLY A 1 314 ? 30.210 -20.800 0.367 1.00 69.62 314 GLY A CA 1
ATOM 2525 C C . GLY A 1 314 ? 29.806 -22.017 1.226 1.00 69.62 314 GLY A C 1
ATOM 2526 O O . GLY A 1 314 ? 30.059 -23.142 0.814 1.00 69.62 314 GLY A O 1
ATOM 2527 N N . ASN A 1 315 ? 29.187 -21.830 2.391 1.00 83.25 315 ASN A N 1
ATO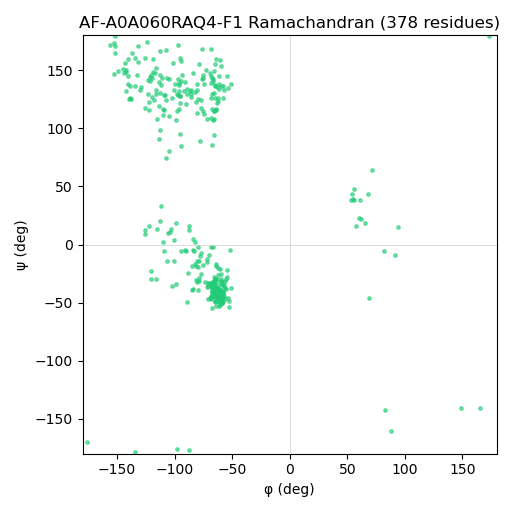M 2528 C CA . ASN A 1 315 ? 28.531 -22.859 3.196 1.00 83.25 315 ASN A CA 1
ATOM 2529 C C . ASN A 1 315 ? 26.980 -22.854 3.117 1.00 83.25 315 ASN A C 1
ATOM 2531 O O . ASN A 1 315 ? 26.342 -23.546 3.910 1.00 83.25 315 ASN A O 1
ATOM 2535 N N . GLY A 1 316 ? 26.373 -22.104 2.191 1.00 87.88 316 GLY A N 1
ATOM 2536 C CA . GLY A 1 316 ? 24.927 -22.011 1.990 1.00 87.88 316 GLY A CA 1
ATOM 2537 C C . GLY A 1 316 ? 24.453 -20.642 1.472 1.00 87.88 316 GLY A C 1
ATOM 2538 O O . GLY A 1 316 ? 25.076 -20.006 0.619 1.00 87.88 316 GLY A O 1
ATOM 2539 N N . VAL A 1 317 ? 23.315 -20.184 1.989 1.00 90.88 317 VAL A N 1
ATOM 2540 C CA . VAL A 1 317 ? 22.683 -18.903 1.655 1.00 90.88 317 VAL A CA 1
ATOM 2541 C C . VAL A 1 317 ? 22.512 -18.085 2.923 1.00 90.88 317 VAL A C 1
ATOM 2543 O O . VAL A 1 317 ? 21.872 -18.508 3.880 1.00 90.88 317 VAL A O 1
ATOM 2546 N N . THR A 1 318 ? 23.078 -16.890 2.946 1.00 93.38 318 THR A N 1
ATOM 2547 C CA . THR A 1 318 ? 22.822 -15.917 4.006 1.00 93.38 318 THR A CA 1
ATOM 2548 C C . THR A 1 318 ? 21.634 -15.058 3.618 1.00 93.38 318 THR A C 1
ATOM 2550 O O . THR A 1 318 ? 21.568 -14.576 2.491 1.00 93.38 318 THR A O 1
ATOM 2553 N N . VAL A 1 319 ? 20.709 -14.866 4.556 1.00 94.31 319 VAL A N 1
ATOM 2554 C CA . VAL A 1 319 ? 19.545 -14.004 4.366 1.00 94.31 319 VAL A CA 1
ATOM 2555 C C . VAL A 1 319 ? 19.725 -12.742 5.193 1.00 94.31 319 VAL A C 1
ATOM 2557 O O . VAL A 1 319 ? 19.906 -12.818 6.414 1.00 94.31 319 VAL A O 1
ATOM 2560 N N . CYS A 1 320 ? 19.648 -11.593 4.533 1.00 93.50 320 CYS A N 1
ATOM 2561 C CA . CYS A 1 320 ? 19.718 -10.278 5.159 1.00 93.50 320 CYS A CA 1
ATOM 2562 C C . CYS A 1 320 ? 18.424 -9.500 4.922 1.00 93.50 320 CYS A C 1
ATOM 2564 O O . CYS A 1 320 ? 17.789 -9.659 3.884 1.00 93.50 320 CYS A O 1
ATOM 2566 N N . ASP A 1 321 ? 18.054 -8.645 5.868 1.00 93.19 321 ASP A N 1
ATOM 2567 C CA . ASP A 1 321 ? 16.982 -7.664 5.703 1.00 93.19 321 ASP A CA 1
ATOM 2568 C C . ASP A 1 321 ? 17.600 -6.309 5.343 1.00 93.19 321 ASP A C 1
ATOM 2570 O O . ASP A 1 321 ? 18.328 -5.723 6.144 1.00 93.19 321 ASP A O 1
ATOM 2574 N N . ARG A 1 322 ? 17.328 -5.815 4.130 1.00 89.75 322 ARG A N 1
ATOM 2575 C CA . ARG A 1 322 ? 17.928 -4.580 3.592 1.00 89.75 322 ARG A CA 1
ATOM 2576 C C . ARG A 1 322 ? 17.401 -3.306 4.255 1.00 89.75 322 ARG A C 1
ATOM 2578 O O . ARG A 1 322 ? 17.980 -2.227 4.081 1.00 89.75 322 ARG A O 1
ATOM 2585 N N . LEU A 1 323 ? 16.314 -3.402 5.021 1.00 87.25 323 LEU A N 1
ATOM 2586 C CA . LEU A 1 323 ? 15.752 -2.261 5.741 1.00 87.25 323 LEU A CA 1
ATOM 2587 C C . LEU A 1 323 ? 16.519 -1.949 7.021 1.00 87.25 323 LEU A C 1
ATOM 2589 O O . LEU A 1 323 ? 16.555 -0.790 7.434 1.00 87.25 323 LEU A O 1
ATOM 2593 N N . ARG A 1 324 ? 17.134 -2.964 7.634 1.00 89.06 324 ARG A N 1
ATOM 2594 C CA . ARG A 1 324 ? 17.841 -2.857 8.911 1.00 89.06 324 ARG A CA 1
ATOM 2595 C C . ARG A 1 324 ? 19.336 -3.020 8.703 1.00 89.06 324 ARG A C 1
ATOM 2597 O O . ARG A 1 324 ? 19.783 -3.847 7.916 1.00 89.06 324 ARG A O 1
ATOM 2604 N N . GLU A 1 325 ? 20.113 -2.263 9.461 1.00 88.38 325 GLU A N 1
ATOM 2605 C CA . GLU A 1 325 ? 21.571 -2.317 9.413 1.00 88.38 325 GLU A CA 1
ATOM 2606 C C . GLU A 1 325 ? 22.129 -2.669 10.789 1.00 88.38 325 GLU A C 1
ATOM 2608 O O . GLU A 1 325 ? 21.594 -2.277 11.828 1.00 88.38 325 GLU A O 1
ATOM 2613 N N . GLN A 1 326 ? 23.209 -3.441 10.794 1.00 88.25 326 GLN A N 1
ATOM 2614 C CA . GLN A 1 326 ? 23.974 -3.776 11.983 1.00 88.25 326 GLN A CA 1
ATOM 2615 C C . GLN A 1 326 ? 25.457 -3.723 11.620 1.00 88.25 326 GLN A C 1
ATOM 2617 O O . GLN A 1 326 ? 25.895 -4.396 10.695 1.00 88.25 326 GLN A O 1
ATOM 2622 N N . ASN A 1 327 ? 26.243 -2.936 12.359 1.00 87.50 327 ASN A N 1
ATOM 2623 C CA . ASN A 1 327 ? 27.680 -2.760 12.109 1.00 87.50 327 ASN A CA 1
ATOM 2624 C C . ASN A 1 327 ? 28.017 -2.283 10.677 1.00 87.50 327 ASN A C 1
ATOM 2626 O O . ASN A 1 327 ? 29.019 -2.716 10.113 1.00 87.50 327 ASN A O 1
ATOM 2630 N N . ASN A 1 328 ? 27.205 -1.380 10.110 1.00 85.12 328 ASN A N 1
ATOM 2631 C CA . ASN A 1 328 ? 27.329 -0.863 8.735 1.00 85.12 328 ASN A CA 1
ATOM 2632 C C . ASN A 1 328 ? 27.185 -1.926 7.626 1.00 85.12 328 ASN A C 1
ATOM 2634 O O . ASN A 1 328 ? 27.664 -1.716 6.514 1.00 85.12 328 ASN A O 1
ATOM 2638 N N . ASP A 1 329 ? 26.539 -3.054 7.921 1.00 87.88 329 ASP A N 1
ATOM 2639 C CA . ASP A 1 329 ? 26.130 -4.058 6.936 1.00 87.88 329 ASP A CA 1
ATOM 2640 C C . ASP A 1 329 ? 24.625 -4.333 7.078 1.00 87.88 329 ASP A C 1
ATOM 2642 O O . ASP A 1 329 ? 24.027 -4.045 8.124 1.00 87.88 329 ASP A O 1
ATOM 2646 N N . TYR A 1 330 ? 23.998 -4.890 6.042 1.00 90.94 330 TYR A N 1
ATOM 2647 C CA . TYR A 1 330 ? 22.601 -5.306 6.124 1.00 90.94 330 TYR A CA 1
ATOM 2648 C C . TYR A 1 330 ? 22.430 -6.354 7.221 1.00 90.94 330 TYR A C 1
ATOM 2650 O O . TYR A 1 330 ? 23.216 -7.296 7.352 1.00 90.94 330 TYR A O 1
ATOM 2658 N N . MET A 1 331 ? 21.375 -6.203 8.018 1.00 93.50 331 MET A N 1
ATOM 2659 C CA . MET A 1 331 ? 21.154 -7.057 9.173 1.00 93.50 331 MET A CA 1
ATOM 2660 C C . MET A 1 331 ? 20.926 -8.498 8.721 1.00 93.50 331 MET A C 1
ATOM 2662 O O . MET A 1 331 ? 19.922 -8.823 8.085 1.00 93.50 331 MET A O 1
ATOM 2666 N N . LYS A 1 332 ? 21.842 -9.388 9.103 1.00 93.88 332 LYS A N 1
ATOM 2667 C CA . LYS A 1 332 ? 21.691 -10.825 8.887 1.00 93.88 332 LYS A CA 1
ATOM 2668 C C . LYS A 1 332 ? 20.528 -11.351 9.724 1.00 93.88 332 LYS A C 1
ATOM 2670 O O . LYS A 1 332 ? 20.606 -11.372 10.950 1.00 93.88 332 LYS A O 1
ATOM 2675 N N . VAL A 1 333 ? 19.474 -11.834 9.078 1.00 95.88 333 VAL A N 1
ATOM 2676 C CA . VAL A 1 333 ? 18.286 -12.370 9.763 1.00 95.88 333 VAL A CA 1
ATOM 2677 C C . VAL A 1 333 ? 18.308 -13.888 9.855 1.00 95.88 333 VAL A C 1
ATOM 2679 O O . VAL A 1 333 ? 17.895 -14.442 10.874 1.00 95.88 333 VAL A O 1
ATOM 2682 N N . ALA A 1 334 ? 18.855 -14.566 8.845 1.00 96.50 334 ALA A N 1
ATOM 2683 C CA . ALA A 1 334 ? 18.947 -16.020 8.827 1.00 96.50 334 ALA A CA 1
ATOM 2684 C C . ALA A 1 334 ? 20.134 -16.532 8.001 1.00 96.50 334 ALA A C 1
ATOM 2686 O O . ALA A 1 334 ? 20.825 -15.791 7.298 1.00 96.50 334 ALA A O 1
ATOM 2687 N N . HIS A 1 335 ? 20.383 -17.830 8.098 1.00 95.19 335 HIS A N 1
ATOM 2688 C CA . HIS A 1 335 ? 21.266 -18.574 7.213 1.00 95.19 335 HIS A CA 1
ATOM 2689 C C . HIS A 1 335 ? 20.630 -19.922 6.896 1.00 95.19 335 HIS A C 1
ATOM 2691 O O . HIS A 1 335 ? 20.101 -20.583 7.787 1.00 95.19 335 HIS A O 1
ATOM 2697 N N . ILE A 1 336 ? 20.692 -20.303 5.628 1.00 94.31 336 ILE A N 1
ATOM 2698 C CA . ILE A 1 336 ? 20.222 -21.570 5.086 1.00 94.31 336 ILE A CA 1
ATOM 2699 C C . ILE A 1 336 ? 21.472 -22.351 4.703 1.00 94.31 336 ILE A C 1
ATOM 2701 O O . ILE A 1 336 ? 22.189 -21.956 3.787 1.00 94.31 336 ILE A O 1
ATOM 2705 N N . SER A 1 337 ? 21.767 -23.430 5.410 1.00 91.19 337 SER A N 1
ATOM 2706 C CA . SER A 1 337 ? 22.917 -24.282 5.102 1.00 91.19 337 SER A CA 1
ATOM 2707 C C . SER A 1 337 ? 22.736 -25.037 3.779 1.00 91.19 337 SER A C 1
ATOM 2709 O O . SER A 1 337 ? 21.640 -25.109 3.218 1.00 91.19 337 SER A O 1
ATOM 2711 N N . THR A 1 338 ? 23.810 -25.647 3.270 1.00 87.81 338 THR A N 1
ATOM 2712 C CA . THR A 1 338 ? 23.774 -26.462 2.037 1.00 87.81 338 THR A CA 1
ATOM 2713 C C . THR A 1 338 ? 22.739 -27.595 2.076 1.00 87.81 338 THR A C 1
ATOM 2715 O O . THR A 1 338 ? 22.184 -27.960 1.042 1.00 87.81 338 THR A O 1
ATOM 2718 N N . ASP A 1 339 ? 22.425 -28.141 3.251 1.00 89.44 339 ASP A N 1
ATOM 2719 C CA . ASP A 1 339 ? 21.373 -29.142 3.492 1.00 89.44 339 ASP A CA 1
ATOM 2720 C C . ASP A 1 339 ? 19.982 -28.537 3.759 1.00 89.44 339 ASP A C 1
ATOM 2722 O O . ASP A 1 339 ? 19.079 -29.241 4.215 1.00 89.44 339 ASP A O 1
ATOM 2726 N N . ARG A 1 340 ? 19.797 -27.254 3.424 1.00 90.50 340 ARG A N 1
ATOM 2727 C CA . ARG A 1 340 ? 18.531 -26.511 3.503 1.00 90.50 340 ARG A CA 1
ATOM 2728 C C . ARG A 1 340 ? 17.992 -26.321 4.925 1.00 90.50 340 ARG A C 1
ATOM 2730 O O . ARG A 1 340 ? 16.813 -26.016 5.090 1.00 90.50 340 ARG A O 1
ATOM 2737 N N . GLN A 1 341 ? 18.829 -26.470 5.954 1.00 93.56 341 GLN A N 1
ATOM 2738 C CA . GLN A 1 341 ? 18.434 -26.162 7.331 1.00 93.56 341 GLN A CA 1
ATOM 2739 C C . GLN A 1 341 ? 18.521 -24.659 7.586 1.00 93.56 341 GLN A C 1
ATOM 2741 O O . GLN A 1 341 ? 19.517 -24.014 7.259 1.00 93.56 341 GLN A O 1
ATOM 2746 N N . VAL A 1 342 ? 17.473 -24.095 8.184 1.00 95.81 342 VAL A N 1
ATOM 2747 C CA . VAL A 1 342 ? 17.390 -22.658 8.459 1.00 95.81 342 VAL A CA 1
ATOM 2748 C C . VAL A 1 342 ? 17.795 -22.375 9.901 1.00 95.81 342 VAL A C 1
ATOM 2750 O O . VAL A 1 342 ? 17.276 -22.972 10.839 1.00 95.81 342 VAL A O 1
ATOM 2753 N N . THR A 1 343 ? 18.705 -21.423 10.083 1.00 96.12 343 THR A N 1
ATOM 2754 C CA . THR A 1 343 ? 19.097 -20.871 11.383 1.00 96.12 343 THR A CA 1
ATOM 2755 C C . THR A 1 343 ? 18.771 -19.383 11.415 1.00 96.12 343 THR A C 1
ATOM 2757 O O . THR A 1 343 ? 19.244 -18.639 10.559 1.00 96.12 343 THR A O 1
ATOM 2760 N N . TYR A 1 344 ? 17.995 -18.941 12.405 1.00 96.56 344 TYR A N 1
ATOM 2761 C CA . TYR A 1 344 ? 17.616 -17.534 12.589 1.00 96.56 344 TYR A CA 1
ATOM 2762 C C . TYR A 1 344 ? 18.545 -16.843 13.590 1.00 96.56 344 TYR A C 1
ATOM 2764 O O . TYR A 1 344 ? 18.885 -17.426 14.618 1.00 96.56 344 TYR A O 1
ATOM 2772 N N . TYR A 1 345 ? 18.929 -15.599 13.301 1.00 93.62 345 TYR A N 1
ATOM 2773 C CA . TYR A 1 345 ? 19.830 -14.803 14.150 1.00 93.62 345 TYR A CA 1
ATOM 2774 C C . TYR A 1 345 ? 19.171 -13.556 14.735 1.00 93.62 345 TYR A C 1
ATOM 2776 O O . TYR A 1 345 ? 19.556 -13.126 15.816 1.00 93.62 345 TYR A O 1
ATOM 2784 N N . ASN A 1 346 ? 18.194 -12.981 14.034 1.00 93.56 346 ASN A N 1
ATOM 2785 C CA . ASN A 1 346 ? 17.482 -11.776 14.448 1.00 93.56 346 ASN A CA 1
ATOM 2786 C C . ASN A 1 346 ? 15.972 -11.956 14.262 1.00 93.56 346 ASN A C 1
ATOM 2788 O O . ASN A 1 346 ? 15.528 -12.823 13.505 1.00 93.56 346 ASN A O 1
ATOM 2792 N N . THR A 1 347 ? 15.187 -11.125 14.952 1.00 92.12 347 THR A N 1
ATOM 2793 C CA . THR A 1 347 ? 13.723 -11.125 14.851 1.00 92.12 347 THR A CA 1
ATOM 2794 C C . THR A 1 347 ? 13.275 -10.803 13.427 1.00 92.12 347 THR A C 1
ATOM 2796 O O . THR A 1 347 ? 13.826 -9.910 12.773 1.00 92.12 347 THR A O 1
ATOM 2799 N N . ILE A 1 348 ? 12.262 -11.530 12.972 1.00 93.25 348 ILE A N 1
ATOM 2800 C CA . ILE A 1 348 ? 11.626 -11.400 11.665 1.00 93.25 348 ILE A CA 1
ATOM 2801 C C . ILE A 1 348 ? 10.132 -11.688 11.819 1.00 93.25 348 ILE A C 1
ATOM 2803 O O . ILE A 1 348 ? 9.756 -12.447 12.717 1.00 93.25 348 ILE A O 1
ATOM 2807 N N . SER A 1 349 ? 9.304 -11.092 10.967 1.00 92.19 349 SER A N 1
ATOM 2808 C CA . SER A 1 349 ? 7.878 -11.394 10.885 1.00 92.19 349 SER A CA 1
ATOM 2809 C C . SER A 1 349 ? 7.617 -12.864 10.524 1.00 92.19 349 SER A C 1
ATOM 2811 O O . SER A 1 349 ? 8.470 -13.549 9.945 1.00 92.19 349 SER A O 1
ATOM 2813 N N . ASP A 1 350 ? 6.417 -13.356 10.839 1.00 92.06 350 ASP A N 1
ATOM 2814 C CA . ASP A 1 350 ? 5.987 -14.707 10.449 1.00 92.06 350 ASP A CA 1
ATOM 2815 C C . ASP A 1 350 ? 5.944 -14.873 8.920 1.00 92.06 350 ASP A C 1
ATOM 2817 O O . ASP A 1 350 ? 6.281 -15.932 8.391 1.00 92.06 350 ASP A O 1
ATOM 2821 N N . GLU A 1 351 ? 5.609 -13.801 8.201 1.00 91.00 351 GLU A N 1
ATOM 2822 C CA . GLU A 1 351 ? 5.635 -13.729 6.738 1.00 91.00 351 GLU A CA 1
ATOM 2823 C C . GLU A 1 351 ? 7.065 -13.873 6.194 1.00 91.00 351 GLU A C 1
ATOM 2825 O O . GLU A 1 351 ? 7.339 -14.734 5.352 1.00 91.00 351 GLU A O 1
ATOM 2830 N N . GLY A 1 352 ? 8.010 -13.108 6.744 1.00 92.00 352 GLY A N 1
ATOM 2831 C CA . GLY A 1 352 ? 9.420 -13.196 6.384 1.00 92.00 352 GLY A CA 1
ATOM 2832 C C . GLY A 1 352 ? 10.016 -14.566 6.720 1.00 92.00 352 GLY A C 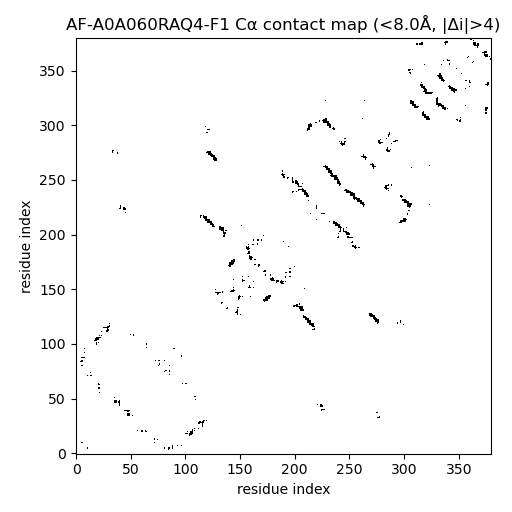1
ATOM 2833 O O . GLY A 1 352 ? 10.780 -15.125 5.929 1.00 92.00 352 GLY A O 1
ATOM 2834 N N . ARG A 1 353 ? 9.615 -15.168 7.849 1.00 94.88 353 ARG A N 1
ATOM 2835 C CA . ARG A 1 353 ? 9.965 -16.552 8.204 1.00 94.88 353 ARG A CA 1
ATOM 2836 C C . ARG A 1 353 ? 9.472 -17.533 7.140 1.00 94.88 353 ARG A C 1
ATOM 2838 O O . ARG A 1 353 ? 10.281 -18.318 6.643 1.00 94.88 353 ARG A O 1
ATOM 2845 N N . ALA A 1 354 ? 8.201 -17.442 6.749 1.00 93.75 354 ALA A N 1
ATOM 2846 C CA . ALA A 1 354 ? 7.605 -18.304 5.734 1.00 93.75 354 ALA A CA 1
ATOM 2847 C C . ALA A 1 354 ? 8.306 -18.171 4.370 1.00 93.75 354 ALA A C 1
ATOM 2849 O O . ALA A 1 354 ? 8.554 -19.181 3.711 1.00 93.75 354 ALA A O 1
ATOM 2850 N N . ARG A 1 355 ? 8.702 -16.956 3.964 1.00 93.25 355 ARG A N 1
ATOM 2851 C CA . ARG A 1 355 ? 9.494 -16.723 2.739 1.00 93.25 355 ARG A CA 1
ATOM 2852 C C . ARG A 1 355 ? 10.859 -17.405 2.783 1.00 93.25 355 ARG A C 1
ATOM 2854 O O . ARG A 1 355 ? 11.261 -18.029 1.803 1.00 93.25 355 ARG A O 1
ATOM 2861 N N . ILE A 1 356 ? 11.564 -17.315 3.910 1.00 94.94 356 ILE A N 1
ATOM 2862 C CA . ILE A 1 356 ? 12.873 -17.961 4.093 1.00 94.94 356 ILE A CA 1
ATOM 2863 C C . ILE A 1 356 ? 12.738 -19.484 4.045 1.00 94.94 356 ILE A C 1
ATOM 2865 O O . ILE A 1 356 ? 13.528 -20.152 3.379 1.00 94.94 356 ILE A O 1
ATOM 2869 N N . GLU A 1 357 ? 11.732 -20.037 4.719 1.00 95.00 357 GLU A N 1
ATOM 2870 C CA . GLU A 1 357 ? 11.466 -21.478 4.733 1.00 95.00 357 GLU A CA 1
ATOM 2871 C C . GLU A 1 357 ? 11.034 -21.992 3.355 1.00 95.00 357 GLU A C 1
ATOM 2873 O O . GLU A 1 357 ? 11.479 -23.059 2.927 1.00 95.00 357 GLU A O 1
ATOM 2878 N N . HIS A 1 358 ? 10.220 -21.222 2.626 1.00 93.38 358 HIS A N 1
ATOM 2879 C CA . HIS A 1 358 ? 9.842 -21.535 1.251 1.00 93.38 358 HIS A CA 1
ATOM 2880 C C . HIS A 1 358 ? 11.075 -21.610 0.351 1.00 93.38 358 HIS A C 1
ATOM 2882 O O . HIS A 1 358 ? 11.269 -22.618 -0.329 1.00 93.38 358 HIS A O 1
ATOM 2888 N N . PHE A 1 359 ? 11.939 -20.592 0.405 1.00 91.38 359 PHE A N 1
ATOM 2889 C CA . PHE A 1 359 ? 13.175 -20.569 -0.371 1.00 91.38 359 PHE A CA 1
ATOM 2890 C C . PHE A 1 359 ? 14.073 -21.760 -0.023 1.00 91.38 359 PHE A C 1
ATOM 2892 O O . PHE A 1 359 ? 14.544 -22.481 -0.904 1.00 91.38 359 PHE A O 1
ATOM 2899 N N . ALA A 1 360 ? 14.258 -22.030 1.273 1.00 90.56 360 ALA A N 1
ATOM 2900 C CA . ALA A 1 360 ? 15.032 -23.176 1.733 1.00 90.56 360 ALA A CA 1
ATOM 2901 C C . ALA A 1 360 ? 14.476 -24.496 1.184 1.00 90.56 360 ALA A C 1
ATOM 2903 O O . ALA A 1 360 ? 15.250 -25.381 0.828 1.00 90.56 360 ALA A O 1
ATOM 2904 N N . LYS A 1 361 ? 13.153 -24.636 1.074 1.00 89.56 361 LYS A N 1
ATOM 2905 C CA . LYS A 1 361 ? 12.506 -25.887 0.673 1.00 89.56 361 LYS A CA 1
ATOM 2906 C C . LYS A 1 361 ? 12.403 -26.086 -0.838 1.00 89.56 361 LYS A C 1
ATOM 2908 O O . LYS A 1 361 ? 12.572 -27.217 -1.291 1.00 89.56 361 LYS A O 1
ATOM 2913 N N . TYR A 1 362 ? 12.110 -25.033 -1.595 1.00 88.19 362 TYR A N 1
ATOM 2914 C CA . TYR A 1 362 ? 11.681 -25.150 -2.992 1.00 88.19 362 TYR A CA 1
ATOM 2915 C C . TYR A 1 362 ? 12.594 -24.441 -3.990 1.00 88.19 362 TYR A C 1
ATOM 2917 O O . TYR A 1 362 ? 12.633 -24.841 -5.154 1.00 88.19 362 TYR A O 1
ATOM 2925 N N . ASP A 1 363 ? 13.362 -23.447 -3.549 1.00 82.44 363 ASP A N 1
ATOM 2926 C CA . ASP A 1 363 ? 14.156 -22.638 -4.463 1.00 82.44 363 ASP A CA 1
ATOM 2927 C C . ASP A 1 363 ? 15.589 -23.153 -4.610 1.00 82.44 363 ASP A C 1
ATOM 2929 O O . ASP A 1 363 ? 16.148 -23.874 -3.773 1.00 82.44 363 ASP A O 1
ATOM 2933 N N . ASN A 1 364 ? 16.194 -22.768 -5.730 1.00 72.56 364 ASN A N 1
ATOM 2934 C CA . ASN A 1 364 ? 17.610 -22.928 -6.001 1.00 72.56 364 ASN A CA 1
ATOM 2935 C C . ASN A 1 364 ? 18.162 -21.589 -6.471 1.00 72.56 364 ASN A C 1
ATOM 2937 O O . ASN A 1 364 ? 17.604 -20.955 -7.363 1.00 72.56 364 ASN A O 1
ATOM 2941 N N . MET A 1 365 ? 19.297 -21.185 -5.913 1.00 71.06 365 MET A N 1
ATOM 2942 C CA . MET A 1 365 ? 20.075 -20.093 -6.484 1.00 71.06 365 MET A CA 1
ATOM 2943 C C . MET A 1 365 ? 20.835 -20.582 -7.716 1.00 71.06 365 MET A C 1
ATOM 2945 O O . MET A 1 365 ? 21.349 -21.704 -7.735 1.00 71.06 365 MET A O 1
ATOM 2949 N N . SER A 1 366 ? 20.925 -19.726 -8.734 1.00 60.41 366 SER A N 1
ATOM 2950 C CA . SER A 1 366 ? 21.755 -19.968 -9.913 1.00 60.41 366 SER A CA 1
ATOM 2951 C C . SER A 1 366 ? 23.192 -20.287 -9.496 1.00 60.41 366 SER A C 1
ATOM 2953 O O . SER A 1 366 ? 23.759 -19.614 -8.632 1.00 60.41 366 SER A O 1
ATOM 2955 N N . GLN A 1 367 ? 23.771 -21.324 -10.102 1.00 56.47 367 GLN A N 1
ATOM 2956 C CA . GLN A 1 367 ? 25.123 -21.786 -9.802 1.00 56.47 367 GLN A CA 1
ATOM 2957 C C . GLN A 1 367 ? 26.128 -20.644 -10.020 1.00 56.47 367 GLN A C 1
ATOM 2959 O O . GLN A 1 367 ? 26.142 -20.019 -11.079 1.00 56.47 367 GLN A O 1
ATOM 2964 N N . SER A 1 368 ? 26.947 -20.344 -9.007 1.00 54.47 368 SER A N 1
ATOM 2965 C CA . SER A 1 368 ? 27.990 -19.322 -9.133 1.00 54.47 368 SER A CA 1
ATOM 2966 C C . SER A 1 368 ? 28.983 -19.721 -10.227 1.00 54.47 368 SER A C 1
ATOM 2968 O O . SER A 1 368 ? 29.493 -20.840 -10.203 1.00 54.47 368 SER A O 1
ATOM 2970 N N . PHE A 1 369 ? 29.347 -18.795 -11.122 1.00 49.66 369 PHE A N 1
ATOM 2971 C CA . PHE A 1 369 ? 30.394 -19.005 -12.139 1.00 49.66 369 PHE A CA 1
ATOM 2972 C C . PHE A 1 369 ? 31.740 -19.456 -11.545 1.00 49.66 369 PHE A C 1
ATOM 2974 O O . PHE A 1 369 ? 32.573 -20.028 -12.244 1.00 49.66 369 PHE A O 1
ATOM 2981 N N . THR A 1 370 ? 31.968 -19.192 -10.257 1.00 56.78 370 THR A N 1
ATOM 2982 C CA . THR A 1 370 ? 33.223 -19.491 -9.561 1.00 56.78 370 THR A CA 1
ATOM 2983 C C . THR A 1 370 ? 33.273 -20.872 -8.908 1.00 56.78 370 THR A C 1
ATOM 2985 O O . THR A 1 370 ? 34.334 -21.235 -8.398 1.00 56.78 370 THR A O 1
ATOM 2988 N N . GLN A 1 371 ? 32.184 -21.656 -8.897 1.00 56.00 371 GLN A N 1
ATOM 2989 C CA . GLN A 1 371 ? 32.178 -22.984 -8.269 1.00 56.00 371 GLN A CA 1
ATOM 2990 C C . GLN A 1 371 ? 31.388 -24.038 -9.068 1.00 56.00 371 GLN A C 1
ATOM 2992 O O . GLN A 1 371 ? 30.282 -23.768 -9.527 1.00 56.00 371 GLN A O 1
ATOM 2997 N N . PRO A 1 372 ? 31.907 -25.279 -9.181 1.00 62.88 372 PRO A N 1
ATOM 2998 C CA . PRO A 1 372 ? 31.281 -26.341 -9.973 1.00 62.88 372 PRO A CA 1
ATOM 2999 C C . PRO A 1 372 ? 30.146 -27.080 -9.242 1.00 62.88 372 PRO A C 1
ATOM 3001 O O . PRO A 1 372 ? 29.573 -28.014 -9.799 1.00 62.88 372 PRO A O 1
ATOM 3004 N N . PHE A 1 373 ? 29.807 -26.689 -8.008 1.00 63.75 373 PHE A N 1
ATOM 3005 C CA . PHE A 1 373 ? 28.790 -27.344 -7.178 1.00 63.75 373 PHE A CA 1
ATOM 3006 C C . PHE A 1 373 ? 27.620 -26.392 -6.887 1.00 63.75 373 PHE A C 1
ATOM 3008 O O . PHE A 1 373 ? 27.832 -25.179 -6.833 1.00 63.75 373 PHE A O 1
ATOM 3015 N N . PRO A 1 374 ? 26.383 -26.902 -6.753 1.00 66.81 374 PRO A N 1
ATOM 3016 C CA . PRO A 1 374 ? 25.229 -26.075 -6.424 1.00 66.81 374 PRO A CA 1
ATOM 3017 C C . PRO A 1 374 ? 25.322 -25.559 -4.983 1.00 66.81 374 PRO A C 1
ATOM 3019 O O . PRO A 1 374 ? 25.841 -26.235 -4.097 1.00 66.81 374 PRO A O 1
ATOM 3022 N N . VAL A 1 375 ? 24.787 -24.359 -4.759 1.00 73.19 375 VAL A N 1
ATOM 3023 C CA . VAL A 1 375 ? 24.784 -23.680 -3.450 1.00 73.19 375 VAL A CA 1
ATOM 3024 C C . VAL A 1 375 ? 24.027 -24.478 -2.393 1.00 73.19 375 VAL A C 1
ATOM 3026 O O . VAL A 1 375 ? 24.446 -24.590 -1.245 1.00 73.19 375 VAL A O 1
ATOM 3029 N N . LEU A 1 376 ? 22.871 -24.995 -2.795 1.00 77.62 376 LEU A N 1
ATOM 3030 C CA . LEU A 1 376 ? 22.016 -25.836 -1.982 1.00 77.62 376 LEU A CA 1
ATOM 3031 C C . LEU A 1 376 ? 22.015 -27.226 -2.594 1.00 77.62 376 LEU A C 1
ATOM 3033 O O . LEU A 1 376 ? 22.041 -27.384 -3.818 1.00 77.62 376 LEU A O 1
ATOM 3037 N N . ASN A 1 377 ? 21.929 -28.238 -1.742 1.00 78.94 377 ASN A N 1
ATOM 3038 C CA . ASN A 1 377 ? 21.707 -29.592 -2.205 1.00 78.94 377 ASN A CA 1
ATOM 3039 C C . ASN A 1 377 ? 20.403 -29.638 -3.022 1.00 78.94 377 ASN A C 1
ATOM 3041 O O . ASN A 1 377 ? 19.402 -29.032 -2.611 1.00 78.94 377 ASN A O 1
ATOM 3045 N N . PRO A 1 378 ? 20.388 -30.331 -4.176 1.00 72.56 378 PRO A N 1
ATOM 3046 C CA . PRO A 1 378 ? 19.179 -30.481 -4.970 1.00 72.56 378 PRO A CA 1
ATOM 3047 C C . PRO A 1 378 ? 18.041 -31.054 -4.126 1.00 72.56 378 PRO A C 1
ATOM 3049 O O . PRO A 1 378 ? 18.264 -31.888 -3.244 1.00 72.56 378 PRO A O 1
ATOM 3052 N N . ILE A 1 379 ? 16.823 -30.599 -4.406 1.00 74.81 379 ILE A N 1
ATOM 3053 C CA . ILE A 1 379 ? 15.616 -31.188 -3.830 1.00 74.81 379 ILE A CA 1
ATOM 3054 C C . ILE A 1 379 ? 15.564 -32.639 -4.325 1.00 74.81 379 ILE A C 1
ATOM 3056 O O . ILE A 1 379 ? 15.682 -32.872 -5.529 1.00 74.81 379 ILE A O 1
ATOM 3060 N N . LYS A 1 380 ? 15.499 -33.594 -3.393 1.00 60.06 380 LYS A N 1
ATOM 3061 C CA . LYS A 1 380 ? 15.430 -35.025 -3.714 1.00 60.06 380 LYS A CA 1
ATOM 3062 C C . LYS A 1 380 ? 14.105 -35.406 -4.350 1.00 60.06 380 LYS A C 1
ATOM 3064 O O . LYS A 1 380 ? 13.074 -34.850 -3.908 1.00 60.06 380 LYS A O 1
#

Organism: NCBI:txid1433126

Nearest PDB structures (foldseek):
  8fze-assembly1_w  TM=1.310E-01  e=8.545E+00  Escherichia coli

Foldseek 3Di:
DPPPQDAPVNLLVVDDQADAQDDDDLVQACQVVQVQLQVLLVVLACVSVVVVLCVVCVVSSVVSLVVSLVVSLVVVVVVPHDPVSSVVRCVVCVVVSSVSNVVRHPDPSVVSRLVSYDFFKKKKWWFDPAFQQQALVPPQEDELPPHPSVVVCVQQLHQQVVLCVVCVVVVHHYDDDRDGPVVSVVVGFFDSNVQSQQSNQFDDRGWTWIWFETARVVLCVVLSSAFFKKKAAFQTWIGTDDFQGLTTGPGHGTGRGIDIAGQDAPDPGGGIDMGGQDRDPRTHGNCVSVVHDSCNRPYHMDTANFPWDWDQDQQATWIFTQVDDDPNHGHTQWTQGQALDIDGDDDDDPVVVVVSSCCSQPNFDDADPVDPDGRHDDRD